Protein AF-0000000074316998 (afdb_homodimer)

Solvent-accessible surface area (backbone atoms only — not comparable to full-atom values): 23054 Å² total; per-residue (Å²): 128,73,44,76,35,48,41,53,72,37,80,52,77,72,44,66,70,38,76,47,50,42,66,40,71,51,69,32,52,44,51,48,50,50,51,24,62,74,68,70,44,56,35,28,35,28,24,45,70,82,80,47,79,40,44,30,27,29,28,36,76,75,39,80,75,43,76,46,97,86,64,32,36,32,35,36,26,31,25,62,44,45,31,35,54,75,39,81,38,79,49,23,92,96,47,72,29,31,25,29,33,27,42,72,61,69,73,39,85,49,82,52,59,68,69,59,45,52,49,35,52,51,53,49,34,52,50,25,52,77,68,72,41,79,68,79,48,76,90,80,44,92,77,54,66,72,78,40,49,74,61,70,33,53,46,72,66,52,47,48,52,53,66,70,51,46,36,42,37,58,38,41,51,52,50,38,56,49,44,69,64,43,46,64,54,50,49,27,42,50,48,18,51,50,50,48,53,29,55,74,65,56,80,77,64,80,57,79,89,126,127,71,44,76,33,48,41,53,73,37,83,55,78,75,44,69,70,37,76,49,54,42,66,40,70,52,70,34,54,44,51,49,51,51,51,24,61,75,69,70,44,58,36,29,35,28,25,46,71,82,79,47,79,40,44,31,27,29,28,37,78,75,40,80,74,43,75,45,95,87,64,31,36,32,35,35,26,32,25,61,45,45,32,35,55,74,40,81,38,78,50,23,91,95,47,71,29,32,25,28,33,27,43,71,63,71,74,40,85,48,83,52,58,66,68,58,45,52,50,36,52,52,53,51,33,51,49,25,52,77,67,72,43,80,68,79,48,76,91,79,44,92,76,55,68,72,78,43,49,74,63,69,33,52,48,72,67,51,47,48,55,52,66,71,52,44,36,42,36,58,39,41,50,52,49,38,55,49,45,69,64,44,44,65,53,48,50,26,42,52,48,17,51,49,48,48,53,29,55,75,67,49,82,77,63,78,55,80,89,126

Structure (mmCIF, N/CA/C/O backbone):
data_AF-0000000074316998-model_v1
#
loop_
_entity.id
_entity.type
_entity.pdbx_description
1 polymer Peptidase
#
loop_
_atom_site.group_PDB
_atom_site.id
_atom_site.type_symbol
_atom_site.label_atom_id
_atom_site.label_alt_id
_atom_site.label_comp_id
_atom_site.label_asym_id
_atom_site.label_entity_id
_atom_site.label_seq_id
_atom_site.pdbx_PDB_ins_code
_atom_site.Cartn_x
_atom_site.Cartn_y
_atom_site.Cartn_z
_atom_site.occupancy
_atom_site.B_iso_or_equiv
_atom_site.auth_seq_id
_atom_site.auth_comp_id
_atom_site.auth_asym_id
_atom_site.auth_atom_id
_atom_site.pdbx_PDB_model_num
ATOM 1 N N . MET A 1 1 ? -3.338 -43.125 -1.951 1 47.06 1 MET A N 1
ATOM 2 C CA . MET A 1 1 ? -2.477 -43.75 -2.967 1 47.06 1 MET A CA 1
ATOM 3 C C . MET A 1 1 ? -1.645 -42.656 -3.672 1 47.06 1 MET A C 1
ATOM 5 O O . MET A 1 1 ? -2.17 -41.625 -4.062 1 47.06 1 MET A O 1
ATOM 9 N N . ASP A 1 2 ? -0.281 -42.625 -3.389 1 63.22 2 ASP A N 1
ATOM 10 C CA . ASP A 1 2 ? 0.714 -41.75 -4.012 1 63.22 2 ASP A CA 1
ATOM 11 C C . ASP A 1 2 ? 0.766 -41.969 -5.523 1 63.22 2 ASP A C 1
ATOM 13 O O . ASP A 1 2 ? 0.908 -43.125 -5.984 1 63.22 2 ASP A O 1
ATOM 17 N N . ASP A 1 3 ? 0.09 -41 -6.184 1 88.56 3 ASP A N 1
ATOM 18 C CA . ASP A 1 3 ? 0.017 -41.062 -7.641 1 88.56 3 ASP A CA 1
ATOM 19 C C . ASP A 1 3 ? 1.228 -40.406 -8.281 1 88.56 3 ASP A C 1
ATOM 21 O O . ASP A 1 3 ? 1.749 -39.406 -7.754 1 88.56 3 ASP A O 1
ATOM 25 N N . PHE A 1 4 ? 1.773 -41.094 -9.156 1 94.88 4 PHE A N 1
ATOM 26 C CA . PHE A 1 4 ? 2.875 -40.5 -9.914 1 94.88 4 PHE A CA 1
ATOM 27 C C . PHE A 1 4 ? 2.395 -39.344 -10.75 1 94.88 4 PHE A C 1
ATOM 29 O O . PHE A 1 4 ? 1.311 -39.375 -11.336 1 94.88 4 PHE A O 1
ATOM 36 N N . LEU A 1 5 ? 3.176 -38.312 -10.805 1 97.81 5 LEU A N 1
ATOM 37 C CA . LEU A 1 5 ? 2.881 -37.125 -11.625 1 97.81 5 LEU A CA 1
ATOM 38 C C . LEU A 1 5 ? 4.148 -36.594 -12.289 1 97.81 5 LEU A C 1
ATOM 40 O O . LEU A 1 5 ? 5.172 -36.406 -11.625 1 97.81 5 LEU A O 1
ATOM 44 N N . PRO A 1 6 ? 4.141 -36.438 -13.609 1 98.44 6 PRO A N 1
ATOM 45 C CA . PRO A 1 6 ? 5.188 -35.594 -14.195 1 98.44 6 PRO A CA 1
ATOM 46 C C . PRO A 1 6 ? 5.191 -34.188 -13.625 1 98.44 6 PRO A C 1
ATOM 48 O O . PRO A 1 6 ? 4.125 -33.625 -13.375 1 98.44 6 PRO A O 1
ATOM 51 N N . LEU A 1 7 ? 6.383 -33.688 -13.414 1 98.25 7 LEU A N 1
ATOM 52 C CA . LEU A 1 7 ? 6.438 -32.375 -12.742 1 98.25 7 LEU A CA 1
ATOM 53 C C . LEU A 1 7 ? 7.16 -31.359 -13.609 1 98.25 7 LEU A C 1
ATOM 55 O O . LEU A 1 7 ? 8.219 -31.656 -14.172 1 98.25 7 LEU A O 1
ATOM 59 N N . PHE A 1 8 ? 6.551 -30.156 -13.734 1 97.88 8 PHE A N 1
ATOM 60 C CA . PHE A 1 8 ? 7.027 -28.984 -14.469 1 97.88 8 PHE A CA 1
ATOM 61 C C . PHE A 1 8 ? 7.148 -27.781 -13.547 1 97.88 8 PHE A C 1
ATOM 63 O O . PHE A 1 8 ? 6.32 -26.875 -13.602 1 97.88 8 PHE A O 1
ATOM 70 N N . PRO A 1 9 ? 8.227 -27.781 -12.75 1 96.56 9 PRO A N 1
ATOM 71 C CA . PRO A 1 9 ? 8.344 -26.703 -11.773 1 96.56 9 PRO A CA 1
ATOM 72 C C . PRO A 1 9 ? 8.445 -25.328 -12.438 1 96.56 9 PRO A C 1
ATOM 74 O O . PRO A 1 9 ? 9.18 -25.156 -13.406 1 96.56 9 PRO A O 1
ATOM 77 N N . LEU A 1 10 ? 7.699 -24.391 -11.953 1 95.31 10 LEU A N 1
ATOM 78 C CA . LEU A 1 10 ? 7.695 -23.016 -12.414 1 95.31 10 LEU A CA 1
ATOM 79 C C . LEU A 1 10 ? 7.637 -22.047 -11.227 1 95.31 10 LEU A C 1
ATOM 81 O O . LEU A 1 10 ? 7.16 -22.406 -10.148 1 95.31 10 LEU A O 1
ATOM 85 N N . LYS A 1 11 ? 8.125 -20.859 -11.422 1 93.06 11 LYS A N 1
ATOM 86 C CA . LYS A 1 11 ? 7.988 -19.812 -10.414 1 93.06 11 LYS A CA 1
ATOM 87 C C . LYS A 1 11 ? 6.637 -19.109 -10.523 1 93.06 11 LYS A C 1
ATOM 89 O O . LYS A 1 11 ? 6.578 -17.906 -10.781 1 93.06 11 LYS A O 1
ATOM 94 N N . LEU A 1 12 ? 5.59 -19.797 -10.273 1 92.75 12 LEU A N 1
ATOM 95 C CA . LEU A 1 12 ? 4.238 -19.266 -10.273 1 92.75 12 LEU A CA 1
ATOM 96 C C . LEU A 1 12 ? 3.324 -20.078 -9.367 1 92.75 12 LEU A C 1
ATOM 98 O O . LEU A 1 12 ? 3.672 -21.188 -8.969 1 92.75 12 LEU A O 1
ATOM 102 N N . VAL A 1 13 ? 2.283 -19.5 -8.992 1 95.62 13 VAL A N 1
ATOM 103 C CA . VAL A 1 13 ? 1.235 -20.156 -8.211 1 95.62 13 VAL A CA 1
ATOM 104 C C . VAL A 1 13 ? -0.088 -20.094 -8.977 1 95.62 13 VAL A C 1
ATOM 106 O O . VAL A 1 13 ? -0.479 -19.031 -9.469 1 95.62 13 VAL A O 1
ATOM 109 N N . ALA A 1 14 ? -0.665 -21.234 -9.156 1 95.75 14 ALA A N 1
ATOM 110 C CA . ALA A 1 14 ? -1.988 -21.312 -9.773 1 95.75 14 ALA A CA 1
ATOM 111 C C . ALA A 1 14 ? -2.973 -22.047 -8.867 1 95.75 14 ALA A C 1
ATOM 113 O O . ALA A 1 14 ? -2.564 -22.781 -7.961 1 95.75 14 ALA A O 1
ATOM 114 N N . TYR A 1 15 ? -4.211 -21.766 -9.125 1 95.81 15 TYR A N 1
ATOM 115 C CA . TYR A 1 15 ? -5.258 -22.328 -8.273 1 95.81 15 TYR A CA 1
ATOM 116 C C . TYR A 1 15 ? -6.223 -23.172 -9.094 1 95.81 15 TYR A C 1
ATOM 118 O O . TYR A 1 15 ? -6.211 -23.125 -10.328 1 95.81 15 TYR A O 1
ATOM 126 N N . PRO A 1 16 ? -6.98 -24.016 -8.367 1 95.25 16 PRO A N 1
ATOM 127 C CA . PRO A 1 16 ? -7.945 -24.859 -9.078 1 95.25 16 PRO A CA 1
ATOM 128 C C . PRO A 1 16 ? -8.891 -24.047 -9.969 1 95.25 16 PRO A C 1
ATOM 130 O O . PRO A 1 16 ? -9.43 -23.031 -9.531 1 95.25 16 PRO A O 1
ATOM 133 N N . GLY A 1 17 ? -9.023 -24.484 -11.18 1 93.31 17 GLY A N 1
ATOM 134 C CA . GLY A 1 17 ? -9.93 -23.844 -12.125 1 93.31 17 GLY A CA 1
ATOM 135 C C . GLY A 1 17 ? -9.258 -22.781 -12.969 1 93.31 17 GLY A C 1
ATOM 136 O O . GLY A 1 17 ? -9.797 -22.359 -13.992 1 93.31 17 GLY A O 1
ATOM 137 N N . GLU A 1 18 ? -8.094 -22.453 -12.656 1 93.56 18 GLU A N 1
ATOM 138 C CA . GLU A 1 18 ? -7.434 -21.344 -13.344 1 93.56 18 GLU A CA 1
ATOM 139 C C . GLU A 1 18 ? -6.727 -21.828 -14.602 1 93.56 18 GLU A C 1
ATOM 141 O O . GLU A 1 18 ? -6.086 -22.891 -14.602 1 93.56 18 GLU A O 1
ATOM 146 N N . PRO A 1 19 ? -6.855 -21.078 -15.641 1 94.5 19 PRO A N 1
ATOM 147 C CA . PRO A 1 19 ? -6.059 -21.391 -16.828 1 94.5 19 PRO A CA 1
ATOM 148 C C . PRO A 1 19 ? -4.586 -21.031 -16.672 1 94.5 19 PRO A C 1
ATOM 150 O O . PRO A 1 19 ? -4.258 -20.016 -16.047 1 94.5 19 PRO A O 1
ATOM 153 N N . VAL A 1 20 ? -3.748 -21.906 -17.219 1 94.88 20 VAL A N 1
ATOM 154 C CA . VAL A 1 20 ? -2.311 -21.656 -17.266 1 94.88 20 VAL A CA 1
ATOM 155 C C . VAL A 1 20 ? -1.785 -21.922 -18.672 1 94.88 20 VAL A C 1
ATOM 157 O O . VAL A 1 20 ? -1.729 -23.078 -19.125 1 94.88 20 VAL A O 1
ATOM 160 N N . ASN A 1 21 ? -1.411 -20.844 -19.297 1 94.69 21 ASN A N 1
ATOM 161 C CA . ASN A 1 21 ? -0.848 -20.969 -20.625 1 94.69 21 ASN A CA 1
ATOM 162 C C . ASN A 1 21 ? 0.675 -21.047 -20.594 1 94.69 21 ASN A C 1
ATOM 164 O O . ASN A 1 21 ? 1.329 -20.25 -19.922 1 94.69 21 ASN A O 1
ATOM 168 N N . LEU A 1 22 ? 1.176 -21.984 -21.344 1 95.88 22 LEU A N 1
ATOM 169 C CA . LEU A 1 22 ? 2.613 -22.219 -21.266 1 95.88 22 LEU A CA 1
ATOM 170 C C . LEU A 1 22 ? 3.238 -22.25 -22.672 1 95.88 22 LEU A C 1
ATOM 172 O O . LEU A 1 22 ? 2.641 -22.766 -23.609 1 95.88 22 LEU A O 1
ATOM 176 N N . HIS A 1 23 ? 4.406 -21.688 -22.75 1 95.62 23 HIS A N 1
ATOM 177 C CA . HIS A 1 23 ? 5.293 -21.844 -23.891 1 95.62 23 HIS A CA 1
ATOM 178 C C . HIS A 1 23 ? 6.434 -22.797 -23.594 1 95.62 23 HIS A C 1
ATOM 180 O O . HIS A 1 23 ? 7.27 -22.531 -22.734 1 95.62 23 HIS 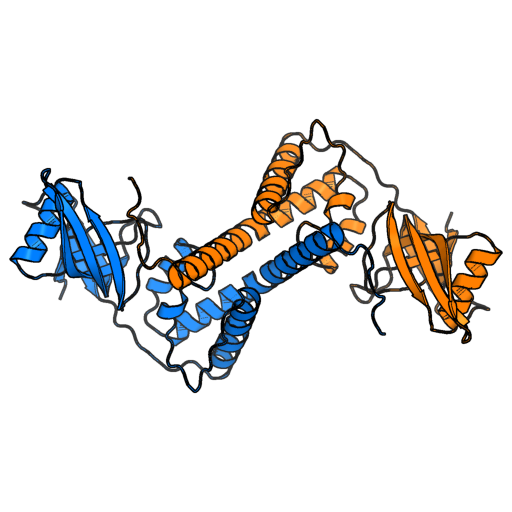A O 1
ATOM 186 N N . VAL A 1 24 ? 6.441 -23.844 -24.312 1 96.75 24 VAL A N 1
ATOM 187 C CA . VAL A 1 24 ? 7.359 -24.938 -24 1 96.75 24 VAL A CA 1
ATOM 188 C C . VAL A 1 24 ? 8.445 -25.031 -25.078 1 96.75 24 VAL A C 1
ATOM 190 O O . VAL A 1 24 ? 8.141 -25.156 -26.266 1 96.75 24 VAL A O 1
ATOM 193 N N . PHE A 1 25 ? 9.711 -24.953 -24.594 1 96.06 25 PHE A N 1
ATOM 194 C CA . PHE A 1 25 ? 10.773 -24.984 -25.594 1 96.06 25 PHE A CA 1
ATOM 195 C C . PHE A 1 25 ? 11.914 -25.891 -25.125 1 96.06 25 PHE A C 1
ATOM 197 O O . PHE A 1 25 ? 12.711 -26.359 -25.953 1 96.06 25 PHE A O 1
ATOM 204 N N . GLU A 1 26 ? 12.031 -26.156 -23.938 1 96.25 26 GLU A N 1
ATOM 205 C CA . GLU A 1 26 ? 13.078 -27.031 -23.438 1 96.25 26 GLU A CA 1
ATOM 206 C C . GLU A 1 26 ? 12.773 -28.5 -23.766 1 96.25 26 GLU A C 1
ATOM 208 O O . GLU A 1 26 ? 11.625 -28.938 -23.656 1 96.25 26 GLU A O 1
ATOM 213 N N . SER A 1 27 ? 13.758 -29.297 -24.062 1 96.88 27 SER A N 1
ATOM 214 C CA . SER A 1 27 ? 13.594 -30.688 -24.469 1 96.88 27 SER A CA 1
ATOM 215 C C . SER A 1 27 ? 12.875 -31.5 -23.406 1 96.88 27 SER A C 1
ATOM 217 O O . SER A 1 27 ? 12.016 -32.344 -23.719 1 96.88 27 SER A O 1
ATOM 219 N N . ARG A 1 28 ? 13.211 -31.328 -22.172 1 97.94 28 ARG A N 1
ATOM 220 C CA . ARG A 1 28 ? 12.602 -32.094 -21.094 1 97.94 28 ARG A CA 1
ATOM 221 C C . ARG A 1 28 ? 11.102 -31.828 -21 1 97.94 28 ARG A C 1
ATOM 223 O O . ARG A 1 28 ? 10.312 -32.75 -20.766 1 97.94 28 ARG A O 1
ATOM 230 N N . TYR A 1 29 ? 10.727 -30.656 -21.234 1 97.88 29 TYR A N 1
ATOM 231 C CA . TYR A 1 29 ? 9.32 -30.312 -21.094 1 97.88 29 TYR A CA 1
ATOM 232 C C . TYR A 1 29 ? 8.555 -30.641 -22.375 1 97.88 29 TYR A C 1
ATOM 234 O O . TYR A 1 29 ? 7.355 -30.922 -22.328 1 97.88 29 TYR A O 1
ATOM 242 N N . LYS A 1 30 ? 9.266 -30.594 -23.453 1 96.88 30 LYS A N 1
ATOM 243 C CA . LYS A 1 30 ? 8.648 -31.125 -24.656 1 96.88 30 LYS A CA 1
ATOM 244 C C . LYS A 1 30 ? 8.266 -32.594 -24.484 1 96.88 30 LYS A C 1
ATOM 246 O O . LYS A 1 30 ? 7.152 -33 -24.844 1 96.88 30 LYS A O 1
ATOM 251 N N . GLN A 1 31 ? 9.172 -33.312 -23.984 1 97.81 31 GLN A N 1
ATOM 252 C CA . GLN A 1 31 ? 8.867 -34.719 -23.734 1 97.81 31 GLN A CA 1
ATOM 253 C C . GLN A 1 31 ? 7.707 -34.875 -22.75 1 97.81 31 GLN A C 1
ATOM 255 O O . GLN A 1 31 ? 6.816 -35.688 -22.953 1 97.81 31 GLN A O 1
ATOM 260 N N . LEU A 1 32 ? 7.703 -34.094 -21.719 1 98.31 32 LEU A N 1
ATOM 261 C CA . LEU A 1 32 ? 6.652 -34.125 -20.719 1 98.31 32 LEU A CA 1
ATOM 262 C C . LEU A 1 32 ? 5.285 -33.875 -21.344 1 98.31 32 LEU A C 1
ATOM 264 O O . LEU A 1 32 ? 4.359 -34.688 -21.141 1 98.31 32 LEU A O 1
ATOM 268 N N . VAL A 1 33 ? 5.203 -32.844 -22.109 1 97.75 33 VAL A N 1
ATOM 269 C CA . VAL A 1 33 ? 3.936 -32.469 -22.734 1 97.75 33 VAL A CA 1
ATOM 270 C C . VAL A 1 33 ? 3.484 -33.562 -23.703 1 97.75 33 VAL A C 1
ATOM 272 O O . VAL A 1 33 ? 2.318 -33.969 -23.688 1 97.75 33 VAL A O 1
ATOM 275 N N . ASN A 1 34 ? 4.406 -34.031 -24.516 1 96.62 34 ASN A N 1
ATOM 276 C CA . ASN A 1 34 ? 4.07 -35.062 -25.469 1 96.62 34 ASN A CA 1
ATOM 277 C C . ASN A 1 34 ? 3.58 -36.344 -24.766 1 96.62 34 ASN A C 1
ATOM 279 O O . ASN A 1 34 ? 2.609 -36.969 -25.203 1 96.62 34 ASN A O 1
ATOM 283 N N . ASP A 1 35 ? 4.262 -36.719 -23.734 1 97.56 35 ASP A N 1
ATOM 284 C CA . ASP A 1 35 ? 3.842 -37.875 -22.969 1 97.56 35 ASP A CA 1
ATOM 285 C C . ASP A 1 35 ? 2.428 -37.688 -22.406 1 97.56 35 ASP A C 1
ATOM 287 O O . ASP A 1 35 ? 1.601 -38.594 -22.5 1 97.56 35 ASP A O 1
ATOM 291 N N . CYS A 1 36 ? 2.178 -36.562 -21.859 1 97.88 36 CYS A N 1
ATOM 292 C CA . CYS A 1 36 ? 0.877 -36.281 -21.25 1 97.88 36 CYS A CA 1
ATOM 293 C C . CYS A 1 36 ? -0.219 -36.25 -22.312 1 97.88 36 CYS A C 1
ATOM 295 O O . CYS A 1 36 ? -1.334 -36.719 -22.062 1 97.88 36 CYS A O 1
ATOM 297 N N . LEU A 1 37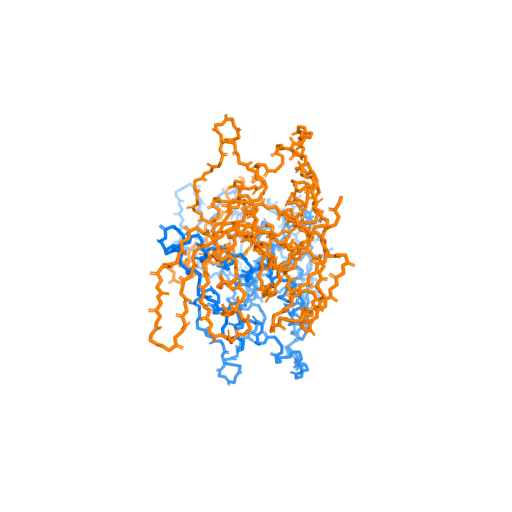 ? 0.081 -35.688 -23.438 1 96.12 37 LEU A N 1
ATOM 298 C CA . LEU A 1 37 ? -0.884 -35.656 -24.531 1 96.12 37 LEU A CA 1
ATOM 299 C C . LEU A 1 37 ? -1.187 -37.062 -25.031 1 96.12 37 LEU A C 1
ATOM 301 O O . LEU A 1 37 ? -2.346 -37.406 -25.281 1 96.12 37 LEU A O 1
ATOM 305 N N . LYS A 1 38 ? -0.152 -37.875 -25.219 1 95.94 38 LYS A N 1
ATOM 306 C CA . LYS A 1 38 ? -0.283 -39.219 -25.719 1 95.94 38 LYS A CA 1
ATOM 307 C C . LYS A 1 38 ? -1.114 -40.094 -24.766 1 95.94 38 LYS A C 1
ATOM 309 O O . LYS A 1 38 ? -1.961 -40.875 -25.203 1 95.94 38 LYS A O 1
ATOM 314 N N . GLU A 1 39 ? -0.897 -39.938 -23.5 1 95.44 39 GLU A N 1
ATOM 315 C CA . GLU A 1 39 ? -1.537 -40.781 -22.5 1 95.44 39 GLU A CA 1
ATOM 316 C C . GLU A 1 39 ? -2.785 -40.125 -21.922 1 95.44 39 GLU A C 1
ATOM 318 O O . GLU A 1 39 ? -3.521 -40.719 -21.141 1 95.44 39 GLU A O 1
ATOM 323 N N . ASN A 1 40 ? -3.023 -38.906 -22.281 1 95.69 40 ASN A N 1
ATOM 324 C CA . ASN A 1 40 ? -4.133 -38.125 -21.766 1 95.69 40 ASN A CA 1
ATOM 325 C C . ASN A 1 40 ? -4.09 -38.031 -20.25 1 95.69 40 ASN A C 1
ATOM 327 O O . ASN A 1 40 ? -5.074 -38.312 -19.562 1 95.69 40 ASN A O 1
ATOM 331 N N . THR A 1 41 ? -2.934 -37.656 -19.781 1 96.62 41 THR A N 1
ATOM 332 C CA . THR A 1 41 ? -2.725 -37.562 -18.344 1 96.62 41 THR A CA 1
ATOM 333 C C . THR A 1 41 ? -2.338 -36.125 -17.969 1 96.62 41 THR A C 1
ATOM 335 O O . THR A 1 41 ? -1.84 -35.375 -18.797 1 96.62 41 THR A O 1
ATOM 338 N N . PRO A 1 42 ? -2.605 -35.75 -16.719 1 98.06 42 PRO A N 1
ATOM 339 C CA . PRO A 1 42 ? -2.178 -34.438 -16.234 1 98.06 42 PRO A CA 1
ATOM 340 C C . PRO A 1 42 ? -0.702 -34.406 -15.852 1 98.06 42 PRO A C 1
ATOM 342 O O . PRO A 1 42 ? -0.026 -35.438 -15.883 1 98.06 42 PRO A O 1
ATOM 345 N N . PHE A 1 43 ? -0.264 -33.219 -15.625 1 98.5 43 PHE A N 1
ATOM 346 C CA . PHE A 1 43 ? 1.032 -33.031 -14.977 1 98.5 43 PHE A CA 1
ATOM 347 C C . PHE A 1 43 ? 0.945 -31.969 -13.883 1 98.5 43 PHE A C 1
ATOM 349 O O . PHE A 1 43 ? -0.086 -31.312 -13.734 1 98.5 43 PHE A O 1
ATOM 356 N N . GLY A 1 44 ? 2.021 -31.969 -13.055 1 98.31 44 GLY A N 1
ATOM 357 C CA . GLY A 1 44 ? 2.031 -31.031 -11.938 1 98.31 44 GLY A CA 1
ATOM 358 C C . GLY A 1 44 ? 2.945 -29.844 -12.164 1 98.31 44 GLY A C 1
ATOM 359 O O . GLY A 1 44 ? 4.023 -29.984 -12.742 1 98.31 44 GLY A O 1
ATOM 360 N N . ILE A 1 45 ? 2.492 -28.75 -11.68 1 97.88 45 ILE A N 1
ATOM 361 C CA . ILE A 1 45 ? 3.324 -27.562 -11.633 1 97.88 45 ILE A CA 1
ATOM 362 C C . ILE A 1 45 ? 3.611 -27.172 -10.18 1 97.88 45 ILE A C 1
ATOM 364 O O . ILE A 1 45 ? 2.844 -26.438 -9.562 1 97.88 45 ILE A O 1
ATOM 368 N N . PRO A 1 46 ? 4.695 -27.734 -9.617 1 97.19 46 PRO A N 1
ATOM 369 C CA . PRO A 1 46 ? 5.109 -27.234 -8.305 1 97.19 46 PRO A CA 1
ATOM 370 C C . PRO A 1 46 ? 5.516 -25.766 -8.328 1 97.19 46 PRO A C 1
ATOM 372 O O . PRO A 1 46 ? 6.207 -25.328 -9.25 1 97.19 46 PRO A O 1
ATOM 375 N N . GLY A 1 47 ? 5 -25.031 -7.332 1 94.19 47 GLY A N 1
ATOM 376 C CA . GLY A 1 47 ? 5.457 -23.656 -7.188 1 94.19 47 GLY A CA 1
ATOM 377 C C . GLY A 1 47 ? 6.859 -23.562 -6.625 1 94.19 47 GLY A C 1
ATOM 378 O O . GLY A 1 47 ? 7.086 -23.859 -5.449 1 94.19 47 GLY A O 1
ATOM 379 N N . TYR A 1 48 ? 7.785 -23.188 -7.453 1 92.12 48 TYR A N 1
ATOM 380 C CA . TYR A 1 48 ? 9.164 -23.031 -6.988 1 92.12 48 TYR A CA 1
ATOM 381 C C . TYR A 1 48 ? 9.391 -21.641 -6.422 1 92.12 48 TYR A C 1
ATOM 383 O O . TYR A 1 48 ? 10.297 -20.922 -6.859 1 92.12 48 TYR A O 1
ATOM 391 N N . VAL A 1 49 ? 8.633 -21.328 -5.438 1 89.12 49 VAL A N 1
ATOM 392 C CA . VAL A 1 49 ? 8.594 -19.984 -4.871 1 89.12 49 VAL A CA 1
ATOM 393 C C . VAL A 1 49 ? 9.57 -19.891 -3.697 1 89.12 49 VAL A C 1
ATOM 395 O O . VAL A 1 49 ? 10.25 -18.875 -3.523 1 89.12 49 VAL A O 1
ATOM 398 N N . THR A 1 50 ? 9.703 -20.891 -2.904 1 87.69 50 THR A N 1
ATOM 399 C CA . THR A 1 50 ? 10.516 -20.875 -1.697 1 87.69 50 THR A CA 1
ATOM 400 C C . THR A 1 50 ? 11.844 -21.594 -1.939 1 87.69 50 THR A C 1
ATOM 402 O O . THR A 1 50 ? 12.625 -21.797 -1.007 1 87.69 50 THR A O 1
ATOM 405 N N . GLY A 1 51 ? 12.055 -22.031 -3.098 1 89.12 51 GLY A N 1
ATOM 406 C CA . GLY A 1 51 ? 13.273 -22.766 -3.393 1 89.12 51 GLY A CA 1
ATOM 407 C C . GLY A 1 51 ? 13.148 -24.266 -3.137 1 89.12 51 GLY A C 1
ATOM 408 O O . GLY A 1 51 ? 14.133 -25 -3.252 1 89.12 51 GLY A O 1
ATOM 409 N N . VAL A 1 52 ? 12.016 -24.625 -2.713 1 89.75 52 VAL A N 1
ATOM 410 C CA . VAL A 1 52 ? 11.766 -26.031 -2.486 1 89.75 52 VAL A CA 1
ATOM 411 C C . VAL A 1 52 ? 10.523 -26.484 -3.254 1 89.75 52 VAL A C 1
ATOM 413 O O . VAL A 1 52 ? 9.57 -25.719 -3.389 1 89.75 52 VAL A O 1
ATOM 416 N N . ILE A 1 53 ? 10.625 -27.672 -3.709 1 92.75 53 ILE A N 1
ATOM 417 C CA . ILE A 1 53 ? 9.492 -28.281 -4.398 1 92.75 53 ILE A CA 1
ATOM 418 C C . ILE A 1 53 ? 8.609 -29.016 -3.395 1 92.75 53 ILE A C 1
ATOM 420 O O . ILE A 1 53 ? 8.984 -30.078 -2.898 1 92.75 53 ILE A O 1
ATOM 424 N N . GLU A 1 54 ? 7.465 -28.438 -3.117 1 95.62 54 GLU A N 1
ATOM 425 C CA . GLU A 1 54 ? 6.641 -29.078 -2.09 1 95.62 54 GLU A CA 1
ATOM 426 C C . GLU A 1 54 ? 5.168 -29.062 -2.486 1 95.62 54 GLU A C 1
ATOM 428 O O . GLU A 1 54 ? 4.531 -30.125 -2.535 1 95.62 54 GLU A O 1
ATOM 433 N N . TYR A 1 55 ? 4.637 -27.922 -2.764 1 97.75 55 TYR A N 1
ATOM 434 C CA . TYR A 1 55 ? 3.234 -27.844 -3.152 1 97.75 55 TYR A CA 1
ATOM 435 C C . TYR A 1 55 ? 3.094 -27.297 -4.57 1 97.75 55 TYR A C 1
ATOM 437 O O . TYR A 1 55 ? 3.957 -26.562 -5.047 1 97.75 55 TYR A O 1
ATOM 445 N N . GLY A 1 56 ? 2.031 -27.703 -5.199 1 97.56 56 GLY A N 1
ATOM 446 C CA . GLY A 1 56 ? 1.729 -27.219 -6.535 1 97.56 56 GLY A CA 1
ATOM 447 C C . GLY A 1 56 ? 0.322 -27.562 -6.992 1 97.56 56 GLY A C 1
ATOM 448 O O . GLY A 1 56 ? -0.533 -27.906 -6.172 1 97.56 56 GLY A O 1
ATOM 449 N N . ILE A 1 57 ? 0.092 -27.328 -8.266 1 97.75 57 ILE A N 1
ATOM 450 C CA . ILE A 1 57 ? -1.224 -27.578 -8.844 1 97.75 57 ILE A CA 1
ATOM 451 C C . ILE A 1 57 ? -1.103 -28.594 -9.984 1 97.75 57 ILE A C 1
ATOM 453 O O . ILE A 1 57 ? -0.156 -28.531 -10.773 1 97.75 57 ILE A O 1
ATOM 457 N N . GLU A 1 58 ? -1.938 -29.578 -9.914 1 98.06 58 GLU A N 1
ATOM 458 C CA . GLU A 1 58 ? -2.102 -30.453 -11.062 1 98.06 58 GLU A CA 1
ATOM 459 C C . GLU A 1 58 ? -2.867 -29.766 -12.188 1 98.06 58 GLU A C 1
ATOM 461 O O . GLU A 1 58 ? -3.922 -29.172 -11.953 1 98.06 58 GLU A O 1
ATOM 466 N N . VAL A 1 59 ? -2.318 -29.891 -13.391 1 98.12 59 VAL A N 1
ATOM 467 C CA . VAL A 1 59 ? -2.996 -29.234 -14.5 1 98.12 59 VAL A CA 1
ATOM 468 C C . VAL A 1 59 ? -3.305 -30.25 -15.594 1 98.12 59 VAL A C 1
ATOM 470 O O . VAL A 1 59 ? -2.557 -31.219 -15.781 1 98.12 59 VAL A O 1
ATOM 473 N N . LYS A 1 60 ? -4.344 -29.984 -16.219 1 97.81 60 LYS A N 1
ATOM 474 C CA . LYS A 1 60 ? -4.727 -30.766 -17.391 1 97.81 60 LYS A CA 1
ATOM 475 C C . LYS A 1 60 ? -4.547 -29.953 -18.672 1 97.81 60 LYS A C 1
ATOM 477 O O . LYS A 1 60 ? -4.879 -28.766 -18.719 1 97.81 60 LYS A O 1
ATOM 482 N N . ILE A 1 61 ? -4.008 -30.609 -19.688 1 97.56 61 ILE A N 1
ATOM 483 C CA . ILE A 1 61 ? -3.859 -29.938 -20.969 1 97.56 61 ILE A CA 1
ATOM 484 C C . ILE A 1 61 ? -5.215 -29.844 -21.656 1 97.56 61 ILE A C 1
ATOM 486 O O . ILE A 1 61 ? -5.848 -30.859 -21.938 1 97.56 61 ILE A O 1
ATOM 490 N N . GLU A 1 62 ? -5.586 -28.656 -21.938 1 96.44 62 GLU A N 1
ATOM 491 C CA . GLU A 1 62 ? -6.875 -28.453 -22.594 1 96.44 62 GLU A CA 1
ATOM 492 C C . GLU A 1 62 ? -6.711 -28.312 -24.094 1 96.44 62 GLU A C 1
ATOM 494 O O . GLU A 1 62 ? -7.602 -28.688 -24.859 1 96.44 62 GLU A O 1
ATOM 499 N N . GLU A 1 63 ? -5.566 -27.703 -24.438 1 94.19 63 GLU A N 1
ATOM 500 C CA . GLU A 1 63 ? -5.379 -27.406 -25.859 1 94.19 63 GLU A CA 1
ATOM 501 C C . GLU A 1 63 ? -3.896 -27.281 -26.203 1 94.19 63 GLU A C 1
ATOM 503 O O . GLU A 1 63 ? -3.139 -26.656 -25.453 1 94.19 63 GLU A O 1
ATOM 508 N N . LEU A 1 64 ? -3.482 -27.969 -27.25 1 94.62 64 LEU A N 1
ATOM 509 C CA . LEU A 1 64 ? -2.225 -27.641 -27.922 1 94.62 64 LEU A CA 1
ATOM 510 C C . LEU A 1 64 ? -2.422 -26.547 -28.953 1 94.62 64 LEU A C 1
ATOM 512 O O . LEU A 1 64 ? -2.846 -26.812 -30.078 1 94.62 64 LEU A O 1
ATOM 516 N N . SER A 1 65 ? -2.162 -25.375 -28.609 1 91.06 65 SER A N 1
ATOM 517 C CA . SER A 1 65 ? -2.545 -24.219 -29.391 1 91.06 65 SER A CA 1
ATOM 518 C C . SER A 1 65 ? -1.668 -24.062 -30.625 1 91.06 65 SER A C 1
ATOM 520 O O . SER A 1 65 ? -2.146 -23.656 -31.688 1 91.06 65 SER A O 1
ATOM 522 N N . LYS A 1 66 ? -0.381 -24.266 -30.453 1 91.44 66 LYS A N 1
ATOM 523 C CA . LYS A 1 66 ? 0.55 -24.062 -31.562 1 91.44 66 LYS A CA 1
ATOM 524 C C . LYS A 1 66 ? 1.772 -24.969 -31.422 1 91.44 66 LYS A C 1
ATOM 526 O O . LYS A 1 66 ? 2.285 -25.156 -30.328 1 91.44 66 LYS A O 1
ATOM 531 N N . THR A 1 67 ? 2.158 -25.562 -32.562 1 91.56 67 THR A N 1
ATOM 532 C CA . THR A 1 67 ? 3.426 -26.281 -32.656 1 91.56 67 THR A CA 1
ATOM 533 C C . THR A 1 67 ? 4.332 -25.625 -33.719 1 91.56 67 THR A C 1
ATOM 535 O O . THR A 1 67 ? 3.912 -25.422 -34.844 1 91.56 67 THR A O 1
ATOM 538 N N . TYR A 1 68 ? 5.465 -25.375 -33.281 1 92.81 68 TYR A N 1
ATOM 539 C CA . TYR A 1 68 ? 6.418 -24.734 -34.156 1 92.81 68 TYR A CA 1
ATOM 540 C C . TYR A 1 68 ? 7.285 -25.766 -34.875 1 92.81 68 TYR A C 1
ATOM 542 O O . TYR A 1 68 ? 7.383 -26.906 -34.438 1 92.81 68 TYR A O 1
ATOM 550 N N . GLU A 1 69 ? 7.961 -25.328 -35.906 1 91.88 69 GLU A N 1
ATOM 551 C CA . GLU A 1 69 ? 8.789 -26.219 -36.719 1 91.88 69 GLU A CA 1
ATOM 552 C C . GLU A 1 69 ? 9.938 -26.797 -35.906 1 91.88 69 GLU A C 1
ATOM 554 O O . GLU A 1 69 ? 10.336 -27.953 -36.125 1 91.88 69 GLU A O 1
ATOM 559 N N . ASP A 1 70 ? 10.328 -26.031 -34.969 1 91.44 70 ASP A N 1
ATOM 560 C CA . ASP A 1 70 ? 11.492 -26.453 -34.188 1 91.44 70 ASP A CA 1
ATOM 561 C C . ASP A 1 70 ? 11.062 -27.266 -32.969 1 91.44 70 ASP A C 1
ATOM 563 O O . ASP A 1 70 ? 11.891 -27.609 -32.125 1 91.44 70 ASP A O 1
ATOM 567 N N . GLY A 1 71 ? 9.766 -27.594 -32.875 1 90.19 71 GLY A N 1
ATOM 568 C CA . GLY A 1 71 ? 9.273 -28.453 -31.797 1 90.19 71 GLY A CA 1
ATOM 569 C C . GLY A 1 71 ? 8.727 -27.672 -30.625 1 90.19 71 GLY A C 1
ATOM 570 O O . GLY A 1 71 ? 8.148 -28.266 -29.703 1 90.19 71 GLY A O 1
ATOM 571 N N . ARG A 1 72 ? 8.883 -26.406 -30.547 1 93.06 72 ARG A N 1
ATOM 572 C CA . ARG A 1 72 ? 8.281 -25.594 -29.5 1 93.06 72 ARG A CA 1
ATOM 573 C C . ARG A 1 72 ? 6.758 -25.688 -29.547 1 93.06 72 ARG A C 1
ATOM 575 O O . ARG A 1 72 ? 6.176 -25.938 -30.594 1 93.06 72 ARG A O 1
ATOM 582 N N . MET A 1 73 ? 6.145 -25.562 -28.391 1 95.69 73 MET A N 1
ATOM 583 C CA . MET A 1 73 ? 4.695 -25.703 -28.281 1 95.69 73 MET A CA 1
ATOM 584 C C . MET A 1 73 ? 4.098 -24.609 -27.406 1 95.69 73 MET A C 1
ATOM 586 O O . MET A 1 73 ? 4.711 -24.203 -26.422 1 95.69 73 MET A O 1
ATOM 590 N N . ASP A 1 74 ? 2.939 -24.219 -27.781 1 96.19 74 ASP A N 1
ATOM 591 C CA . ASP A 1 74 ? 2.062 -23.453 -26.891 1 96.19 74 ASP A CA 1
ATOM 592 C C . ASP A 1 74 ? 0.88 -24.312 -26.438 1 96.19 74 ASP A C 1
ATOM 594 O O . ASP A 1 74 ? 0.129 -24.844 -27.25 1 96.19 74 ASP A O 1
ATOM 598 N N . ILE A 1 75 ? 0.732 -24.359 -25.109 1 96.56 75 ILE A N 1
ATOM 599 C CA . ILE A 1 75 ? -0.362 -25.188 -24.609 1 96.56 75 ILE A CA 1
ATOM 600 C C . ILE A 1 75 ? -1.208 -24.391 -23.625 1 96.56 75 ILE A C 1
ATOM 602 O O . ILE A 1 75 ? -0.692 -23.516 -22.922 1 96.56 75 ILE A O 1
ATOM 606 N N . LYS A 1 76 ? -2.432 -24.672 -23.594 1 96.88 76 LYS A N 1
ATOM 607 C CA . LYS A 1 76 ? -3.367 -24.172 -22.578 1 96.88 76 LYS A CA 1
ATOM 608 C C . LYS A 1 76 ? -3.719 -25.266 -21.578 1 96.88 76 LYS A C 1
ATOM 610 O O . LYS A 1 76 ? -4.066 -26.391 -21.953 1 96.88 76 LYS A O 1
ATOM 615 N N . THR A 1 77 ? -3.557 -24.938 -20.344 1 97.12 77 THR A N 1
ATOM 616 C CA . THR A 1 77 ? -3.879 -25.891 -19.297 1 97.12 77 THR A CA 1
ATOM 617 C C . THR A 1 77 ? -4.848 -25.281 -18.281 1 97.12 77 THR A C 1
ATOM 619 O O . THR A 1 77 ? -5.133 -24.094 -18.328 1 97.12 77 THR A O 1
ATOM 622 N N . ARG A 1 78 ? -5.359 -26.141 -17.469 1 96.94 78 ARG A N 1
ATOM 623 C CA . ARG A 1 78 ? -6.246 -25.703 -16.391 1 96.94 78 ARG A CA 1
ATOM 624 C C . ARG A 1 78 ? -5.91 -26.406 -15.078 1 96.94 78 ARG A C 1
ATOM 626 O O . ARG A 1 78 ? -5.703 -27.625 -15.062 1 96.94 78 ARG A O 1
ATOM 633 N N . GLY A 1 79 ? -5.875 -25.656 -14.102 1 97.12 79 GLY A N 1
ATOM 634 C CA . GLY A 1 79 ? -5.633 -26.234 -12.789 1 97.12 79 GLY A CA 1
ATOM 635 C C . GLY A 1 79 ? -6.773 -27.109 -12.297 1 97.12 79 GLY A C 1
ATOM 636 O O . GLY A 1 79 ? -7.945 -26.766 -12.492 1 97.12 79 GLY A O 1
ATOM 637 N N . GLU A 1 80 ? -6.418 -28.234 -11.656 1 96.06 80 GLU A N 1
ATOM 638 C CA . GLU A 1 80 ? -7.457 -29.125 -11.156 1 96.06 80 GLU A CA 1
ATOM 639 C C . GLU A 1 80 ? -7.328 -29.344 -9.656 1 96.06 80 GLU A C 1
ATOM 641 O O . GLU A 1 80 ? -8.172 -28.891 -8.883 1 96.06 80 GLU A O 1
ATOM 646 N N . ARG A 1 81 ? -6.195 -30 -9.242 1 96.5 81 ARG A N 1
ATOM 647 C CA . ARG A 1 81 ? -6.047 -30.359 -7.832 1 96.5 81 ARG A CA 1
ATOM 648 C C . ARG A 1 81 ? -4.719 -29.859 -7.273 1 96.5 81 ARG A C 1
ATOM 650 O O . ARG A 1 81 ? -3.705 -29.875 -7.973 1 96.5 81 ARG A O 1
ATOM 657 N N . ILE A 1 82 ? -4.832 -29.469 -6.012 1 97.5 82 ILE A N 1
ATOM 658 C CA . ILE A 1 82 ? -3.609 -29.109 -5.309 1 97.5 82 ILE A CA 1
ATOM 659 C C . ILE A 1 82 ? -2.926 -30.359 -4.77 1 97.5 82 ILE A C 1
ATOM 661 O O . ILE A 1 82 ? -3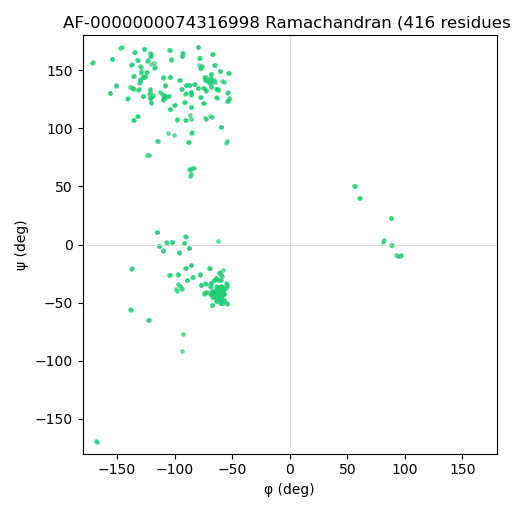.588 -31.25 -4.242 1 97.5 82 ILE A O 1
ATOM 665 N N . PHE A 1 83 ? -1.608 -30.375 -4.906 1 97.56 83 PHE A N 1
ATOM 666 C CA . PHE A 1 83 ? -0.906 -31.578 -4.441 1 97.56 83 PHE A CA 1
ATOM 667 C C . PHE A 1 83 ? 0.293 -31.188 -3.58 1 97.56 83 PHE A C 1
ATOM 669 O O . PHE A 1 83 ? 0.747 -30.047 -3.613 1 97.56 83 PHE A O 1
ATOM 676 N N . LYS A 1 84 ? 0.708 -32.094 -2.795 1 97.5 84 LYS A N 1
ATOM 677 C CA . LYS A 1 84 ? 1.972 -32.094 -2.064 1 97.5 84 LYS A CA 1
ATOM 678 C C . LYS A 1 84 ? 2.93 -33.156 -2.592 1 97.5 84 LYS A C 1
ATOM 680 O O . LYS A 1 84 ? 2.537 -34.281 -2.789 1 97.5 84 LYS A O 1
ATOM 685 N N . VAL A 1 85 ? 4.133 -32.719 -2.855 1 97 85 VAL A N 1
ATOM 686 C CA . VAL A 1 85 ? 5.129 -33.656 -3.369 1 97 85 VAL A CA 1
ATOM 687 C C . VAL A 1 85 ? 5.668 -34.531 -2.229 1 97 85 VAL A C 1
ATOM 689 O O . VAL A 1 85 ? 6.152 -34 -1.224 1 97 85 VAL A O 1
ATOM 692 N N . GLU A 1 86 ? 5.609 -35.812 -2.416 1 96.75 86 GLU A N 1
ATOM 693 C CA . GLU A 1 86 ? 6.113 -36.75 -1.411 1 96.75 86 GLU A CA 1
ATOM 694 C C . GLU A 1 86 ? 7.516 -37.219 -1.761 1 96.75 86 GLU A C 1
ATOM 696 O O . GLU A 1 86 ? 8.336 -37.438 -0.872 1 96.75 86 GLU A O 1
ATOM 701 N N . GLU A 1 87 ? 7.68 -37.438 -2.967 1 95.12 87 GLU A N 1
ATOM 702 C CA . GLU A 1 87 ? 8.969 -37.844 -3.523 1 95.12 87 GLU A CA 1
ATOM 703 C C . GLU A 1 87 ? 9.258 -37.094 -4.828 1 95.12 87 GLU A C 1
ATOM 705 O O . GLU A 1 87 ? 8.391 -37 -5.703 1 95.12 87 GLU A O 1
ATOM 710 N N . TYR A 1 88 ? 10.43 -36.656 -4.883 1 96.12 88 TYR A N 1
ATOM 711 C CA . TYR A 1 88 ? 10.836 -35.875 -6.039 1 96.12 88 TYR A CA 1
ATOM 712 C C . TYR A 1 88 ? 12.109 -36.438 -6.66 1 96.12 88 TYR A C 1
ATOM 714 O O . TYR A 1 88 ? 13.086 -36.688 -5.957 1 96.12 88 TYR A O 1
ATOM 722 N N . LYS A 1 89 ? 12.102 -36.688 -7.945 1 97.06 89 LYS A N 1
ATOM 723 C CA . LYS A 1 89 ? 13.281 -37.125 -8.68 1 97.06 89 LYS A CA 1
ATOM 724 C C . LYS A 1 89 ? 13.461 -36.312 -9.961 1 97.06 89 LYS A C 1
ATOM 726 O O . LYS A 1 89 ? 12.5 -36.062 -10.695 1 97.06 89 LYS A O 1
ATOM 731 N N . ASN A 1 90 ? 14.539 -35.844 -10.258 1 96.12 90 ASN A N 1
ATOM 732 C CA . ASN A 1 90 ? 14.867 -35.031 -11.438 1 96.12 90 ASN A CA 1
ATOM 733 C C . ASN A 1 90 ? 16.172 -35.5 -12.078 1 96.12 90 ASN A C 1
ATOM 735 O O . ASN A 1 90 ? 17.25 -35.25 -11.531 1 96.12 90 ASN A O 1
ATOM 739 N N . PRO A 1 91 ? 16.172 -36.125 -13.18 1 97.31 91 PRO A N 1
ATOM 740 C CA . PRO A 1 91 ? 14.984 -36.562 -13.922 1 97.31 91 PRO A CA 1
ATOM 741 C C . PRO A 1 91 ? 14.344 -37.812 -13.336 1 97.31 91 PRO A C 1
ATOM 743 O O . PRO A 1 91 ? 14.992 -38.531 -12.57 1 97.31 91 PRO A O 1
ATOM 746 N N . TRP A 1 92 ? 13.109 -38 -13.695 1 96.94 92 TRP A N 1
ATOM 747 C CA . TRP A 1 92 ? 12.477 -39.281 -13.406 1 96.94 92 TRP A CA 1
ATOM 748 C C . TRP A 1 92 ? 13.094 -40.375 -14.25 1 96.94 92 TRP A C 1
ATOM 750 O O . TRP A 1 92 ? 13.516 -40.156 -15.383 1 96.94 92 TRP A O 1
ATOM 760 N N . PRO A 1 93 ? 13.164 -41.594 -13.672 1 96.38 93 PRO A N 1
ATOM 761 C CA . PRO A 1 93 ? 13.797 -42.688 -14.43 1 96.38 93 PRO A CA 1
ATOM 762 C C . PRO A 1 93 ? 13.195 -42.844 -15.828 1 96.38 93 PRO A C 1
ATOM 764 O O . PRO A 1 93 ? 11.984 -43.031 -15.969 1 96.38 93 PRO A O 1
ATOM 767 N N . GLY A 1 94 ? 14.031 -42.812 -16.797 1 97.06 94 GLY A N 1
ATOM 768 C CA . GLY A 1 94 ? 13.625 -43.031 -18.172 1 97.06 94 GLY A CA 1
ATOM 769 C C . GLY A 1 94 ? 13.039 -41.812 -18.828 1 97.06 94 GLY A C 1
ATOM 770 O O . GLY A 1 94 ? 12.492 -41.906 -19.938 1 97.06 94 GLY A O 1
ATOM 771 N N . LYS A 1 95 ? 13.031 -40.781 -18.109 1 97.94 95 LYS A N 1
ATOM 772 C CA . LYS A 1 95 ? 12.484 -39.531 -18.656 1 97.94 95 LYS A CA 1
ATOM 773 C C . LYS A 1 95 ? 13.531 -38.406 -18.656 1 97.94 95 LYS A C 1
ATOM 775 O O . LYS A 1 95 ? 14.562 -38.531 -18 1 97.94 95 LYS A O 1
ATOM 780 N N . LEU A 1 96 ? 13.281 -37.344 -19.406 1 98.38 96 LEU A N 1
ATOM 781 C CA . LEU A 1 96 ? 14.125 -36.156 -19.406 1 98.38 96 LEU A CA 1
ATOM 782 C C . LEU A 1 96 ? 13.656 -35.156 -18.359 1 98.38 96 LEU A C 1
ATOM 784 O O . LEU A 1 96 ? 14.398 -34.25 -17.969 1 98.38 96 LEU A O 1
ATOM 788 N N . TYR A 1 97 ? 12.43 -35.312 -17.969 1 98.31 97 TYR A N 1
ATOM 789 C CA . TYR A 1 97 ? 11.812 -34.375 -17.062 1 98.31 97 TYR A CA 1
ATOM 790 C C . TYR A 1 97 ? 11.711 -34.938 -15.656 1 98.31 97 TYR A C 1
ATOM 792 O O . TYR A 1 97 ? 11.922 -36.125 -15.445 1 98.31 97 TYR A O 1
ATOM 800 N N . ALA A 1 98 ? 11.391 -34.031 -14.711 1 98 98 ALA A N 1
ATOM 801 C CA . ALA A 1 98 ? 11.219 -34.406 -13.312 1 98 98 ALA A CA 1
ATOM 802 C C . ALA A 1 98 ? 9.867 -35.062 -13.086 1 98 98 ALA A C 1
ATOM 804 O O . ALA A 1 98 ? 8.93 -34.875 -13.867 1 98 98 ALA A O 1
ATOM 805 N N . GLY A 1 99 ? 9.82 -35.906 -12.117 1 97.69 99 GLY A N 1
ATOM 806 C CA . GLY A 1 99 ? 8.602 -36.562 -11.664 1 97.69 99 GLY A CA 1
ATOM 807 C C . GLY A 1 99 ? 8.578 -36.812 -10.172 1 97.69 99 GLY A C 1
ATOM 808 O O . GLY A 1 99 ? 9.555 -36.562 -9.477 1 97.69 99 GLY A O 1
ATOM 809 N N . GLY A 1 100 ? 7.391 -37.219 -9.688 1 96.81 100 GLY A N 1
ATOM 810 C CA . GLY A 1 100 ? 7.281 -37.531 -8.273 1 96.81 100 GLY A CA 1
ATOM 811 C C . GLY A 1 100 ? 5.953 -38.156 -7.898 1 96.81 100 GLY A C 1
ATOM 812 O O . GLY A 1 100 ? 4.996 -38.094 -8.672 1 96.81 100 GLY A O 1
ATOM 813 N N . HIS A 1 101 ? 6.039 -38.875 -6.785 1 97.56 101 HIS A N 1
ATOM 814 C CA . HIS A 1 101 ? 4.789 -39.25 -6.148 1 97.56 101 HIS A CA 1
ATOM 815 C C . HIS A 1 101 ? 4.203 -38.125 -5.324 1 97.56 101 HIS A C 1
ATOM 817 O O . HIS A 1 101 ? 4.938 -37.406 -4.629 1 97.56 101 HIS A O 1
ATOM 823 N N . VAL A 1 102 ? 2.885 -37.938 -5.5 1 97.88 102 VAL A N 1
ATOM 824 C CA . VAL A 1 102 ? 2.258 -36.781 -4.836 1 97.88 102 VAL A CA 1
ATOM 825 C C . VAL A 1 102 ? 1.028 -37.25 -4.059 1 97.88 102 VAL A C 1
ATOM 827 O O . VAL A 1 102 ? 0.499 -38.344 -4.32 1 97.88 102 VAL A O 1
ATOM 830 N N . SER A 1 103 ? 0.713 -36.531 -3.039 1 97.12 103 SER A N 1
ATOM 831 C CA . SER A 1 103 ? -0.58 -36.625 -2.369 1 97.12 103 SER A CA 1
ATOM 832 C C . SER A 1 103 ? -1.424 -35.375 -2.615 1 97.12 103 SER A C 1
ATOM 834 O O . SER A 1 103 ? -0.895 -34.25 -2.676 1 97.12 103 SER A O 1
ATOM 836 N N . TYR A 1 104 ? -2.672 -35.625 -2.752 1 96.88 104 TYR A N 1
ATOM 837 C CA . TYR A 1 104 ? -3.561 -34.5 -3.068 1 96.88 104 TYR A CA 1
ATOM 838 C C . TYR A 1 104 ? -4.195 -33.938 -1.803 1 96.88 104 TYR A C 1
ATOM 840 O O . TYR A 1 104 ? -4.531 -34.688 -0.881 1 96.88 104 TYR A O 1
ATOM 848 N N . LEU A 1 105 ? -4.309 -32.656 -1.797 1 95.44 105 LEU A N 1
ATOM 849 C CA . LEU A 1 105 ? -4.977 -31.969 -0.689 1 95.44 105 LEU A CA 1
ATOM 850 C C . LEU A 1 105 ? -6.484 -31.922 -0.913 1 95.44 105 LEU A C 1
ATOM 852 O O . LEU A 1 105 ? -6.945 -31.609 -2.012 1 95.44 105 LEU A O 1
ATOM 856 N N . GLU A 1 106 ? -7.211 -32.344 0.069 1 91.69 106 GLU A N 1
ATOM 857 C CA . GLU A 1 106 ? -8.664 -32.188 0.015 1 91.69 106 GLU A CA 1
ATOM 858 C C . GLU A 1 106 ? -9.102 -30.812 0.52 1 91.69 106 GLU A C 1
ATOM 860 O O . GLU A 1 106 ? -8.797 -30.438 1.652 1 91.69 106 GLU A O 1
ATOM 865 N N . ASN A 1 107 ? -9.695 -30.125 -0.341 1 91.25 107 ASN A N 1
ATOM 866 C CA . ASN A 1 107 ? -10.164 -28.797 0.013 1 91.25 107 ASN A CA 1
ATOM 867 C C . ASN A 1 107 ? -11.602 -28.828 0.531 1 91.25 107 ASN A C 1
ATOM 869 O O . ASN A 1 107 ? -12.492 -29.359 -0.129 1 91.25 107 ASN A O 1
ATOM 873 N N . GLU A 1 108 ? -11.781 -28.328 1.729 1 92.25 108 GLU A N 1
ATOM 874 C CA . GLU A 1 108 ? -13.117 -28.219 2.297 1 92.25 108 GLU A CA 1
ATOM 875 C C . GLU A 1 108 ? -13.648 -26.797 2.168 1 92.25 108 GLU A C 1
ATOM 877 O O . GLU A 1 108 ? -13 -25.844 2.605 1 92.25 108 GLU A O 1
ATOM 882 N N . PHE A 1 109 ? -14.758 -26.688 1.475 1 91 109 PHE A N 1
ATOM 883 C CA . PHE A 1 109 ? -15.414 -25.391 1.387 1 91 109 PHE A CA 1
ATOM 884 C C . PHE A 1 109 ? -16.375 -25.188 2.557 1 91 109 PHE A C 1
ATOM 886 O O . PHE A 1 109 ? -17.578 -25.031 2.359 1 91 109 PHE A O 1
ATOM 893 N N . ASP A 1 110 ? -15.766 -25.125 3.711 1 93.12 110 ASP A N 1
ATOM 894 C CA . ASP A 1 110 ? -16.531 -25 4.949 1 93.12 110 ASP A CA 1
ATOM 895 C C . ASP A 1 110 ? -17 -23.562 5.152 1 93.12 110 ASP A C 1
ATOM 897 O O . ASP A 1 110 ? -16.406 -22.625 4.609 1 93.12 110 ASP A O 1
ATOM 901 N N . PRO A 1 111 ? -18.078 -23.516 5.891 1 91.62 111 PRO A N 1
ATOM 902 C CA . PRO A 1 111 ? -18.562 -22.156 6.137 1 91.62 111 PRO A CA 1
ATOM 903 C C . PRO A 1 111 ? -17.625 -21.344 7.043 1 91.62 111 PRO A C 1
ATOM 905 O O . PRO A 1 111 ? -17.016 -21.906 7.953 1 91.62 111 PRO A O 1
ATOM 908 N N . THR A 1 112 ? -17.547 -20.094 6.719 1 92.62 112 THR A N 1
ATOM 909 C CA . THR A 1 112 ? -16.797 -19.141 7.547 1 92.62 112 THR A CA 1
ATOM 910 C C . THR A 1 112 ? -17.719 -18.516 8.602 1 92.62 112 THR A C 1
ATOM 912 O O . THR A 1 112 ? -18.891 -18.25 8.328 1 92.62 112 THR A O 1
ATOM 915 N N . ASP A 1 113 ? -17.219 -18.391 9.836 1 95.31 113 ASP A N 1
ATOM 916 C CA . ASP A 1 113 ? -18.016 -17.734 10.859 1 95.31 113 ASP A CA 1
ATOM 917 C C . ASP A 1 113 ? -18.484 -16.359 10.383 1 95.31 113 ASP A C 1
ATOM 919 O O . ASP A 1 113 ? -17.766 -15.664 9.664 1 95.31 113 ASP A O 1
ATOM 923 N N . PRO A 1 114 ? -19.641 -15.953 10.812 1 94.69 114 PRO A N 1
ATOM 924 C CA . PRO A 1 114 ? -20.281 -14.75 10.281 1 94.69 114 PRO A CA 1
ATOM 925 C C . PRO A 1 114 ? -19.438 -13.492 10.469 1 94.69 114 PRO A C 1
ATOM 927 O O . PRO A 1 114 ? -19.406 -12.625 9.594 1 94.69 114 PRO A O 1
ATOM 930 N N . ILE A 1 115 ? -18.812 -13.359 11.539 1 96.44 115 ILE A N 1
ATOM 931 C CA . ILE A 1 115 ? -18.016 -12.18 11.828 1 96.44 115 ILE A CA 1
ATOM 932 C C . ILE A 1 115 ? -16.859 -12.078 10.836 1 96.44 115 ILE A C 1
ATOM 934 O O . ILE A 1 115 ? -16.625 -11.023 10.234 1 96.44 115 ILE A O 1
ATOM 938 N N . THR A 1 116 ? -16.156 -13.141 10.641 1 96 116 THR A N 1
ATOM 939 C CA . THR A 1 116 ? -15.039 -13.18 9.703 1 96 116 THR A CA 1
ATOM 940 C C . THR A 1 116 ? -15.531 -12.969 8.273 1 96 116 THR A C 1
ATOM 942 O O . THR A 1 116 ? -14.891 -12.273 7.484 1 96 116 THR A O 1
ATOM 945 N N . LYS A 1 117 ? -16.609 -13.617 8.008 1 94.69 117 LYS A N 1
ATOM 946 C CA . LYS A 1 117 ? -17.188 -13.469 6.68 1 94.69 117 LYS A CA 1
ATOM 947 C C . LYS A 1 117 ? -17.5 -12.008 6.379 1 94.69 117 LYS A C 1
ATOM 949 O O . LYS A 1 117 ? -17.188 -11.5 5.301 1 94.69 117 LYS A O 1
ATOM 954 N N . ASP A 1 118 ? -18.141 -11.328 7.285 1 95.5 118 ASP A N 1
ATOM 955 C CA . ASP A 1 118 ? -18.469 -9.914 7.117 1 95.5 118 ASP A CA 1
ATOM 956 C C . ASP A 1 118 ? -17.203 -9.078 6.918 1 95.5 118 ASP A C 1
ATOM 958 O O . ASP A 1 118 ? -17.156 -8.219 6.039 1 95.5 118 ASP A O 1
ATOM 962 N N . LYS A 1 119 ? -16.281 -9.312 7.742 1 97.56 119 LYS A N 1
ATOM 963 C CA . LYS A 1 119 ? -15.016 -8.602 7.633 1 97.56 119 LYS A CA 1
ATOM 964 C C . LYS A 1 119 ? -14.352 -8.859 6.285 1 97.56 119 LYS A C 1
ATOM 966 O O . LYS A 1 119 ? -13.812 -7.945 5.664 1 97.56 119 LYS A O 1
ATOM 971 N N . TYR A 1 120 ? -14.398 -10.117 5.895 1 97.12 120 TYR A N 1
ATOM 972 C CA . TYR A 1 120 ? -13.828 -10.555 4.625 1 97.12 120 TYR A CA 1
ATOM 973 C C . TYR A 1 120 ? -14.391 -9.734 3.467 1 97.12 120 TYR A C 1
ATOM 975 O O . TYR A 1 120 ? -13.633 -9.117 2.715 1 97.12 120 TYR A O 1
ATOM 983 N N . TYR A 1 121 ? -15.617 -9.602 3.365 1 96.19 121 TYR A N 1
ATOM 984 C CA . TYR A 1 121 ? -16.234 -8.922 2.232 1 96.19 121 TYR A CA 1
ATOM 985 C C . TYR A 1 121 ? -16.094 -7.406 2.375 1 96.19 121 TYR A C 1
ATOM 987 O O . TYR A 1 121 ? -15.961 -6.695 1.379 1 96.19 121 TYR A O 1
ATOM 995 N N . THR A 1 122 ? -16.156 -6.891 3.576 1 97.69 122 THR A N 1
ATOM 996 C CA . THR A 1 122 ? -15.961 -5.465 3.805 1 97.69 122 THR A CA 1
ATOM 997 C C . THR A 1 122 ? -14.586 -5.02 3.328 1 97.69 122 THR A C 1
ATOM 999 O O . THR A 1 122 ? -14.461 -4.043 2.586 1 97.69 122 THR A O 1
ATOM 1002 N N . LEU A 1 123 ? -13.594 -5.742 3.711 1 98.25 123 LEU A N 1
ATOM 1003 C CA . LEU A 1 123 ? -12.219 -5.398 3.367 1 98.25 123 LEU A CA 1
ATOM 1004 C C . LEU A 1 123 ? -11.969 -5.582 1.874 1 98.25 123 LEU A C 1
ATOM 1006 O O . LEU A 1 123 ? -11.32 -4.742 1.241 1 98.25 123 LEU A O 1
ATOM 1010 N N . ILE A 1 124 ? -12.484 -6.68 1.321 1 97.31 124 ILE A N 1
ATOM 1011 C CA . ILE A 1 124 ? -12.328 -6.922 -0.108 1 97.31 124 ILE A CA 1
ATOM 1012 C C . ILE A 1 124 ? -12.977 -5.793 -0.9 1 97.31 124 ILE A C 1
ATOM 1014 O O . ILE A 1 124 ? -12.383 -5.262 -1.841 1 97.31 124 ILE A O 1
ATOM 1018 N N . ASN A 1 125 ? -14.133 -5.43 -0.521 1 97.06 125 ASN A N 1
ATOM 1019 C CA . ASN A 1 125 ? -14.844 -4.391 -1.256 1 97.06 125 ASN A CA 1
ATOM 1020 C C . ASN A 1 125 ? -14.172 -3.029 -1.099 1 97.06 125 ASN A C 1
ATOM 1022 O O . ASN A 1 125 ? -14.211 -2.205 -2.014 1 97.06 125 ASN A O 1
ATOM 1026 N N . GLU A 1 126 ? -13.586 -2.775 0.031 1 97.75 126 GLU A N 1
ATOM 1027 C CA . GLU A 1 126 ? -12.789 -1.564 0.164 1 97.75 126 GLU A CA 1
ATOM 1028 C C . GLU A 1 126 ? -11.633 -1.555 -0.837 1 97.75 126 GLU A C 1
ATOM 1030 O O . GLU A 1 126 ? -11.391 -0.543 -1.498 1 97.75 126 GLU A O 1
ATOM 1035 N N . LEU A 1 127 ? -10.953 -2.635 -0.926 1 97.94 127 LEU A N 1
ATOM 1036 C CA . LEU A 1 127 ? -9.859 -2.738 -1.885 1 97.94 127 LEU A CA 1
ATOM 1037 C C . LEU A 1 127 ? -10.367 -2.561 -3.312 1 97.94 127 LEU A C 1
ATOM 1039 O O . LEU A 1 127 ? -9.75 -1.851 -4.109 1 97.94 127 LEU A O 1
ATOM 1043 N N . PHE A 1 128 ? -11.461 -3.238 -3.588 1 95.69 128 PHE A N 1
ATOM 1044 C CA . PHE A 1 128 ? -12.023 -3.156 -4.93 1 95.69 128 PHE A CA 1
ATOM 1045 C C . PHE A 1 128 ? -12.398 -1.719 -5.27 1 95.69 128 PHE A C 1
ATOM 1047 O O . PHE A 1 128 ? -12.227 -1.279 -6.41 1 95.69 128 PHE A O 1
ATOM 1054 N N . GLU A 1 129 ? -12.891 -0.997 -4.352 1 96.12 129 GLU A N 1
ATOM 1055 C CA . GLU A 1 129 ? -13.188 0.417 -4.566 1 96.12 129 GLU A CA 1
ATOM 1056 C C . GLU A 1 129 ? -11.93 1.193 -4.941 1 96.12 129 GLU A C 1
ATOM 1058 O O . GLU A 1 129 ? -11.945 1.985 -5.887 1 96.12 129 GLU A O 1
ATOM 1063 N N . LEU A 1 130 ? -10.898 0.937 -4.203 1 95.25 130 LEU A N 1
ATOM 1064 C CA . LEU A 1 130 ? -9.633 1.613 -4.469 1 95.25 130 LEU A CA 1
ATOM 1065 C C . LEU A 1 130 ? -9.094 1.233 -5.844 1 95.25 130 LEU A C 1
ATOM 1067 O O . LEU A 1 130 ? -8.43 2.041 -6.5 1 95.25 130 LEU A O 1
ATOM 1071 N N . LEU A 1 131 ? -9.438 0.05 -6.262 1 94 131 LEU A N 1
ATOM 1072 C CA . LEU A 1 131 ? -8.977 -0.451 -7.555 1 94 131 LEU A CA 1
ATOM 1073 C C . LEU A 1 131 ? -9.984 -0.125 -8.648 1 94 131 LEU A C 1
ATOM 1075 O O . LEU A 1 131 ? -9.82 -0.539 -9.797 1 94 131 LEU A O 1
ATOM 1079 N N . ASN A 1 132 ? -11.078 0.567 -8.281 1 92.06 132 ASN A N 1
ATOM 1080 C CA . ASN A 1 132 ? -12.148 0.943 -9.195 1 92.06 132 ASN A CA 1
ATOM 1081 C C . ASN A 1 132 ? -12.812 -0.283 -9.82 1 92.06 132 ASN A C 1
ATOM 1083 O O . ASN A 1 132 ? -13.047 -0.315 -11.031 1 92.06 132 ASN A O 1
ATOM 1087 N N . LEU A 1 133 ? -13 -1.304 -9.023 1 92.25 133 LEU A N 1
ATOM 1088 C CA . LEU A 1 133 ? -13.703 -2.512 -9.43 1 92.25 133 LEU A CA 1
ATOM 1089 C C . LEU A 1 133 ? -15.117 -2.539 -8.852 1 92.25 133 LEU A C 1
ATOM 1091 O O . LEU A 1 133 ? -15.398 -1.849 -7.867 1 92.25 133 LEU A O 1
ATOM 1095 N N . LYS A 1 134 ? -15.938 -3.318 -9.477 1 91.69 134 LYS A N 1
ATOM 1096 C CA . LYS A 1 134 ? -17.281 -3.527 -8.945 1 91.69 134 LYS A CA 1
ATOM 1097 C C . LYS A 1 134 ? -17.234 -4.312 -7.637 1 91.69 134 LYS A C 1
ATOM 1099 O O . LYS A 1 134 ? -16.5 -5.293 -7.52 1 91.69 134 LYS A O 1
ATOM 1104 N N . PRO A 1 135 ? -18.016 -3.85 -6.695 1 93.56 135 PRO A N 1
ATOM 1105 C CA . PRO A 1 135 ? -18.047 -4.59 -5.434 1 93.56 135 PRO A CA 1
ATOM 1106 C C . PRO A 1 135 ? -18.641 -5.984 -5.582 1 93.56 135 PRO A C 1
ATOM 1108 O O . PRO A 1 135 ? -19.438 -6.227 -6.496 1 93.56 135 PRO A O 1
ATOM 1111 N N . ILE A 1 136 ? -18.234 -6.84 -4.691 1 92 136 ILE A N 1
ATOM 1112 C CA . ILE A 1 136 ? -18.781 -8.188 -4.637 1 92 136 ILE A CA 1
ATOM 1113 C C . ILE A 1 136 ? -20 -8.227 -3.709 1 92 136 ILE A C 1
ATOM 1115 O O . ILE A 1 136 ? -19.938 -7.711 -2.586 1 92 136 ILE A O 1
ATOM 1119 N N . ASP A 1 137 ? -20.984 -8.766 -4.207 1 90.06 137 ASP A N 1
ATOM 1120 C CA . ASP A 1 137 ? -22.172 -9.031 -3.396 1 90.06 137 ASP A CA 1
ATOM 1121 C C . ASP A 1 137 ? -22.188 -10.477 -2.914 1 90.06 137 ASP A C 1
ATOM 1123 O O . ASP A 1 137 ? -22.453 -11.398 -3.695 1 90.06 137 ASP A O 1
ATOM 1127 N N . PRO A 1 138 ? -21.938 -10.641 -1.618 1 83.75 138 PRO A N 1
ATOM 1128 C CA . PRO A 1 138 ? -21.844 -12.008 -1.11 1 83.75 138 PRO A CA 1
ATOM 1129 C C . PRO A 1 138 ? -23.141 -12.797 -1.292 1 83.75 138 PRO A C 1
ATOM 1131 O O . PRO A 1 138 ? -23.125 -14.031 -1.272 1 83.75 138 PRO A O 1
ATOM 1134 N N . ALA A 1 139 ? -24.219 -12.188 -1.384 1 83.38 139 ALA A N 1
ATOM 1135 C CA . ALA A 1 139 ? -25.5 -12.867 -1.555 1 83.38 139 ALA A CA 1
ATOM 1136 C C . ALA A 1 139 ? -25.688 -13.328 -2.996 1 83.38 139 ALA A C 1
ATOM 1138 O O . ALA A 1 139 ? -26.406 -14.289 -3.256 1 83.38 139 ALA A O 1
ATOM 1139 N N . LEU A 1 140 ? -25.062 -12.703 -3.881 1 74.06 140 LEU A N 1
ATOM 1140 C CA . LEU A 1 140 ? -25.312 -12.945 -5.297 1 74.06 140 LEU A CA 1
ATOM 1141 C C . LEU A 1 140 ? -24.188 -13.766 -5.918 1 74.06 140 LEU A C 1
ATOM 1143 O O . LEU A 1 140 ? -24.391 -14.445 -6.93 1 74.06 140 LEU A O 1
ATOM 1147 N N . GLU A 1 141 ? -23.047 -13.609 -5.273 1 70.12 141 GLU A N 1
ATOM 1148 C CA . GLU A 1 141 ? -21.875 -14.195 -5.918 1 70.12 141 GLU A CA 1
ATOM 1149 C C . GLU A 1 141 ? -21.203 -15.234 -5.016 1 70.12 141 GLU A C 1
ATOM 1151 O O . GLU A 1 141 ? -21.031 -15 -3.818 1 70.12 141 GLU A O 1
ATOM 1156 N N . GLN A 1 142 ? -21.172 -16.375 -5.648 1 79.94 142 GLN A N 1
ATOM 1157 C CA . GLN A 1 142 ? -20.391 -17.391 -4.957 1 79.94 142 GLN A CA 1
ATOM 1158 C C . GLN A 1 142 ? -18.922 -17.328 -5.355 1 79.94 142 GLN A C 1
ATOM 1160 O O . GLN A 1 142 ? -18.5 -17.953 -6.328 1 79.94 142 GLN A O 1
ATOM 1165 N N . ILE A 1 143 ? -18.156 -16.562 -4.699 1 85.25 143 ILE A N 1
ATOM 1166 C CA . ILE A 1 143 ? -16.734 -16.406 -4.988 1 85.25 143 ILE A CA 1
ATOM 1167 C C . ILE A 1 143 ? -15.906 -17.062 -3.887 1 85.25 143 ILE A C 1
ATOM 1169 O O . ILE A 1 143 ? -16.172 -16.859 -2.699 1 85.25 143 ILE A O 1
ATOM 1173 N N . HIS A 1 144 ? -15.023 -17.875 -4.371 1 89.81 144 HIS A N 1
ATOM 1174 C CA . HIS A 1 144 ? -14.133 -18.516 -3.418 1 89.81 144 HIS A CA 1
ATOM 1175 C C . HIS A 1 144 ? -12.836 -17.734 -3.254 1 89.81 144 HIS A C 1
ATOM 1177 O O . HIS A 1 144 ? -12.516 -16.875 -4.078 1 89.81 144 HIS A O 1
ATOM 1183 N N . SER A 1 145 ? -12.117 -18.031 -2.135 1 94.31 145 SER A N 1
ATOM 1184 C CA . SER A 1 145 ? -10.867 -17.344 -1.821 1 94.31 145 SER A CA 1
ATOM 1185 C C . SER A 1 145 ? -9.875 -17.469 -2.977 1 94.31 145 SER A C 1
ATOM 1187 O O . SER A 1 145 ? -9.18 -16.5 -3.301 1 94.31 145 SER A O 1
ATOM 1189 N N . TYR A 1 146 ? -9.867 -18.562 -3.715 1 94.06 146 TYR A N 1
ATOM 1190 C CA . TYR A 1 146 ? -8.938 -18.797 -4.812 1 94.06 146 TYR A CA 1
ATOM 1191 C C . TYR A 1 146 ? -9.172 -17.812 -5.949 1 94.06 146 TYR A C 1
ATOM 1193 O O . TYR A 1 146 ? -8.227 -17.406 -6.629 1 94.06 146 TYR A O 1
ATOM 1201 N N . ASP A 1 147 ? -10.398 -17.391 -6.113 1 91.62 147 ASP A N 1
ATOM 1202 C CA . ASP A 1 147 ? -10.773 -16.516 -7.219 1 91.62 147 ASP A CA 1
ATOM 1203 C C . ASP A 1 147 ? -10.18 -15.117 -7.035 1 91.62 147 ASP A C 1
ATOM 1205 O O . ASP A 1 147 ? -10.023 -14.367 -8.008 1 91.62 147 ASP A O 1
ATOM 1209 N N . LEU A 1 148 ? -9.836 -14.836 -5.812 1 93.06 148 LEU A N 1
ATOM 1210 C CA . LEU A 1 148 ? -9.438 -13.469 -5.508 1 93.06 148 LEU A CA 1
ATOM 1211 C C . LEU A 1 148 ? -7.941 -13.391 -5.211 1 93.06 148 LEU A C 1
ATOM 1213 O O . LEU A 1 148 ? -7.38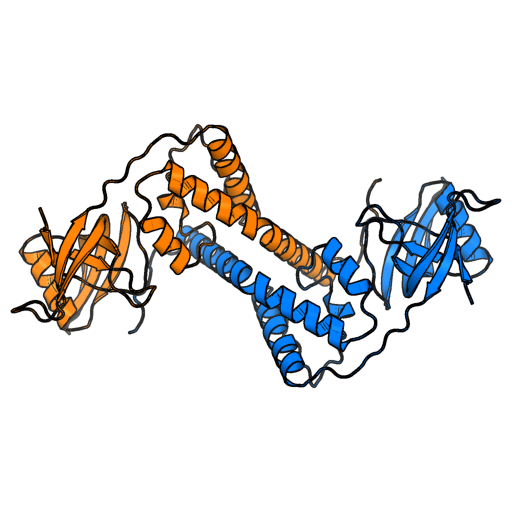3 -12.305 -5.086 1 93.06 148 LEU A O 1
ATOM 1217 N N . ALA A 1 149 ? -7.324 -14.516 -5.176 1 94.81 149 ALA A N 1
ATOM 1218 C CA . ALA A 1 149 ? -5.965 -14.625 -4.656 1 94.81 149 ALA A CA 1
ATOM 1219 C C . ALA A 1 149 ? -5.004 -13.719 -5.43 1 94.81 149 ALA A C 1
ATOM 1221 O O . ALA A 1 149 ? -4.156 -13.055 -4.836 1 94.81 149 ALA A O 1
ATOM 1222 N N . HIS A 1 150 ? -5.207 -13.602 -6.742 1 93.69 150 HIS A N 1
ATOM 1223 C CA . HIS A 1 150 ? -4.289 -12.828 -7.578 1 93.69 150 HIS A CA 1
ATOM 1224 C C . HIS A 1 150 ? -4.688 -11.359 -7.621 1 93.69 150 HIS A C 1
ATOM 1226 O O . HIS A 1 150 ? -3.982 -10.539 -8.211 1 93.69 150 HIS A O 1
ATOM 1232 N N . LYS A 1 151 ? -5.773 -11 -6.996 1 93.12 151 LYS A N 1
ATOM 1233 C CA . LYS A 1 151 ? -6.344 -9.672 -7.199 1 93.12 151 LYS A CA 1
ATOM 1234 C C . LYS A 1 151 ? -6.266 -8.836 -5.922 1 93.12 151 LYS A C 1
ATOM 1236 O O . LYS A 1 151 ? -6.664 -7.672 -5.91 1 93.12 151 LYS A O 1
ATOM 1241 N N . ILE A 1 152 ? -5.742 -9.453 -4.871 1 96.12 152 ILE A N 1
ATOM 1242 C CA . ILE A 1 152 ? -5.883 -8.758 -3.6 1 96.12 152 ILE A CA 1
ATOM 1243 C C . ILE A 1 152 ? -4.508 -8.359 -3.072 1 96.12 152 ILE A C 1
ATOM 1245 O O . ILE A 1 152 ? -4.359 -8.031 -1.892 1 96.12 152 ILE A O 1
ATOM 1249 N N . GLY A 1 153 ? -3.525 -8.5 -3.898 1 96.31 153 GLY A N 1
ATOM 1250 C CA . GLY A 1 153 ? -2.229 -7.93 -3.564 1 96.31 153 GLY A CA 1
ATOM 1251 C C . GLY A 1 153 ? -1.355 -8.875 -2.756 1 96.31 153 GLY A C 1
ATOM 1252 O O . GLY A 1 153 ? -0.487 -8.43 -2.002 1 96.31 153 GLY A O 1
ATOM 1253 N N . LEU A 1 154 ? -1.563 -10.117 -2.805 1 97.25 154 LEU A N 1
ATOM 1254 C CA . LEU A 1 154 ? -0.663 -11.086 -2.186 1 97.25 154 LEU A CA 1
ATOM 1255 C C . LEU A 1 154 ? 0.665 -11.148 -2.934 1 97.25 154 LEU A C 1
ATOM 1257 O O . LEU A 1 154 ? 0.691 -11.086 -4.164 1 97.25 154 LEU A O 1
ATOM 1261 N N . SER A 1 155 ? 1.728 -11.242 -2.178 1 95.75 155 SER A N 1
ATOM 1262 C CA . SER A 1 155 ? 2.986 -11.633 -2.803 1 95.75 155 SER A CA 1
ATOM 1263 C C . SER A 1 155 ? 2.934 -13.07 -3.295 1 95.75 155 SER A C 1
ATOM 1265 O O . SER A 1 155 ? 2.059 -13.844 -2.891 1 95.75 155 SER A O 1
ATOM 1267 N N . ILE A 1 156 ? 3.84 -13.43 -4.133 1 95.38 156 ILE A N 1
ATOM 1268 C CA . ILE A 1 156 ? 3.871 -14.797 -4.648 1 95.38 156 ILE A CA 1
ATOM 1269 C C . ILE A 1 156 ? 4.055 -15.773 -3.496 1 95.38 156 ILE A C 1
ATOM 1271 O O . ILE A 1 156 ? 3.486 -16.875 -3.506 1 95.38 156 ILE A O 1
ATOM 1275 N N . SER A 1 157 ? 4.883 -15.406 -2.537 1 96.31 157 SER A N 1
ATOM 1276 C CA . SER A 1 157 ? 5.062 -16.25 -1.357 1 96.31 157 SER A CA 1
ATOM 1277 C C . SER A 1 157 ? 3.758 -16.391 -0.581 1 96.31 157 SER A C 1
ATOM 1279 O O . SER A 1 157 ? 3.438 -17.484 -0.098 1 96.31 157 SER A O 1
ATOM 1281 N N . GLN A 1 158 ? 3.045 -15.328 -0.438 1 97.06 158 GLN A N 1
ATOM 1282 C CA . GLN A 1 158 ? 1.756 -15.359 0.246 1 97.06 158 GLN A CA 1
ATOM 1283 C C . GLN A 1 158 ? 0.739 -16.188 -0.542 1 97.06 158 GLN A C 1
ATOM 1285 O O . GLN A 1 158 ? -0.056 -16.922 0.041 1 97.06 158 GLN A O 1
ATOM 1290 N N . GLU A 1 159 ? 0.738 -16.016 -1.852 1 97 159 GLU A N 1
ATOM 1291 C CA . GLU A 1 159 ? -0.121 -16.844 -2.689 1 97 159 GLU A CA 1
ATOM 1292 C C . GLU A 1 159 ? 0.189 -18.328 -2.498 1 97 159 GLU A C 1
ATOM 1294 O O . GLU A 1 159 ? -0.723 -19.156 -2.443 1 97 159 GLU A O 1
ATOM 1299 N N . TYR A 1 160 ? 1.471 -18.609 -2.422 1 97.44 160 TYR A N 1
ATOM 1300 C CA . TYR A 1 160 ? 1.905 -19.969 -2.189 1 97.44 160 TYR A CA 1
ATOM 1301 C C . TYR A 1 160 ? 1.422 -20.484 -0.833 1 97.44 160 TYR A C 1
ATOM 1303 O O . TYR A 1 160 ? 0.984 -21.625 -0.709 1 97.44 160 TYR A O 1
ATOM 1311 N N . GLU A 1 161 ? 1.456 -19.625 0.153 1 97.25 161 GLU A N 1
ATOM 1312 C CA . GLU A 1 161 ? 0.954 -20 1.474 1 97.25 161 GLU A CA 1
ATOM 1313 C C . GLU A 1 161 ? -0.543 -20.297 1.432 1 97.25 161 GLU A C 1
ATOM 1315 O O . GLU A 1 161 ? -1.008 -21.25 2.049 1 97.25 161 GLU A O 1
ATOM 1320 N N . LEU A 1 162 ? -1.23 -19.5 0.737 1 97.5 162 LEU A N 1
ATOM 1321 C CA . LEU A 1 162 ? -2.672 -19.672 0.604 1 97.5 162 LEU A CA 1
ATOM 1322 C C . LEU A 1 162 ? -3.004 -21.031 -0.003 1 97.5 162 LEU A C 1
ATOM 1324 O O . LEU A 1 162 ? -3.998 -21.656 0.371 1 97.5 162 LEU A O 1
ATOM 1328 N N . LEU A 1 163 ? -2.193 -21.484 -0.894 1 96.12 163 LEU A N 1
ATOM 1329 C CA . LEU A 1 163 ? -2.352 -22.75 -1.581 1 96.12 163 LEU A CA 1
ATOM 1330 C C . LEU A 1 163 ? -2.367 -23.906 -0.586 1 96.12 163 LEU A C 1
ATOM 1332 O O . LEU A 1 163 ? -3 -24.938 -0.833 1 96.12 163 LEU A O 1
ATOM 1336 N N . LYS A 1 164 ? -1.77 -23.766 0.522 1 96.5 164 LYS A N 1
ATOM 1337 C CA . LYS A 1 164 ? -1.527 -24.859 1.465 1 96.5 164 LYS A CA 1
ATOM 1338 C C . LYS A 1 164 ? -2.723 -25.062 2.393 1 96.5 164 LYS A C 1
ATOM 1340 O O . LYS A 1 164 ? -2.834 -26.094 3.053 1 96.5 164 LYS A O 1
ATOM 1345 N N . PHE A 1 165 ? -3.605 -24.078 2.492 1 97 165 PHE A N 1
ATOM 1346 C CA . PHE A 1 165 ? -4.766 -24.219 3.365 1 97 165 PHE A CA 1
ATOM 1347 C C . PHE A 1 165 ? -5.77 -25.203 2.791 1 97 165 PHE A C 1
ATOM 1349 O O . PHE A 1 165 ? -6.012 -25.219 1.584 1 97 165 PHE A O 1
ATOM 1356 N N . THR A 1 166 ? -6.379 -26 3.646 1 96.69 166 THR A N 1
ATOM 1357 C CA . THR A 1 166 ? -7.289 -27.031 3.178 1 96.69 166 THR A CA 1
ATOM 1358 C C . THR A 1 166 ? -8.734 -26.656 3.479 1 96.69 166 THR A C 1
ATOM 1360 O O . THR A 1 166 ? -9.656 -27.422 3.164 1 96.69 166 THR A O 1
ATOM 1363 N N . ARG A 1 167 ? -8.914 -25.469 4.062 1 96.56 167 ARG A N 1
ATOM 1364 C CA . ARG A 1 167 ? -10.266 -25.031 4.387 1 96.56 167 ARG A CA 1
ATOM 1365 C C . ARG A 1 167 ? -10.516 -23.609 3.896 1 96.56 167 ARG A C 1
ATOM 1367 O O . ARG A 1 167 ? -9.656 -22.75 4.035 1 96.56 167 ARG A O 1
ATOM 1374 N N . GLU A 1 168 ? -11.688 -23.422 3.379 1 95.88 168 GLU A N 1
ATOM 1375 C CA . GLU A 1 168 ? -12.086 -22.094 2.902 1 95.88 168 GLU A CA 1
ATOM 1376 C C . GLU A 1 168 ? -12.07 -21.078 4.035 1 95.88 168 GLU A C 1
ATOM 1378 O O . GLU A 1 168 ? -11.625 -19.953 3.855 1 95.88 168 GLU A O 1
ATOM 1383 N N . SER A 1 169 ? -12.523 -21.484 5.199 1 96.94 169 SER A N 1
ATOM 1384 C CA . SER A 1 169 ? -12.594 -20.594 6.348 1 96.94 169 SER A CA 1
ATOM 1385 C C . SER A 1 169 ? -11.203 -20.109 6.754 1 96.94 169 SER A C 1
ATOM 1387 O O . SER A 1 169 ? -11.023 -18.938 7.113 1 96.94 169 SER A O 1
ATOM 1389 N N . GLU A 1 170 ? -10.227 -20.938 6.648 1 97.62 170 GLU A N 1
ATOM 1390 C CA . GLU A 1 170 ? -8.852 -20.562 6.984 1 97.62 170 GLU A CA 1
ATOM 1391 C C . GLU A 1 170 ? -8.266 -19.625 5.941 1 97.62 170 GLU A C 1
ATOM 1393 O O . GLU A 1 170 ? -7.547 -18.672 6.285 1 97.62 170 GLU A O 1
ATOM 1398 N N . ARG A 1 171 ? -8.539 -19.906 4.703 1 97.75 171 ARG A N 1
ATOM 1399 C CA . ARG A 1 171 ? -8.07 -19.031 3.633 1 97.75 171 ARG A CA 1
ATOM 1400 C C . ARG A 1 171 ? -8.656 -17.641 3.76 1 97.75 171 ARG A C 1
ATOM 1402 O O . ARG A 1 171 ? -7.949 -16.641 3.602 1 97.75 171 ARG A O 1
ATOM 1409 N N . LYS A 1 172 ? -9.938 -17.641 4.078 1 97.31 172 LYS A N 1
ATOM 1410 C CA . LYS A 1 172 ? -10.586 -16.344 4.238 1 97.31 172 LYS A CA 1
ATOM 1411 C C . LYS A 1 172 ? -10 -15.578 5.426 1 97.31 172 LYS A C 1
ATOM 1413 O O . LYS A 1 172 ? -9.805 -14.367 5.352 1 97.31 172 LYS A O 1
ATOM 1418 N N . LYS A 1 173 ? -9.773 -16.266 6.484 1 98.12 173 LYS A N 1
ATOM 1419 C CA . LYS A 1 173 ? -9.141 -15.633 7.637 1 98.12 173 LYS A CA 1
ATOM 1420 C C . LYS A 1 173 ? -7.762 -15.078 7.273 1 98.12 173 LYS A C 1
ATOM 1422 O O . LYS A 1 173 ? -7.398 -13.977 7.688 1 98.12 173 LYS A O 1
ATOM 1427 N N . PHE A 1 174 ? -6.996 -15.812 6.523 1 98.62 174 PHE A N 1
ATOM 1428 C CA . PHE A 1 174 ? -5.684 -15.406 6.039 1 98.62 174 PHE A CA 1
ATOM 1429 C C . PHE A 1 174 ? -5.785 -14.125 5.219 1 98.62 174 PHE A C 1
ATOM 1431 O O . PHE A 1 174 ? -4.992 -13.195 5.398 1 98.62 174 PHE A O 1
ATOM 1438 N N . ILE A 1 175 ? -6.766 -14.078 4.398 1 98.31 175 ILE A N 1
ATOM 1439 C CA . ILE A 1 175 ? -6.98 -12.922 3.529 1 98.31 175 ILE A CA 1
ATOM 1440 C C . ILE A 1 175 ? -7.387 -11.719 4.367 1 98.31 175 ILE A C 1
ATOM 1442 O O . ILE A 1 175 ? -6.906 -10.602 4.137 1 98.31 175 ILE A O 1
ATOM 1446 N N . VAL A 1 176 ? -8.266 -11.953 5.34 1 98.56 176 VAL A N 1
ATOM 1447 C CA . VAL A 1 176 ? -8.68 -10.883 6.238 1 98.56 176 VAL A CA 1
ATOM 1448 C C . VAL A 1 176 ? -7.457 -10.289 6.938 1 98.56 176 VAL A C 1
ATOM 1450 O O . VAL A 1 176 ? -7.273 -9.07 6.953 1 98.56 176 VAL A O 1
ATOM 1453 N N . ASP A 1 177 ? -6.637 -11.148 7.445 1 98.44 177 ASP A N 1
ATOM 1454 C CA . ASP A 1 177 ? -5.426 -10.695 8.133 1 98.44 177 ASP A CA 1
ATOM 1455 C C . ASP A 1 177 ? -4.535 -9.891 7.191 1 98.44 177 ASP A C 1
ATOM 1457 O O . ASP A 1 177 ? -4.008 -8.844 7.578 1 98.44 177 ASP A O 1
ATOM 1461 N N . HIS A 1 178 ? -4.395 -10.352 6.023 1 98.62 178 HIS A N 1
ATOM 1462 C CA . HIS A 1 178 ? -3.578 -9.68 5.016 1 98.62 178 HIS A CA 1
ATOM 1463 C C . HIS A 1 178 ? -4.102 -8.281 4.719 1 98.62 178 HIS A C 1
ATOM 1465 O O . HIS A 1 178 ? -3.344 -7.309 4.75 1 98.62 178 HIS A O 1
ATOM 1471 N N . LEU A 1 179 ? -5.387 -8.18 4.512 1 98.69 179 LEU A N 1
ATOM 1472 C CA . LEU A 1 179 ? -5.977 -6.91 4.094 1 98.69 179 LEU A CA 1
ATOM 1473 C C . LEU A 1 179 ? -6.008 -5.918 5.25 1 98.69 179 LEU A C 1
ATOM 1475 O O . LEU A 1 179 ? -5.867 -4.711 5.043 1 98.69 179 LEU A O 1
ATOM 1479 N N . GLU A 1 180 ? -6.191 -6.426 6.453 1 98.44 180 GLU A N 1
ATOM 1480 C CA . GLU A 1 180 ? -6.148 -5.547 7.617 1 98.44 180 GLU A CA 1
ATOM 1481 C C . GLU A 1 180 ? -4.793 -4.855 7.738 1 98.44 180 GLU A C 1
ATOM 1483 O O . GLU A 1 180 ? -4.707 -3.719 8.203 1 98.44 180 GLU A O 1
ATOM 1488 N N . HIS A 1 181 ? -3.814 -5.535 7.277 1 97.5 181 HIS A N 1
ATOM 1489 C CA . HIS A 1 181 ? -2.463 -5 7.395 1 97.5 181 HIS A CA 1
ATOM 1490 C C . HIS A 1 181 ? -2.107 -4.137 6.188 1 97.5 181 HIS A C 1
ATOM 1492 O O . HIS A 1 181 ? -1.351 -3.17 6.309 1 97.5 181 HIS A O 1
ATOM 1498 N N . THR A 1 182 ? -2.66 -4.445 5.062 1 98.38 182 THR A N 1
ATOM 1499 C CA . THR A 1 182 ? -2.178 -3.801 3.846 1 98.38 182 THR A CA 1
ATOM 1500 C C . THR A 1 182 ? -3.059 -2.611 3.479 1 98.38 182 THR A C 1
ATOM 1502 O O . THR A 1 182 ? -2.582 -1.636 2.893 1 98.38 182 THR A O 1
ATOM 1505 N N . LEU A 1 183 ? -4.289 -2.602 3.877 1 98.56 183 LEU A N 1
ATOM 1506 C CA . LEU A 1 183 ? -5.227 -1.587 3.41 1 98.56 183 LEU A CA 1
ATOM 1507 C C . LEU A 1 183 ? -4.859 -0.214 3.963 1 98.56 183 LEU A C 1
ATOM 1509 O O . LEU A 1 183 ? -4.926 0.788 3.246 1 98.56 183 LEU A O 1
ATOM 1513 N N . PRO A 1 184 ? -4.449 -0.121 5.254 1 97.81 184 PRO A N 1
ATOM 1514 C CA . PRO A 1 184 ? -4.047 1.202 5.738 1 97.81 184 PRO A CA 1
ATOM 1515 C C . PRO A 1 184 ? -2.92 1.816 4.91 1 97.81 184 PRO A C 1
ATOM 1517 O O . PRO A 1 184 ? -2.93 3.021 4.645 1 97.81 184 PRO A O 1
ATOM 1520 N N . VAL A 1 185 ? -2.008 1.027 4.512 1 97.88 185 VAL A N 1
ATOM 1521 C CA . VAL A 1 185 ? -0.892 1.493 3.695 1 97.88 185 VAL A CA 1
ATOM 1522 C C . VAL A 1 185 ? -1.401 1.921 2.322 1 97.88 185 VAL A C 1
ATOM 1524 O O . VAL A 1 185 ? -1.024 2.98 1.816 1 97.88 185 VAL A O 1
ATOM 1527 N N . ILE A 1 186 ? -2.258 1.109 1.747 1 98.06 186 ILE A N 1
ATOM 1528 C CA . ILE A 1 186 ? -2.803 1.376 0.42 1 98.06 186 ILE A CA 1
ATOM 1529 C C . ILE A 1 186 ? -3.611 2.672 0.445 1 98.06 186 ILE A C 1
ATOM 1531 O O . ILE A 1 186 ? -3.523 3.482 -0.48 1 98.06 186 ILE A O 1
ATOM 1535 N N . ARG A 1 187 ? -4.34 2.859 1.477 1 96.94 187 ARG A N 1
ATOM 1536 C CA . ARG A 1 187 ? -5.125 4.082 1.619 1 96.94 187 ARG A CA 1
ATOM 1537 C C . ARG A 1 187 ? -4.23 5.312 1.616 1 96.94 187 ARG A C 1
ATOM 1539 O O . ARG A 1 187 ? -4.516 6.293 0.926 1 96.94 187 ARG A O 1
ATOM 1546 N N . GLU A 1 188 ? -3.252 5.254 2.404 1 96.75 188 GLU A N 1
ATOM 1547 C CA . GLU A 1 188 ? -2.348 6.395 2.488 1 96.75 188 GLU A CA 1
ATOM 1548 C C . GLU A 1 188 ? -1.635 6.633 1.16 1 96.75 188 GLU A C 1
ATOM 1550 O O . GLU A 1 188 ? -1.397 7.781 0.775 1 96.75 188 GLU A O 1
ATOM 1555 N N . TYR A 1 189 ? -1.293 5.566 0.507 1 96.62 189 TYR A N 1
ATOM 1556 C CA . TYR A 1 189 ? -0.682 5.676 -0.812 1 96.62 189 TYR A CA 1
ATOM 1557 C C . TYR A 1 189 ? -1.622 6.359 -1.796 1 96.62 189 TYR A C 1
ATOM 1559 O O . TYR A 1 189 ? -1.214 7.266 -2.527 1 96.62 189 TYR A O 1
ATOM 1567 N N . GLU A 1 190 ? -2.865 5.98 -1.774 1 95.69 190 GLU A N 1
ATOM 1568 C CA . GLU A 1 190 ? -3.85 6.57 -2.678 1 95.69 190 GLU A CA 1
ATOM 1569 C C . GLU A 1 190 ? -4.133 8.023 -2.314 1 95.69 190 GLU A C 1
ATOM 1571 O O . GLU A 1 190 ? -4.391 8.852 -3.193 1 95.69 190 GLU A O 1
ATOM 1576 N N . ARG A 1 191 ? -4.121 8.289 -1.062 1 93.25 191 ARG A N 1
ATOM 1577 C CA . ARG A 1 191 ? -4.266 9.672 -0.626 1 93.25 191 ARG A CA 1
ATOM 1578 C C . ARG A 1 191 ? -3.141 10.539 -1.179 1 93.25 191 ARG A C 1
ATOM 1580 O O . ARG A 1 191 ? -3.389 11.633 -1.698 1 93.25 191 ARG A O 1
ATOM 1587 N N . ALA A 1 192 ? -1.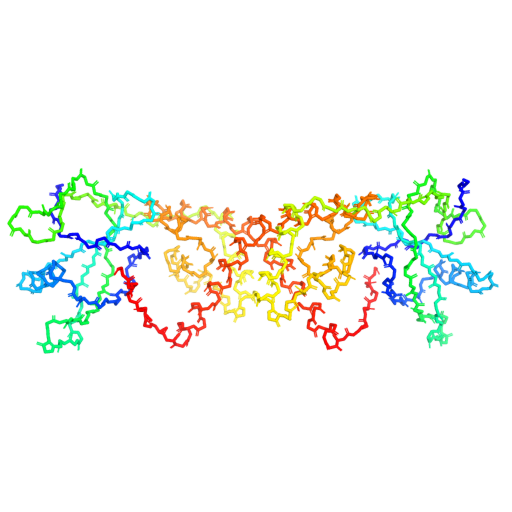955 10.109 -1.008 1 92.06 192 ALA A N 1
ATOM 1588 C CA . ALA A 1 192 ? -0.801 10.836 -1.529 1 92.06 192 ALA A CA 1
ATOM 1589 C C . ALA A 1 192 ? -0.912 11.031 -3.039 1 92.06 192 ALA A C 1
ATOM 1591 O O . ALA A 1 192 ? -0.599 12.102 -3.557 1 92.06 192 ALA A O 1
ATOM 1592 N N . ARG A 1 193 ? -1.321 10.016 -3.691 1 92.69 193 ARG A N 1
ATOM 1593 C CA . ARG A 1 193 ? -1.536 10.086 -5.133 1 92.69 193 ARG A CA 1
ATOM 1594 C C . ARG A 1 193 ? -2.541 11.18 -5.484 1 92.69 193 ARG A C 1
ATOM 1596 O O . ARG A 1 193 ? -2.334 11.945 -6.43 1 92.69 193 ARG A O 1
ATOM 1603 N N . GLY A 1 194 ? -3.592 11.25 -4.703 1 89.94 194 GLY A N 1
ATOM 1604 C CA . GLY A 1 194 ? -4.605 12.266 -4.906 1 89.94 194 GLY A CA 1
ATOM 1605 C C . GLY A 1 194 ? -4.086 13.68 -4.695 1 89.94 194 GLY A C 1
ATOM 1606 O O . GLY A 1 194 ? -4.422 14.586 -5.453 1 89.94 194 GLY A O 1
ATOM 1607 N N . ILE A 1 195 ? -3.283 13.859 -3.67 1 84.88 195 ILE A N 1
ATOM 1608 C CA . ILE A 1 195 ? -2.701 15.156 -3.348 1 84.88 195 ILE A CA 1
ATOM 1609 C C . ILE A 1 195 ? -1.789 15.609 -4.484 1 84.88 195 ILE A C 1
ATOM 1611 O O . ILE A 1 195 ? -1.819 16.781 -4.891 1 84.88 195 ILE A O 1
ATOM 1615 N N . ILE A 1 196 ? -1.021 14.742 -4.98 1 85.5 196 ILE A N 1
ATOM 1616 C CA . ILE A 1 196 ? -0.083 15.031 -6.059 1 85.5 196 ILE A CA 1
ATOM 1617 C C . ILE A 1 196 ? -0.851 15.43 -7.316 1 85.5 196 ILE A C 1
ATOM 1619 O O . ILE A 1 196 ? -0.465 16.375 -8.016 1 85.5 196 ILE A O 1
ATOM 1623 N N . LYS A 1 197 ? -1.896 14.703 -7.543 1 81.88 197 LYS A N 1
ATOM 1624 C CA . LYS A 1 197 ? -2.717 15.016 -8.711 1 81.88 197 LYS A CA 1
ATOM 1625 C C . LYS A 1 197 ? -3.348 16.406 -8.578 1 81.88 197 LYS A C 1
ATOM 1627 O O . LYS A 1 197 ? -3.457 17.125 -9.562 1 81.88 197 LYS A O 1
ATOM 1632 N N . MET A 1 198 ? -3.791 16.688 -7.344 1 73.25 198 MET A N 1
ATOM 1633 C CA . MET A 1 198 ? -4.398 17.984 -7.086 1 73.25 198 MET A CA 1
ATOM 1634 C C . MET A 1 198 ? -3.363 19.094 -7.195 1 73.25 198 MET A C 1
ATOM 1636 O O . MET A 1 198 ? -3.652 20.172 -7.73 1 73.25 198 MET A O 1
ATOM 1640 N N . ASN A 1 199 ? -2.223 18.859 -6.414 1 61.22 199 ASN A N 1
ATOM 1641 C CA . ASN A 1 199 ? -1.175 19.875 -6.473 1 61.22 199 ASN A CA 1
ATOM 1642 C C . ASN A 1 199 ? -0.605 20.016 -7.883 1 61.22 199 ASN A C 1
ATOM 1644 O O . ASN A 1 199 ? -0.051 21.047 -8.234 1 61.22 199 ASN A O 1
ATOM 1648 N N . GLY A 1 200 ? -0.503 18.734 -8.453 1 49.53 200 GLY A N 1
ATOM 1649 C CA . GLY A 1 200 ? -0.219 18.922 -9.867 1 49.53 200 GLY A CA 1
ATOM 1650 C C . GLY A 1 200 ? -1.233 19.812 -10.562 1 49.53 200 GLY A C 1
ATOM 1651 O O . GLY A 1 200 ? -0.901 20.5 -11.531 1 49.53 200 GLY A O 1
ATOM 1652 N N . HIS A 1 201 ? -2.699 19.625 -10.016 1 40.81 201 HIS A N 1
ATOM 1653 C CA . HIS A 1 201 ? -3.693 20.625 -10.383 1 40.81 201 HIS A CA 1
ATOM 1654 C C . HIS A 1 201 ? -3.791 21.719 -9.32 1 40.81 201 HIS A C 1
ATOM 1656 O O . HIS A 1 201 ? -3.715 22.906 -9.641 1 40.81 201 HIS A O 1
ATOM 1662 N N . PHE A 1 202 ? -4.918 21.484 -8.117 1 38.31 202 PHE A N 1
ATOM 1663 C CA . PHE A 1 202 ? -5.473 22.484 -7.215 1 38.31 202 PHE A CA 1
ATOM 1664 C C . PHE A 1 202 ? -4.57 22.672 -6 1 38.31 202 PHE A C 1
ATOM 1666 O O . PHE A 1 202 ? -4.234 21.703 -5.316 1 38.31 202 PHE A O 1
ATOM 1673 N N . LYS A 1 203 ? -3.873 23.469 -5.621 1 37.44 203 LYS A N 1
ATOM 1674 C CA . LYS A 1 203 ? -3.246 23.766 -4.336 1 37.44 203 LYS A CA 1
ATOM 1675 C C . LYS A 1 203 ? -4.293 24.062 -3.268 1 37.44 203 LYS A C 1
ATOM 1677 O O . LYS A 1 203 ? -3.973 24.609 -2.211 1 37.44 203 LYS A O 1
ATOM 1682 N N . HIS A 1 204 ? -5.719 24.047 -3.273 1 34.06 204 HIS A N 1
ATOM 1683 C CA . HIS A 1 204 ? -6.496 24.781 -2.283 1 34.06 204 HIS A CA 1
ATOM 1684 C C . HIS A 1 204 ? -7.008 23.859 -1.185 1 34.06 204 HIS A C 1
ATOM 1686 O O . HIS A 1 204 ? -7.633 22.844 -1.472 1 34.06 204 HIS A O 1
ATOM 1692 N N . LEU A 1 205 ? -6.562 23.594 -0.146 1 34.62 205 LEU A N 1
ATOM 1693 C CA . LEU A 1 205 ? -7.004 22.797 0.997 1 34.62 205 LEU A CA 1
ATOM 1694 C C . LEU A 1 205 ? -8.18 23.469 1.7 1 34.62 205 LEU A C 1
ATOM 1696 O O . LEU A 1 205 ? -8.102 24.641 2.066 1 34.62 205 LEU A O 1
ATOM 1700 N N . LYS A 1 206 ? -9.438 22.859 1.604 1 36.88 206 LYS A N 1
ATOM 1701 C CA . LYS A 1 206 ? -10.602 23.344 2.348 1 36.88 206 LYS A CA 1
ATOM 1702 C C . LYS A 1 206 ? -10.5 22.969 3.822 1 36.88 206 LYS A C 1
ATOM 1704 O O . LYS A 1 206 ? -10.117 21.844 4.156 1 36.88 206 LYS A O 1
ATOM 1709 N N . PRO A 1 207 ? -10.758 23.844 4.785 1 31.67 207 PRO A N 1
ATOM 1710 C CA . PRO A 1 207 ? -10.742 23.625 6.234 1 31.67 207 PRO A CA 1
ATOM 1711 C C . PRO A 1 207 ? -11.805 22.625 6.699 1 31.67 207 PRO A C 1
ATOM 1713 O O . PRO A 1 207 ? -12.875 22.531 6.094 1 31.67 207 PRO A O 1
ATOM 1716 N N . PRO A 1 208 ? -11.516 21.625 7.406 1 30.34 208 PRO A N 1
ATOM 1717 C CA . PRO A 1 208 ? -12.523 20.672 7.863 1 30.34 208 PRO A CA 1
ATOM 1718 C C . PRO A 1 208 ? -13.672 21.328 8.617 1 30.34 208 PRO A C 1
ATOM 1720 O O . PRO A 1 208 ? -13.477 22.391 9.234 1 30.34 208 PRO A O 1
ATOM 1723 N N . LYS A 1 209 ? -14.914 21.094 8.125 1 32.56 209 LYS A N 1
ATOM 1724 C CA . LYS A 1 209 ? -16.125 21.438 8.875 1 32.56 209 LYS A CA 1
ATOM 1725 C C . LYS A 1 209 ? -16.109 20.797 10.258 1 32.56 209 LYS A C 1
ATOM 1727 O O . LYS A 1 209 ? -16.031 19.578 10.383 1 32.56 209 LYS A O 1
ATOM 1732 N N . PHE A 1 210 ? -15.516 21.453 11.414 1 22.31 210 PHE A N 1
ATOM 1733 C CA . PHE A 1 210 ? -15.688 21 12.789 1 22.31 210 PHE A CA 1
ATOM 1734 C C . PHE A 1 210 ? -17.125 21.25 13.258 1 22.31 210 PHE A C 1
ATOM 1736 O O . PHE A 1 210 ? -17.797 22.156 12.781 1 22.31 210 PHE A O 1
ATOM 1743 N N . MET B 1 1 ? 13.242 31.547 25.953 1 47.19 1 MET B N 1
ATOM 1744 C CA . MET B 1 1 ? 12.164 32.438 26.375 1 47.19 1 MET B CA 1
ATOM 1745 C C . MET B 1 1 ? 10.828 31.953 25.812 1 47.19 1 MET B C 1
ATOM 1747 O O . MET B 1 1 ? 10.727 31.625 24.625 1 47.19 1 MET B O 1
ATOM 1751 N N . ASP B 1 2 ? 9.914 31.391 26.688 1 63.34 2 ASP B N 1
ATOM 1752 C CA . ASP B 1 2 ? 8.555 30.969 26.375 1 63.34 2 ASP B CA 1
ATOM 1753 C C . ASP B 1 2 ? 7.719 32.125 25.859 1 63.34 2 ASP B C 1
ATOM 1755 O O . ASP B 1 2 ? 7.66 33.188 26.469 1 63.34 2 ASP B O 1
ATOM 1759 N N . ASP B 1 3 ? 7.609 32.094 24.516 1 88.69 3 ASP B N 1
ATOM 1760 C CA . ASP B 1 3 ? 6.855 33.125 23.828 1 88.69 3 ASP B CA 1
ATOM 1761 C C . ASP B 1 3 ? 5.367 32.781 23.766 1 88.69 3 ASP B C 1
ATOM 1763 O O . ASP B 1 3 ? 5 31.609 23.641 1 88.69 3 ASP B O 1
ATOM 1767 N N . PHE B 1 4 ? 4.645 33.719 24.125 1 94.88 4 PHE B N 1
ATOM 1768 C CA . PHE B 1 4 ? 3.201 33.531 24 1 94.88 4 PHE B CA 1
ATOM 1769 C C . PHE B 1 4 ? 2.785 33.406 22.547 1 94.88 4 PHE B C 1
ATOM 1771 O O . PHE B 1 4 ? 3.311 34.125 21.688 1 94.88 4 PHE B O 1
ATOM 1778 N N . LEU B 1 5 ? 1.871 32.562 22.281 1 97.81 5 LEU B N 1
ATOM 1779 C CA . LEU B 1 5 ? 1.326 32.375 20.938 1 97.81 5 LEU B CA 1
ATOM 1780 C C . LEU B 1 5 ? -0.177 32.125 20.984 1 97.81 5 LEU B C 1
ATOM 1782 O O . LEU B 1 5 ? -0.642 31.266 21.766 1 97.81 5 LEU B O 1
ATOM 1786 N N . PRO B 1 6 ? -0.964 32.906 20.266 1 98.44 6 PRO B N 1
ATOM 1787 C CA . PRO B 1 6 ? -2.334 32.438 20.031 1 98.44 6 PRO B CA 1
ATOM 1788 C C . PRO B 1 6 ? -2.385 31.094 19.328 1 98.44 6 PRO B C 1
ATOM 1790 O O . PRO B 1 6 ? -1.562 30.797 18.453 1 98.44 6 PRO B O 1
ATOM 1793 N N . LEU B 1 7 ? -3.33 30.281 19.766 1 98.19 7 LEU B N 1
ATOM 1794 C CA . LEU B 1 7 ? -3.334 28.922 19.234 1 98.19 7 LEU B CA 1
ATOM 1795 C C . LEU B 1 7 ? -4.66 28.609 18.547 1 98.19 7 LEU B C 1
ATOM 1797 O O . LEU B 1 7 ? -5.727 28.922 19.078 1 98.19 7 LEU B O 1
ATOM 1801 N N . PHE B 1 8 ? -4.566 28.016 17.344 1 97.75 8 PHE B N 1
ATOM 1802 C CA . PHE B 1 8 ? -5.66 27.594 16.484 1 97.75 8 PHE B CA 1
ATOM 1803 C C . PHE B 1 8 ? -5.551 26.109 16.156 1 97.75 8 PHE B C 1
ATOM 1805 O O . PHE B 1 8 ? -5.184 25.734 15.047 1 97.75 8 PHE B O 1
ATOM 1812 N N . PRO B 1 9 ? -5.934 25.281 17.141 1 96.5 9 PRO B N 1
ATOM 1813 C CA . PRO B 1 9 ? -5.762 23.844 16.938 1 96.5 9 PRO B CA 1
ATOM 1814 C C . PRO B 1 9 ? -6.578 23.312 15.758 1 96.5 9 PRO B C 1
ATOM 1816 O O . PRO B 1 9 ? -7.754 23.672 15.617 1 96.5 9 PRO B O 1
ATOM 1819 N N . LEU B 1 10 ? -5.969 22.547 14.938 1 95.19 10 LEU B N 1
ATOM 1820 C CA . LEU B 1 10 ? -6.59 21.891 13.789 1 95.19 10 LEU B CA 1
ATOM 1821 C C . LEU B 1 10 ? -6.129 20.453 13.664 1 95.19 10 LEU B C 1
ATOM 1823 O O . LEU B 1 10 ? -5.047 20.094 14.141 1 95.19 10 LEU B O 1
ATOM 1827 N N . LYS B 1 11 ? -6.934 19.641 13.031 1 92.94 11 LYS B N 1
ATOM 1828 C CA . LYS B 1 11 ? -6.531 18.266 12.719 1 92.94 11 LYS B CA 1
ATOM 1829 C C . LYS B 1 11 ? -5.727 18.203 11.422 1 92.94 11 LYS B C 1
ATOM 1831 O O . LYS B 1 11 ? -6.141 17.562 10.461 1 92.94 11 LYS B O 1
ATOM 1836 N N . LEU B 1 12 ? -4.578 18.781 11.406 1 92.62 12 LEU B N 1
ATOM 1837 C CA . LEU B 1 12 ? -3.664 18.766 10.273 1 92.62 12 LEU B CA 1
ATOM 1838 C C . LEU B 1 12 ? -2.221 18.953 10.727 1 92.62 12 LEU B C 1
ATOM 1840 O O . LEU B 1 12 ? -1.974 19.375 11.859 1 92.62 12 LEU B O 1
ATOM 1844 N N . VAL B 1 13 ? -1.352 18.578 9.922 1 95.44 13 VAL B N 1
ATOM 1845 C CA . VAL B 1 13 ? 0.079 18.781 10.133 1 95.44 13 VAL B CA 1
ATOM 1846 C C . VAL B 1 13 ? 0.66 19.594 8.977 1 95.44 13 VAL B C 1
ATOM 1848 O O . VAL B 1 13 ? 0.403 19.297 7.809 1 95.44 13 VAL B O 1
ATOM 1851 N N . ALA B 1 14 ? 1.308 20.656 9.328 1 95.62 14 ALA B N 1
ATOM 1852 C CA . ALA B 1 14 ? 2.008 21.469 8.344 1 95.62 14 ALA B CA 1
ATOM 1853 C C . ALA B 1 14 ? 3.484 21.609 8.703 1 95.62 14 ALA B C 1
ATOM 1855 O O . ALA B 1 14 ? 3.873 21.406 9.852 1 95.62 14 ALA B O 1
ATOM 1856 N N . TYR B 1 15 ? 4.227 21.922 7.684 1 95.62 15 TYR B N 1
ATOM 1857 C CA . TYR B 1 15 ? 5.672 22.016 7.859 1 95.62 15 TYR B CA 1
ATOM 1858 C C . TYR B 1 15 ? 6.18 23.406 7.504 1 95.62 15 TYR B C 1
ATOM 1860 O O . TYR B 1 15 ? 5.457 24.203 6.898 1 95.62 15 TYR B O 1
ATOM 1868 N N . PRO B 1 16 ? 7.406 23.688 7.977 1 95 16 PRO B N 1
ATOM 1869 C CA . PRO B 1 16 ? 7.973 25 7.66 1 95 16 PRO B CA 1
ATOM 1870 C C . PRO B 1 16 ? 7.996 25.297 6.16 1 95 16 PRO B C 1
ATOM 1872 O O . PRO B 1 16 ? 8.391 24.422 5.371 1 95 16 PRO B O 1
ATOM 1875 N N . GLY B 1 17 ? 7.516 26.438 5.809 1 93.06 17 GLY B N 1
ATOM 1876 C CA . GLY B 1 17 ? 7.52 26.875 4.422 1 93.06 17 GLY B CA 1
ATOM 1877 C C . GLY B 1 17 ? 6.234 26.547 3.688 1 93.06 17 GLY B C 1
ATOM 1878 O O . GLY B 1 17 ? 5.965 27.094 2.615 1 93.06 17 GLY B O 1
ATOM 1879 N N . GLU B 1 18 ? 5.426 25.797 4.273 1 93.44 18 GLU B N 1
ATOM 1880 C CA . GLU B 1 18 ? 4.227 25.328 3.584 1 93.44 18 GLU B CA 1
ATOM 1881 C C . GLU B 1 18 ? 3.084 26.328 3.721 1 93.44 18 GLU B C 1
ATOM 1883 O O . GLU B 1 18 ? 2.869 26.891 4.797 1 93.44 18 GLU B O 1
ATOM 1888 N N . PRO B 1 19 ? 2.393 26.547 2.654 1 94.38 19 PRO B N 1
ATOM 1889 C CA . PRO B 1 19 ? 1.18 27.359 2.764 1 94.38 19 PRO B CA 1
ATOM 1890 C C . PRO B 1 19 ? 0.031 26.609 3.445 1 94.38 19 PRO B C 1
ATOM 1892 O O . PRO B 1 19 ? -0.14 25.406 3.238 1 94.38 19 PRO B O 1
ATOM 1895 N N . VAL B 1 20 ? -0.705 27.375 4.242 1 94.75 20 VAL B N 1
ATOM 1896 C CA . VAL B 1 20 ? -1.912 26.859 4.879 1 94.75 20 VAL B CA 1
ATOM 1897 C C . VAL B 1 20 ? -3.055 27.859 4.699 1 94.75 20 VAL B C 1
ATOM 1899 O O . VAL B 1 20 ? -3.051 28.938 5.301 1 94.75 20 VAL B O 1
ATOM 1902 N N . ASN B 1 21 ? -3.982 27.422 3.9 1 94.56 21 ASN B N 1
ATOM 1903 C CA . ASN B 1 21 ? -5.148 28.266 3.674 1 94.56 21 ASN B CA 1
ATOM 1904 C C . ASN B 1 21 ? -6.297 27.906 4.613 1 94.56 21 ASN B C 1
ATOM 1906 O O . ASN B 1 21 ? -6.629 26.734 4.77 1 94.56 21 ASN B O 1
ATOM 1910 N N . LEU B 1 22 ? -6.867 28.938 5.172 1 95.81 22 LEU B N 1
ATOM 1911 C CA . LEU B 1 22 ? -7.883 28.672 6.188 1 95.81 22 LEU B CA 1
ATOM 1912 C C . LEU B 1 22 ? -9.148 29.469 5.906 1 95.81 22 LEU B C 1
ATOM 1914 O O . LEU B 1 22 ? -9.086 30.625 5.473 1 95.81 22 LEU B O 1
ATOM 1918 N N . HIS B 1 23 ? -10.258 28.844 6.168 1 95.56 23 HIS B N 1
ATOM 1919 C CA . HIS B 1 23 ? -11.562 29.484 6.234 1 95.56 23 HIS B CA 1
ATOM 1920 C C . HIS B 1 23 ? -12.023 29.656 7.676 1 95.56 23 HIS B C 1
ATOM 1922 O O . HIS B 1 23 ? -12.266 28.672 8.375 1 95.56 23 HIS B O 1
ATOM 1928 N N . VAL B 1 24 ? -12.156 30.859 8.039 1 96.62 24 VAL B N 1
ATOM 1929 C CA . VAL B 1 24 ? -12.406 31.156 9.445 1 96.62 24 VAL B CA 1
ATOM 1930 C C . VAL B 1 24 ? -13.836 31.656 9.617 1 96.62 24 VAL B C 1
ATOM 1932 O O . VAL B 1 24 ? -14.242 32.625 8.992 1 96.62 24 VAL B O 1
ATOM 1935 N N . PHE B 1 25 ? -14.578 30.953 10.531 1 95.94 25 PHE B N 1
ATOM 1936 C CA . PHE B 1 25 ? -15.969 31.375 10.695 1 95.94 25 PHE B CA 1
ATOM 1937 C C . PHE B 1 25 ? -16.359 31.391 12.172 1 95.94 25 PHE B C 1
ATOM 1939 O O . PHE B 1 25 ? -17.328 32.031 12.562 1 95.94 25 PHE B O 1
ATOM 1946 N N . GLU B 1 26 ? -15.703 30.719 12.977 1 96.19 26 GLU B N 1
ATOM 1947 C CA . GLU B 1 26 ? -16 30.719 14.406 1 96.19 26 GLU B CA 1
ATOM 1948 C C . GLU B 1 26 ? -15.57 32.031 15.055 1 96.19 26 GLU B C 1
ATOM 1950 O O . GLU B 1 26 ? -14.5 32.562 14.742 1 96.19 26 GLU B O 1
ATOM 1955 N N . SER B 1 27 ? -16.281 32.531 16.016 1 96.75 27 SER B N 1
ATOM 1956 C CA . SER B 1 27 ? -16.031 33.812 16.672 1 96.75 27 SER B CA 1
ATOM 1957 C C . SER B 1 27 ? -14.648 33.844 17.312 1 96.75 27 SER B C 1
ATOM 1959 O O . SER B 1 27 ? -13.945 34.844 17.234 1 96.75 27 SER B O 1
ATOM 1961 N N . ARG B 1 28 ? -14.266 32.812 17.969 1 97.81 28 ARG B N 1
ATOM 1962 C CA . ARG B 1 28 ? -12.969 32.781 18.641 1 97.81 28 ARG B CA 1
ATOM 1963 C C . ARG B 1 28 ? -11.828 32.906 17.641 1 97.81 28 ARG B C 1
ATOM 1965 O O . ARG B 1 28 ? -10.836 33.594 17.922 1 97.81 28 ARG B O 1
ATOM 1972 N N . TYR B 1 29 ? -11.969 32.344 16.531 1 97.81 29 TYR B N 1
ATOM 1973 C CA . TYR B 1 29 ? -10.875 32.406 15.562 1 97.81 29 TYR B CA 1
ATOM 1974 C C . TYR B 1 29 ? -10.922 33.688 14.75 1 97.81 29 TYR B C 1
ATOM 1976 O O . TYR B 1 29 ? -9.883 34.156 14.281 1 97.81 29 TYR B O 1
ATOM 1984 N N . LYS B 1 30 ? -12.102 34.188 14.609 1 96.81 30 LYS B N 1
ATOM 1985 C CA . LYS B 1 30 ? -12.172 35.531 14.055 1 96.81 30 LYS B CA 1
ATOM 1986 C C . LYS B 1 30 ? -11.383 36.531 14.906 1 96.81 30 LYS B C 1
ATOM 1988 O O . LYS B 1 30 ? -10.617 37.344 14.375 1 96.81 30 LYS B O 1
ATOM 1993 N N . GLN B 1 31 ? -11.617 36.469 16.141 1 97.81 31 GLN B N 1
ATOM 1994 C CA . GLN B 1 31 ? -10.859 37.344 17.031 1 97.81 31 GLN B CA 1
ATOM 1995 C C . GLN B 1 31 ? -9.367 37.094 16.938 1 97.81 31 GLN B C 1
ATOM 1997 O O . GLN B 1 31 ? -8.562 38.031 16.891 1 97.81 31 GLN B O 1
ATOM 2002 N N . LEU B 1 32 ? -8.977 35.844 16.891 1 98.25 32 LEU B N 1
ATOM 2003 C CA . LEU B 1 32 ? -7.574 35.469 16.797 1 98.25 32 LEU B CA 1
ATOM 2004 C C . LEU B 1 32 ? -6.926 36.062 15.555 1 98.25 32 LEU B C 1
ATOM 2006 O O . LEU B 1 32 ? -5.883 36.719 15.656 1 98.25 32 LEU B O 1
ATOM 2010 N N . VAL B 1 33 ? -7.574 35.906 14.453 1 97.75 33 VAL B N 1
ATOM 2011 C CA . VAL B 1 33 ? -7.035 36.406 13.188 1 97.75 33 VAL B CA 1
ATOM 2012 C C . VAL B 1 33 ? -6.945 37.938 13.211 1 97.75 33 VAL B C 1
ATOM 2014 O O . VAL B 1 33 ? -5.926 38.5 12.828 1 97.75 33 VAL B O 1
ATOM 2017 N N . ASN B 1 34 ? -8.008 38.562 13.664 1 96.56 34 ASN B N 1
ATOM 2018 C CA . ASN B 1 34 ? -8.016 40 13.734 1 96.56 34 ASN B CA 1
ATOM 2019 C C . ASN B 1 34 ? -6.902 40.531 14.633 1 96.56 34 ASN B C 1
ATOM 2021 O O . ASN B 1 34 ? -6.23 41.5 14.305 1 96.56 34 ASN B O 1
ATOM 2025 N N . ASP B 1 35 ? -6.742 39.906 15.758 1 97.56 35 ASP B N 1
ATOM 2026 C CA . ASP B 1 35 ? -5.672 40.312 16.672 1 97.56 35 ASP B CA 1
ATOM 2027 C C . ASP B 1 35 ? -4.309 40.156 16 1 97.56 35 ASP B C 1
ATOM 2029 O O . ASP B 1 35 ? -3.473 41.062 16.094 1 97.56 35 ASP B O 1
ATOM 2033 N N . CYS B 1 36 ? -4.094 39.094 15.344 1 97.88 36 CYS B N 1
ATOM 2034 C CA . CYS B 1 36 ? -2.814 38.812 14.703 1 97.88 36 CYS B CA 1
ATOM 2035 C C . CYS B 1 36 ? -2.566 39.812 13.57 1 97.88 36 CYS B C 1
ATOM 2037 O O . CYS B 1 36 ? -1.435 40.25 13.359 1 97.88 36 CYS B O 1
ATOM 2039 N N . LEU B 1 37 ? -3.588 40.125 12.836 1 96.06 37 LEU B N 1
ATOM 2040 C CA . LEU B 1 37 ? -3.465 41.094 11.758 1 96.06 37 LEU B CA 1
ATOM 2041 C C . LEU B 1 37 ? -3.141 42.469 12.305 1 96.06 37 LEU B C 1
ATOM 2043 O O . LEU B 1 37 ? -2.283 43.156 11.758 1 96.06 37 LEU B O 1
ATOM 2047 N N . LYS B 1 38 ? -3.85 42.875 13.336 1 95.88 38 LYS B N 1
ATOM 2048 C CA . LYS B 1 38 ? -3.666 44.188 13.953 1 95.88 38 LYS B CA 1
ATOM 2049 C C . LYS B 1 38 ? -2.25 44.344 14.5 1 95.88 38 LYS B C 1
ATOM 2051 O O . LYS B 1 38 ? -1.633 45.375 14.344 1 95.88 38 LYS B O 1
ATOM 2056 N N . GLU B 1 39 ? -1.734 43.312 15.109 1 95.38 39 GLU B N 1
ATOM 2057 C CA . GLU B 1 39 ? -0.441 43.375 15.781 1 95.38 39 GLU B CA 1
ATOM 2058 C C . GLU B 1 39 ? 0.678 42.875 14.891 1 95.38 39 GLU B C 1
ATOM 2060 O O . GLU B 1 39 ? 1.855 42.938 15.242 1 95.38 39 GLU B O 1
ATOM 2065 N N . ASN B 1 40 ? 0.329 42.344 13.773 1 95.62 40 ASN B N 1
ATOM 2066 C CA . ASN B 1 40 ? 1.276 41.719 12.844 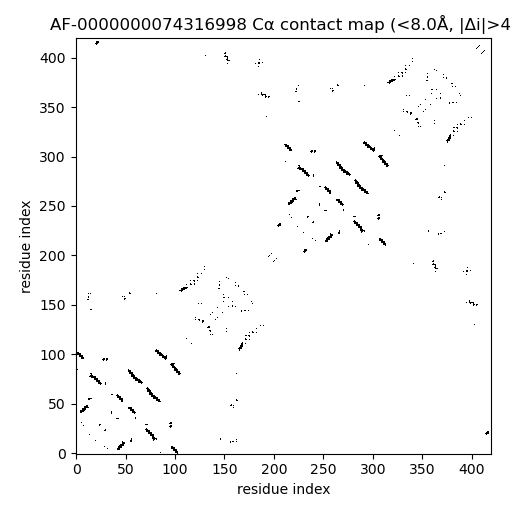1 95.62 40 ASN B CA 1
ATOM 2067 C C . ASN B 1 40 ? 2.084 40.625 13.516 1 95.62 40 ASN B C 1
ATOM 2069 O O . ASN B 1 40 ? 3.316 40.625 13.477 1 95.62 40 ASN B O 1
ATOM 2073 N N . THR B 1 41 ? 1.36 39.781 14.156 1 96.56 41 THR B N 1
ATOM 2074 C CA . THR B 1 41 ? 1.985 38.656 14.875 1 96.56 41 THR B CA 1
ATOM 2075 C C . THR B 1 41 ? 1.523 37.312 14.305 1 96.56 41 THR B C 1
ATOM 2077 O O . THR B 1 41 ? 0.459 37.25 13.695 1 96.56 41 THR B O 1
ATOM 2080 N N . PRO B 1 42 ? 2.344 36.281 14.5 1 98.06 42 PRO B N 1
ATOM 2081 C CA . PRO B 1 42 ? 1.934 34.938 14.078 1 98.06 42 PRO B CA 1
ATOM 2082 C C . PRO B 1 42 ? 0.994 34.281 15.078 1 98.06 42 PRO B C 1
ATOM 2084 O O . PRO B 1 42 ? 0.724 34.844 16.141 1 98.06 42 PRO B O 1
ATOM 2087 N N . PHE B 1 43 ? 0.468 33.188 14.625 1 98.5 43 PHE B N 1
ATOM 2088 C CA . PHE B 1 43 ? -0.224 32.281 15.531 1 98.5 43 PHE B CA 1
ATOM 2089 C C . PHE B 1 43 ? 0.19 30.844 15.281 1 98.5 43 PHE B C 1
ATOM 2091 O O . PHE B 1 43 ? 0.905 30.562 14.32 1 98.5 43 PHE B O 1
ATOM 2098 N N . GLY B 1 44 ? -0.174 30 16.281 1 98.31 44 GLY B N 1
ATOM 2099 C CA . GLY B 1 44 ? 0.207 28.609 16.188 1 98.31 44 GLY B CA 1
ATOM 2100 C C . GLY B 1 44 ? -0.946 27.703 15.797 1 98.31 44 GLY B C 1
ATOM 2101 O O . GLY B 1 44 ? -2.08 27.906 16.234 1 98.31 44 GLY B O 1
ATOM 2102 N N . ILE B 1 45 ? -0.601 26.719 15.031 1 97.81 45 ILE B N 1
ATOM 2103 C CA . ILE B 1 45 ? -1.539 25.656 14.719 1 97.81 45 ILE B CA 1
ATOM 2104 C C . ILE B 1 45 ? -1.033 24.344 15.312 1 97.81 45 ILE B C 1
ATOM 2106 O O . ILE B 1 45 ? -0.278 23.609 14.664 1 97.81 45 ILE B O 1
ATOM 2110 N N . PRO B 1 46 ? -1.421 24.062 16.562 1 97.12 46 PRO B N 1
ATOM 2111 C CA . PRO B 1 46 ? -1.124 22.719 17.078 1 97.12 46 PRO B CA 1
ATOM 2112 C C . PRO B 1 46 ? -1.84 21.609 16.312 1 97.12 46 PRO B C 1
ATOM 2114 O O . PRO B 1 46 ? -3.02 21.75 15.969 1 97.12 46 PRO B O 1
ATOM 2117 N N . GLY B 1 47 ? -1.066 20.578 15.984 1 94.06 47 GLY B N 1
ATOM 2118 C CA . GLY B 1 47 ? -1.701 19.406 15.383 1 94.06 47 GLY B CA 1
ATOM 2119 C C . GLY B 1 47 ? -2.498 18.594 16.375 1 94.06 47 GLY B C 1
ATOM 2120 O O . GLY B 1 47 ? -1.924 17.953 17.266 1 94.06 47 GLY B O 1
ATOM 2121 N N . TYR B 1 48 ? -3.793 18.656 16.266 1 91.94 48 TYR B N 1
ATOM 2122 C CA . TYR B 1 48 ? -4.637 17.859 17.156 1 91.94 48 TYR B CA 1
ATOM 2123 C C . TYR B 1 48 ? -4.855 16.453 16.609 1 91.94 48 TYR B C 1
ATOM 2125 O O . TYR B 1 48 ? -5.996 16.047 16.391 1 91.94 48 TYR B O 1
ATOM 2133 N N . VAL B 1 49 ? -3.795 15.773 16.453 1 88.88 49 VAL B N 1
ATOM 2134 C CA . VAL B 1 49 ? -3.791 14.477 15.797 1 88.88 49 VAL B CA 1
ATOM 2135 C C . VAL B 1 49 ? -3.902 13.367 16.828 1 88.88 49 VAL B C 1
ATOM 2137 O O . VAL B 1 49 ? -4.59 12.367 16.609 1 88.88 49 VAL B O 1
ATOM 2140 N N . THR B 1 50 ? -3.293 13.484 17.969 1 87.38 50 THR B N 1
ATOM 2141 C CA . THR B 1 50 ? -3.246 12.445 18.984 1 87.38 50 THR B CA 1
ATOM 2142 C C . THR B 1 50 ? -4.23 12.75 20.109 1 87.38 50 THR B C 1
ATOM 2144 O O . THR B 1 50 ? -4.242 12.062 21.141 1 87.38 50 THR B O 1
ATOM 2147 N N . GLY B 1 51 ? -4.934 13.781 19.984 1 88.88 51 GLY B N 1
ATOM 2148 C CA . GLY B 1 51 ? -5.859 14.164 21.031 1 88.88 51 GLY B CA 1
ATOM 2149 C C . GLY B 1 51 ? -5.23 15.055 22.078 1 88.88 51 GLY B C 1
ATOM 2150 O O . GLY B 1 51 ? -5.863 15.383 23.094 1 88.88 51 GLY B O 1
ATOM 2151 N N . VAL B 1 52 ? -4.012 15.32 21.875 1 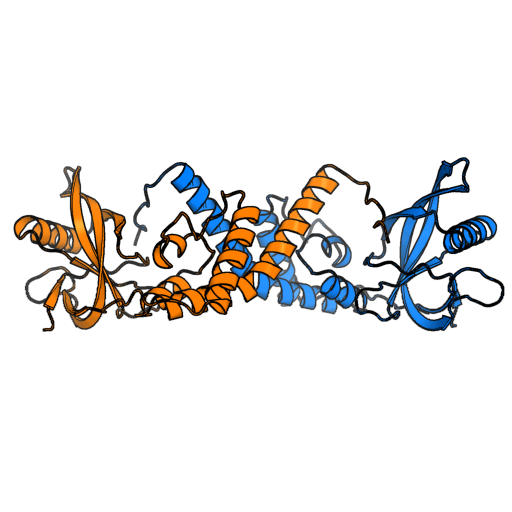89.5 52 VAL B N 1
ATOM 2152 C CA . VAL B 1 52 ? -3.318 16.219 22.797 1 89.5 52 VAL B CA 1
ATOM 2153 C C . VAL B 1 52 ? -2.67 17.359 22.031 1 89.5 52 VAL B C 1
ATOM 2155 O O . VAL B 1 52 ? -2.211 17.172 20.891 1 89.5 52 VAL B O 1
ATOM 2158 N N . ILE B 1 53 ? -2.689 18.469 22.688 1 92.69 53 ILE B N 1
ATOM 2159 C CA . ILE B 1 53 ? -2.039 19.641 22.109 1 92.69 53 ILE B CA 1
ATOM 2160 C C . ILE B 1 53 ? -0.586 19.703 22.578 1 92.69 53 ILE B C 1
ATOM 2162 O O . ILE B 1 53 ? -0.313 20 23.75 1 92.69 53 ILE B O 1
ATOM 2166 N N . GLU B 1 54 ? 0.307 19.406 21.672 1 95.5 54 GLU B N 1
ATOM 2167 C CA . GLU B 1 54 ? 1.699 19.359 22.109 1 95.5 54 GLU B CA 1
ATOM 2168 C C . GLU B 1 54 ? 2.621 20.016 21.078 1 95.5 54 GLU B C 1
ATOM 2170 O O . GLU B 1 54 ? 3.367 20.938 21.406 1 95.5 54 GLU B O 1
ATOM 2175 N N . TYR B 1 55 ? 2.578 19.562 19.875 1 97.62 55 TYR B N 1
ATOM 2176 C CA . TYR B 1 55 ? 3.428 20.141 18.828 1 97.62 55 TYR B CA 1
ATOM 2177 C C . TYR B 1 55 ? 2.588 20.766 17.734 1 97.62 55 TYR B C 1
ATOM 2179 O O . TYR B 1 55 ? 1.446 20.344 17.5 1 97.62 55 TYR B O 1
ATOM 2187 N N . GLY B 1 56 ? 3.166 21.75 17.094 1 97.5 56 GLY B N 1
ATOM 2188 C CA . GLY B 1 56 ? 2.512 22.391 15.969 1 97.5 56 GLY B CA 1
ATOM 2189 C C . GLY B 1 56 ? 3.439 23.297 15.18 1 97.5 56 GLY B C 1
ATOM 2190 O O . GLY B 1 56 ? 4.66 23.203 15.305 1 97.5 56 GLY B O 1
ATOM 2191 N N . ILE B 1 57 ? 2.834 24.062 14.305 1 97.69 57 ILE B N 1
ATOM 2192 C CA . ILE B 1 57 ? 3.594 24.969 13.445 1 97.69 57 ILE B CA 1
ATOM 2193 C C . ILE B 1 57 ? 3.117 26.406 13.656 1 97.69 57 ILE B C 1
ATOM 2195 O O . ILE B 1 57 ? 1.916 26.656 13.789 1 97.69 57 ILE B O 1
ATOM 2199 N N . GLU B 1 58 ? 4.074 27.25 13.883 1 98.06 58 GLU B N 1
ATOM 2200 C CA . GLU B 1 58 ? 3.779 28.688 13.852 1 98.06 58 GLU B CA 1
ATOM 2201 C C . GLU B 1 58 ? 3.555 29.172 12.422 1 98.06 58 GLU B C 1
ATOM 2203 O O . GLU B 1 58 ? 4.352 28.875 11.531 1 98.06 58 GLU B O 1
ATOM 2208 N N . VAL B 1 59 ? 2.473 29.922 12.258 1 98.06 59 VAL B N 1
ATOM 2209 C CA . VAL B 1 59 ? 2.193 30.391 10.906 1 98.06 59 VAL B CA 1
ATOM 2210 C C . VAL B 1 59 ? 2.08 31.906 10.906 1 98.06 59 VAL B C 1
ATOM 2212 O O . VAL B 1 59 ? 1.646 32.5 11.891 1 98.06 59 VAL B O 1
ATOM 2215 N N . LYS B 1 60 ? 2.463 32.438 9.828 1 97.75 60 LYS B N 1
ATOM 2216 C CA . LYS B 1 60 ? 2.301 33.844 9.586 1 97.75 60 LYS B CA 1
ATOM 2217 C C . LYS B 1 60 ? 1.219 34.125 8.539 1 97.75 60 LYS B C 1
ATOM 2219 O O . LYS B 1 60 ? 1.144 33.406 7.531 1 97.75 60 LYS B O 1
ATOM 2224 N N . ILE B 1 61 ? 0.402 35.094 8.805 1 97.5 61 ILE B N 1
ATOM 2225 C CA . ILE B 1 61 ? -0.624 35.469 7.836 1 97.5 61 ILE B CA 1
ATOM 2226 C C . ILE B 1 61 ? 0.013 36.219 6.676 1 97.5 61 ILE B C 1
ATOM 2228 O O . ILE B 1 61 ? 0.622 37.281 6.875 1 97.5 61 ILE B O 1
ATOM 2232 N N . GLU B 1 62 ? -0.167 35.688 5.543 1 96.25 62 GLU B N 1
ATOM 2233 C CA . GLU B 1 62 ? 0.408 36.312 4.355 1 96.25 62 GLU B CA 1
ATOM 2234 C C . GLU B 1 62 ? -0.616 37.219 3.65 1 96.25 62 GLU B C 1
ATOM 2236 O O . GLU B 1 62 ? -0.257 38.219 3.043 1 96.25 62 GLU B O 1
ATOM 2241 N N . GLU B 1 63 ? -1.851 36.719 3.723 1 93.88 63 GLU B N 1
ATOM 2242 C CA . GLU B 1 63 ? -2.881 37.406 2.971 1 93.88 63 GLU B CA 1
ATOM 2243 C C . GLU B 1 63 ? -4.266 37.156 3.562 1 93.88 63 GLU B C 1
ATOM 2245 O O . GLU B 1 63 ? -4.598 36.031 3.934 1 93.88 63 GLU B O 1
ATOM 2250 N N . LEU B 1 64 ? -5.008 38.25 3.777 1 94.38 64 LEU B N 1
ATOM 2251 C CA . LEU B 1 64 ? -6.453 38.156 3.971 1 94.38 64 LEU B CA 1
ATOM 2252 C C . LEU B 1 64 ? -7.18 38.156 2.629 1 94.38 64 LEU B C 1
ATOM 2254 O O . LEU B 1 64 ? -7.43 39.219 2.039 1 94.38 64 LEU B O 1
ATOM 2258 N N . SER B 1 65 ? -7.488 37.031 2.16 1 90.69 65 SER B N 1
ATOM 2259 C CA . SER B 1 65 ? -7.949 36.875 0.786 1 90.69 65 SER B CA 1
ATOM 2260 C C . SER B 1 65 ? -9.375 37.375 0.607 1 90.69 65 SER B C 1
ATOM 2262 O O . SER B 1 65 ? -9.711 37.938 -0.438 1 90.69 65 SER B O 1
ATOM 2264 N N . LYS B 1 66 ? -10.234 37.062 1.565 1 91.25 66 LYS B N 1
ATOM 2265 C CA . LYS B 1 66 ? -11.641 37.438 1.442 1 91.25 66 LYS B CA 1
ATOM 2266 C C . LYS B 1 66 ? -12.273 37.656 2.814 1 91.25 66 LYS B C 1
ATOM 2268 O O . LYS B 1 66 ? -12 36.906 3.752 1 91.25 66 LYS B O 1
ATOM 2273 N N . THR B 1 67 ? -13.07 38.719 2.896 1 91.44 67 THR B N 1
ATOM 2274 C CA . THR B 1 67 ? -13.922 38.969 4.059 1 91.44 67 THR B CA 1
ATOM 2275 C C . THR B 1 67 ? -15.391 39 3.648 1 91.44 67 THR B C 1
ATOM 2277 O O . THR B 1 67 ? -15.773 39.719 2.727 1 91.44 67 THR B O 1
ATOM 2280 N N . TYR B 1 68 ? -16.094 38.219 4.344 1 92.75 68 TYR B N 1
ATOM 2281 C CA . TYR B 1 68 ? -17.516 38.125 4.027 1 92.75 68 TYR B CA 1
ATOM 2282 C C . TYR B 1 68 ? -18.312 39.094 4.887 1 92.75 68 TYR B C 1
ATOM 2284 O O . TYR B 1 68 ? -17.844 39.562 5.926 1 92.75 68 TYR B O 1
ATOM 2292 N N . GLU B 1 69 ? -19.547 39.344 4.5 1 91.81 69 GLU B N 1
ATOM 2293 C CA . GLU B 1 69 ? -20.422 40.281 5.184 1 91.81 69 GLU B CA 1
ATOM 2294 C C . GLU B 1 69 ? -20.703 39.844 6.621 1 91.81 69 GLU B C 1
ATOM 2296 O O . GLU B 1 69 ? -20.828 40.688 7.52 1 91.81 69 GLU B O 1
ATOM 2301 N N . ASP B 1 70 ? -20.688 38.594 6.75 1 91.5 70 ASP B N 1
ATOM 2302 C CA . ASP B 1 70 ? -21.031 38.062 8.062 1 91.5 70 ASP B CA 1
ATOM 2303 C C . ASP B 1 70 ? -19.797 37.906 8.938 1 91.5 70 ASP B C 1
ATOM 2305 O O . ASP B 1 70 ? -19.875 37.344 10.039 1 91.5 70 ASP B O 1
ATOM 2309 N N . GLY B 1 71 ? -18.641 38.375 8.469 1 90.06 71 GLY B N 1
ATOM 2310 C CA . GLY B 1 71 ? -17.422 38.375 9.266 1 90.06 71 GLY B CA 1
ATOM 2311 C C . GLY B 1 71 ? -16.516 37.188 8.992 1 90.06 71 GLY B C 1
ATOM 2312 O O . GLY B 1 71 ? -15.398 37.125 9.492 1 90.06 71 GLY B O 1
ATOM 2313 N N . ARG B 1 72 ? -16.953 36.219 8.258 1 93 72 ARG B N 1
ATOM 2314 C CA . ARG B 1 72 ? -16.109 35.125 7.855 1 93 72 ARG B CA 1
ATOM 2315 C C . ARG B 1 72 ? -14.914 35.594 7.023 1 93 72 ARG B C 1
ATOM 2317 O O . ARG B 1 72 ? -14.992 36.625 6.367 1 93 72 ARG B O 1
ATOM 2324 N N . MET B 1 73 ? -13.805 34.875 7.129 1 95.62 73 MET B N 1
ATOM 2325 C CA . MET B 1 73 ? -12.578 35.281 6.445 1 95.62 73 MET B CA 1
ATOM 2326 C C . MET B 1 73 ? -11.906 34.094 5.785 1 95.62 73 MET B C 1
ATOM 2328 O O . MET B 1 73 ? -11.938 32.969 6.316 1 95.62 73 MET B O 1
ATOM 2332 N N . ASP B 1 74 ? -11.32 34.375 4.672 1 96 74 ASP B N 1
ATOM 2333 C CA . ASP B 1 74 ? -10.336 33.469 4.074 1 96 74 ASP B CA 1
ATOM 2334 C C . ASP B 1 74 ? -8.93 34.031 4.191 1 96 74 ASP B C 1
ATOM 2336 O O . ASP B 1 74 ? -8.672 35.156 3.738 1 96 74 ASP B O 1
ATOM 2340 N N . ILE B 1 75 ? -8.039 33.219 4.77 1 96.44 75 ILE B N 1
ATOM 2341 C CA . ILE B 1 75 ? -6.684 33.75 4.934 1 96.44 75 ILE B CA 1
ATOM 2342 C C . ILE B 1 75 ? -5.672 32.75 4.371 1 96.44 75 ILE B C 1
ATOM 2344 O O . ILE B 1 75 ? -5.902 31.531 4.41 1 96.44 75 ILE B O 1
ATOM 2348 N N . LYS B 1 76 ? -4.625 33.25 3.891 1 96.75 76 LYS B N 1
ATOM 2349 C CA . LYS B 1 76 ? -3.455 32.469 3.492 1 96.75 76 LYS B CA 1
ATOM 2350 C C . LYS B 1 76 ? -2.318 32.625 4.496 1 96.75 76 LYS B C 1
ATOM 2352 O O . LYS B 1 76 ? -1.973 33.75 4.879 1 96.75 76 LYS B O 1
ATOM 2357 N N . THR B 1 77 ? -1.831 31.516 4.934 1 97 77 THR B N 1
ATOM 2358 C CA . THR B 1 77 ? -0.73 31.547 5.891 1 97 77 THR B CA 1
ATOM 2359 C C . THR B 1 77 ? 0.441 30.703 5.402 1 97 77 THR B C 1
ATOM 2361 O O . THR B 1 77 ? 0.321 29.984 4.41 1 97 77 THR B O 1
ATOM 2364 N N . ARG B 1 78 ? 1.535 30.875 6.066 1 96.75 78 ARG B N 1
ATOM 2365 C CA . ARG B 1 78 ? 2.725 30.094 5.77 1 96.75 78 ARG B CA 1
ATOM 2366 C C . ARG B 1 78 ? 3.393 29.594 7.051 1 96.75 78 ARG B C 1
ATOM 2368 O O . ARG B 1 78 ? 3.564 30.375 7.996 1 96.75 78 ARG B O 1
ATOM 2375 N N . GLY B 1 79 ? 3.723 28.406 7.02 1 97 79 GLY B N 1
ATOM 2376 C CA . GLY B 1 79 ? 4.434 27.859 8.164 1 97 79 GLY B CA 1
ATOM 2377 C C . GLY B 1 79 ? 5.832 28.422 8.32 1 97 79 GLY B C 1
ATOM 2378 O O . GLY B 1 79 ? 6.543 28.625 7.336 1 97 79 GLY B O 1
ATOM 2379 N N . GLU B 1 80 ? 6.223 28.672 9.602 1 95.94 80 GLU B N 1
ATOM 2380 C CA . GLU B 1 80 ? 7.547 29.219 9.844 1 95.94 80 GLU B CA 1
ATOM 2381 C C . GLU B 1 80 ? 8.359 28.328 10.773 1 95.94 80 GLU B C 1
ATOM 2383 O O . GLU B 1 80 ? 9.336 27.703 10.344 1 95.94 80 GLU B O 1
ATOM 2388 N N . ARG B 1 81 ? 7.891 28.203 12.055 1 96.44 81 ARG B N 1
ATOM 2389 C CA . ARG B 1 81 ? 8.672 27.453 13.039 1 96.44 81 ARG B CA 1
ATOM 2390 C C . ARG B 1 81 ? 7.82 26.391 13.719 1 96.44 81 ARG B C 1
ATOM 2392 O O . ARG B 1 81 ? 6.633 26.609 13.977 1 96.44 81 ARG B O 1
ATOM 2399 N N . ILE B 1 82 ? 8.516 25.297 13.984 1 97.44 82 ILE B N 1
ATOM 2400 C CA . ILE B 1 82 ? 7.867 24.25 14.766 1 97.44 82 ILE B CA 1
ATOM 2401 C C . ILE B 1 82 ? 7.969 24.578 16.25 1 97.44 82 ILE B C 1
ATOM 2403 O O . ILE B 1 82 ? 9.023 25.016 16.734 1 97.44 82 ILE B O 1
ATOM 2407 N N . PHE B 1 83 ? 6.875 24.344 16.953 1 97.56 83 PHE B N 1
ATOM 2408 C CA . PHE B 1 83 ? 6.902 24.656 18.375 1 97.56 83 PHE B CA 1
ATOM 2409 C C . PHE B 1 83 ? 6.363 23.5 19.203 1 97.56 83 PHE B C 1
ATOM 2411 O O . PHE B 1 83 ? 5.691 22.609 18.672 1 97.56 83 PHE B O 1
ATOM 2418 N N . LYS B 1 84 ? 6.719 23.5 20.422 1 97.5 84 LYS B N 1
ATOM 2419 C CA . LYS B 1 84 ? 6.145 22.656 21.469 1 97.5 84 LYS B CA 1
ATOM 2420 C C . LYS B 1 84 ? 5.379 23.5 22.5 1 97.5 84 LYS B C 1
ATOM 2422 O O . LYS B 1 84 ? 5.875 24.531 22.953 1 97.5 84 LYS B O 1
ATOM 2427 N N . VAL B 1 85 ? 4.188 23.062 22.781 1 96.94 85 VAL B N 1
ATOM 2428 C CA . VAL B 1 85 ? 3.363 23.797 23.75 1 96.94 85 VAL B CA 1
ATOM 2429 C C . VAL B 1 85 ? 3.822 23.469 25.172 1 96.94 85 VAL B C 1
ATOM 2431 O O . VAL B 1 85 ? 3.887 22.312 25.562 1 96.94 85 VAL B O 1
ATOM 2434 N N . GLU B 1 86 ? 4.094 24.516 25.906 1 96.69 86 GLU B N 1
ATOM 2435 C CA . GLU B 1 86 ? 4.52 24.359 27.297 1 96.69 86 GLU B CA 1
ATOM 2436 C C . GLU B 1 86 ? 3.357 24.562 28.266 1 96.69 86 GLU B C 1
ATOM 2438 O O . GLU B 1 86 ? 3.287 23.906 29.297 1 96.69 86 GLU B O 1
ATOM 2443 N N . GLU B 1 87 ? 2.592 25.469 27.922 1 95.06 87 GLU B N 1
ATOM 2444 C CA . GLU B 1 87 ? 1.374 25.781 28.672 1 95.06 87 GLU B CA 1
ATOM 2445 C C . GLU B 1 87 ? 0.213 26.078 27.719 1 95.06 87 GLU B C 1
ATOM 2447 O O . GLU B 1 87 ? 0.369 26.828 26.75 1 95.06 87 GLU B O 1
ATOM 2452 N N . TYR B 1 88 ? -0.854 25.5 28.078 1 96.06 88 TYR B N 1
ATOM 2453 C CA . TYR B 1 88 ? -2.039 25.641 27.234 1 96.06 88 TYR B CA 1
ATOM 2454 C C . TYR B 1 88 ? -3.234 26.125 28.047 1 96.06 88 TYR B C 1
ATOM 2456 O O . TYR B 1 88 ? -3.523 25.562 29.109 1 96.06 88 TYR B O 1
ATOM 2464 N N . LYS B 1 89 ? -3.883 27.172 27.625 1 97 89 LYS B N 1
ATOM 2465 C CA . LYS B 1 89 ? -5.109 27.656 28.25 1 97 89 LYS B CA 1
ATOM 2466 C C . LYS B 1 89 ? -6.191 27.906 27.203 1 97 89 LYS B C 1
ATOM 2468 O O . LYS B 1 89 ? -5.926 28.5 26.156 1 97 89 LYS B O 1
ATOM 2473 N N . ASN B 1 90 ? -7.324 27.516 27.375 1 96.06 90 ASN B N 1
ATOM 2474 C CA . ASN B 1 90 ? -8.461 27.672 26.469 1 96.06 90 ASN B CA 1
ATOM 2475 C C . ASN B 1 90 ? -9.719 28.078 27.219 1 96.06 90 ASN B C 1
ATOM 2477 O O . ASN B 1 90 ? -10.305 27.266 27.938 1 96.06 90 ASN B O 1
ATOM 2481 N N . PRO B 1 91 ? -10.188 29.266 27.125 1 97.25 91 PRO B N 1
ATOM 2482 C CA . PRO B 1 91 ? -9.562 30.359 26.391 1 97.25 91 PRO B CA 1
ATOM 2483 C C . PRO B 1 91 ? -8.406 31.016 27.141 1 97.25 91 PRO B C 1
ATOM 2485 O O . PRO B 1 91 ? -8.281 30.812 28.359 1 97.25 91 PRO B O 1
ATOM 2488 N N . TRP B 1 92 ? -7.602 31.688 26.391 1 96.81 92 TRP B N 1
ATOM 2489 C CA . TRP B 1 92 ? -6.605 32.531 27.031 1 96.81 92 TRP B CA 1
ATOM 2490 C C . TRP B 1 92 ? -7.273 33.719 27.734 1 96.81 92 TRP B C 1
ATOM 2492 O O . TRP B 1 92 ? -8.312 34.219 27.281 1 96.81 92 TRP B O 1
ATOM 2502 N N . PRO B 1 93 ? -6.684 34.156 28.859 1 96.31 93 PRO B N 1
ATOM 2503 C CA . PRO B 1 93 ? -7.316 35.25 29.594 1 96.31 93 PRO B CA 1
ATOM 2504 C C . PRO B 1 93 ? -7.605 36.469 28.719 1 96.31 93 PRO B C 1
ATOM 2506 O O . PRO B 1 93 ? -6.695 37 28.078 1 96.31 93 PRO B O 1
ATOM 2509 N N . GLY B 1 94 ? -8.805 36.875 28.719 1 97 94 GLY B N 1
ATOM 2510 C CA . GLY B 1 94 ? -9.219 38.062 28 1 97 94 GLY B CA 1
ATOM 2511 C C . GLY B 1 94 ? -9.453 37.812 26.531 1 97 94 GLY B C 1
ATOM 2512 O O . GLY B 1 94 ? -9.633 38.75 25.75 1 97 94 GLY B O 1
ATOM 2513 N N . LYS B 1 95 ? -9.328 36.625 26.156 1 97.94 95 LYS B N 1
ATOM 2514 C CA . LYS B 1 95 ? -9.531 36.281 24.75 1 97.94 95 LYS B CA 1
ATOM 2515 C C . LYS B 1 95 ? -10.641 35.25 24.594 1 97.94 95 LYS B C 1
ATOM 2517 O O . LYS B 1 95 ? -11.031 34.594 25.562 1 97.94 95 LYS B O 1
ATOM 2522 N N . LEU B 1 96 ? -11.156 35.062 23.375 1 98.31 96 LEU B N 1
ATOM 2523 C CA . LEU B 1 96 ? -12.117 34.031 23.047 1 98.31 96 LEU B CA 1
ATOM 2524 C C . LEU B 1 96 ? -11.414 32.75 22.594 1 98.31 96 LEU B C 1
ATOM 2526 O O . LEU B 1 96 ? -12.008 31.672 22.594 1 98.31 96 LEU B O 1
ATOM 2530 N N . TYR B 1 97 ? -10.203 32.938 22.203 1 98.31 97 TYR B N 1
ATOM 2531 C CA . TYR B 1 97 ? -9.453 31.828 21.625 1 98.31 97 TYR B CA 1
ATOM 2532 C C . TYR B 1 97 ? -8.422 31.297 22.609 1 98.31 97 TYR B C 1
ATOM 2534 O O . TYR B 1 97 ? -8.148 31.922 23.641 1 98.31 97 TYR B O 1
ATOM 2542 N N . ALA B 1 98 ? -7.883 30.094 22.25 1 97.94 98 ALA B N 1
ATOM 2543 C CA . ALA B 1 98 ? -6.855 29.453 23.062 1 97.94 98 ALA B CA 1
ATOM 2544 C C . ALA B 1 98 ? -5.496 30.109 22.859 1 97.94 98 ALA B C 1
ATOM 2546 O O . ALA B 1 98 ? -5.258 30.734 21.812 1 97.94 98 ALA B O 1
ATOM 2547 N N . GLY B 1 99 ? -4.68 30.047 23.844 1 97.69 99 GLY B N 1
ATOM 2548 C CA . GLY B 1 99 ? -3.303 30.5 23.797 1 97.69 99 GLY B CA 1
ATOM 2549 C C . GLY B 1 99 ? -2.367 29.688 24.672 1 97.69 99 GLY B C 1
ATOM 2550 O O . GLY B 1 99 ? -2.805 28.781 25.375 1 97.69 99 GLY B O 1
ATOM 2551 N N . GLY B 1 100 ? -1.074 29.938 24.469 1 96.75 100 GLY B N 1
ATOM 2552 C CA . GLY B 1 100 ? -0.104 29.234 25.281 1 96.75 100 GLY B CA 1
ATOM 2553 C C . GLY B 1 100 ? 1.312 29.75 25.125 1 96.75 100 GLY B C 1
ATOM 2554 O O . GLY B 1 100 ? 1.604 30.484 24.172 1 96.75 100 GLY B O 1
ATOM 2555 N N . HIS B 1 101 ? 2.074 29.469 26.172 1 97.5 101 HIS B N 1
ATOM 2556 C CA . HIS B 1 101 ? 3.516 29.625 26.016 1 97.5 101 HIS B CA 1
ATOM 2557 C C . HIS B 1 101 ? 4.137 28.438 25.297 1 97.5 101 HIS B C 1
ATOM 2559 O O . HIS B 1 101 ? 3.773 27.297 25.562 1 97.5 101 HIS B O 1
ATOM 2565 N N . VAL B 1 102 ? 5.016 28.766 24.344 1 97.88 102 VAL B N 1
ATOM 2566 C CA . VAL B 1 102 ? 5.582 27.703 23.531 1 97.88 102 VAL B CA 1
ATOM 2567 C C . VAL B 1 102 ? 7.105 27.828 23.5 1 97.88 102 VAL B C 1
ATOM 2569 O O . VAL B 1 102 ? 7.652 28.875 23.812 1 97.88 102 VAL B O 1
ATOM 2572 N N . SER B 1 103 ? 7.742 26.703 23.297 1 97.12 103 SER B N 1
ATOM 2573 C CA . SER B 1 103 ? 9.156 26.656 22.922 1 97.12 103 SER B CA 1
ATOM 2574 C C . SER B 1 103 ? 9.344 26.188 21.484 1 97.12 103 SER B C 1
ATOM 2576 O O . SER B 1 103 ? 8.594 25.328 21.016 1 97.12 103 SER B O 1
ATOM 2578 N N . TYR B 1 104 ? 10.312 26.766 20.891 1 96.81 104 TYR B N 1
ATOM 2579 C CA . TYR B 1 104 ? 10.531 26.453 19.484 1 96.81 104 TYR B CA 1
ATOM 2580 C C . TYR B 1 104 ? 11.594 25.375 19.328 1 96.81 104 TYR B C 1
ATOM 2582 O O . TYR B 1 104 ? 12.578 25.344 20.062 1 96.81 104 TYR B O 1
ATOM 2590 N N . LEU B 1 105 ? 11.336 24.516 18.391 1 95.38 105 LEU B N 1
ATOM 2591 C CA . LEU B 1 105 ? 12.312 23.469 18.078 1 95.38 105 LEU B CA 1
ATOM 2592 C C . LEU B 1 105 ? 13.344 23.984 17.078 1 95.38 105 LEU B C 1
ATOM 2594 O O . LEU B 1 105 ? 12.992 24.609 16.078 1 95.38 105 LEU B O 1
ATOM 2598 N N . GLU B 1 106 ? 14.586 23.797 17.406 1 91.62 106 GLU B N 1
ATOM 2599 C CA . GLU B 1 106 ? 15.648 24.109 16.453 1 91.62 106 GLU B CA 1
ATOM 2600 C C . GLU B 1 106 ? 15.922 22.938 15.523 1 91.62 106 GLU B C 1
ATOM 2602 O O . GLU B 1 106 ? 16.234 21.828 15.977 1 91.62 106 GLU B O 1
ATOM 2607 N N . ASN B 1 107 ? 15.711 23.188 14.312 1 91.19 107 ASN B N 1
ATOM 2608 C CA . ASN B 1 107 ? 15.922 22.156 13.305 1 91.19 107 ASN B CA 1
ATOM 2609 C C . ASN B 1 107 ? 17.344 22.203 12.75 1 91.19 107 ASN B C 1
ATOM 2611 O O . ASN B 1 107 ? 17.812 23.25 12.312 1 91.19 107 ASN B O 1
ATOM 2615 N N . GLU B 1 108 ? 18.031 21.109 12.867 1 92.12 108 GLU B N 1
ATOM 2616 C CA . GLU B 1 108 ? 19.375 20.984 12.281 1 92.12 108 GLU B CA 1
ATOM 2617 C C . GLU B 1 108 ? 19.344 20.234 10.961 1 92.12 108 GLU B C 1
ATOM 2619 O O . GLU B 1 108 ? 18.828 19.109 10.898 1 92.12 108 GLU B O 1
ATOM 2624 N N . PHE B 1 109 ? 19.781 20.906 9.938 1 91 109 PHE B N 1
ATOM 2625 C CA . PHE B 1 109 ? 19.906 20.234 8.641 1 91 109 PHE B CA 1
ATOM 2626 C C . PHE B 1 109 ? 21.25 19.547 8.516 1 91 109 PHE B C 1
ATOM 2628 O O . PHE B 1 109 ? 22.047 19.891 7.629 1 91 109 PHE B O 1
ATOM 2635 N N . ASP B 1 110 ? 21.422 18.594 9.375 1 93.19 110 ASP B N 1
ATOM 2636 C CA . ASP B 1 110 ? 22.672 17.859 9.438 1 93.19 110 ASP B CA 1
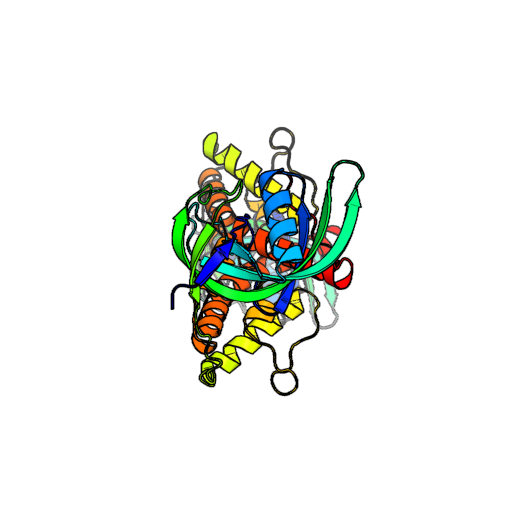ATOM 2637 C C . ASP B 1 110 ? 22.781 16.844 8.289 1 93.19 110 ASP B C 1
ATOM 2639 O O . ASP B 1 110 ? 21.766 16.422 7.738 1 93.19 110 ASP B O 1
ATOM 2643 N N . PRO B 1 111 ? 24.031 16.594 7.988 1 91.75 111 PRO B N 1
ATOM 2644 C CA . PRO B 1 111 ? 24.203 15.625 6.91 1 91.75 111 PRO B CA 1
ATOM 2645 C C . PRO B 1 111 ? 23.781 14.211 7.324 1 91.75 111 PRO B C 1
ATOM 2647 O O . PRO B 1 111 ? 23.969 13.82 8.477 1 91.75 111 PRO B O 1
ATOM 2650 N N . THR B 1 112 ? 23.203 13.555 6.375 1 92.62 112 THR B N 1
ATOM 2651 C CA . THR B 1 112 ? 22.844 12.148 6.543 1 92.62 112 THR B CA 1
ATOM 2652 C C . THR B 1 112 ? 24 11.242 6.094 1 92.62 112 THR B C 1
ATOM 2654 O O . THR B 1 112 ? 24.688 11.547 5.121 1 92.62 112 THR B O 1
ATOM 2657 N N . ASP B 1 113 ? 24.281 10.188 6.875 1 95.31 113 ASP B N 1
ATOM 2658 C CA . ASP B 1 113 ? 25.328 9.258 6.449 1 95.31 113 ASP B CA 1
ATOM 2659 C C . ASP B 1 113 ? 25.062 8.742 5.035 1 95.31 113 ASP B C 1
ATOM 2661 O O . ASP B 1 113 ? 23.906 8.562 4.641 1 95.31 113 ASP B O 1
ATOM 2665 N N . PRO B 1 114 ? 26.094 8.477 4.312 1 94.69 114 PRO B N 1
ATOM 2666 C CA . PRO B 1 114 ? 25.969 8.172 2.887 1 94.69 114 PRO B CA 1
ATOM 2667 C C . PRO B 1 114 ? 25.078 6.957 2.617 1 94.69 114 PRO B C 1
ATOM 2669 O O . PRO B 1 114 ? 24.328 6.945 1.638 1 94.69 114 PRO B O 1
ATOM 2672 N N . ILE B 1 115 ? 25.172 5.992 3.385 1 96.44 115 ILE B N 1
ATOM 2673 C CA . ILE B 1 115 ? 24.406 4.77 3.178 1 96.44 115 ILE B CA 1
ATOM 2674 C C . ILE B 1 115 ? 22.906 5.074 3.303 1 96.44 115 ILE B C 1
ATOM 2676 O O . ILE B 1 115 ? 22.109 4.691 2.439 1 96.44 115 ILE B O 1
ATOM 2680 N N . THR B 1 116 ? 22.531 5.75 4.328 1 96 116 THR B N 1
ATOM 2681 C CA . THR B 1 116 ? 21.141 6.125 4.551 1 96 116 THR B CA 1
ATOM 2682 C C . THR B 1 116 ? 20.656 7.074 3.457 1 96 116 THR B C 1
ATOM 2684 O O . THR B 1 116 ? 19.531 6.957 2.986 1 96 116 THR B O 1
ATOM 2687 N N . LYS B 1 117 ? 21.516 7.973 3.16 1 94.62 117 LYS B N 1
ATOM 2688 C CA . LYS B 1 117 ? 21.172 8.922 2.105 1 94.62 117 LYS B CA 1
ATOM 2689 C C . LYS B 1 117 ? 20.859 8.195 0.797 1 94.62 117 LYS B C 1
ATOM 2691 O O . LYS B 1 117 ? 19.859 8.492 0.137 1 94.62 117 LYS B O 1
ATOM 2696 N N . ASP B 1 118 ? 21.688 7.285 0.412 1 95.5 118 ASP B N 1
ATOM 2697 C CA . ASP B 1 118 ? 21.484 6.512 -0.808 1 95.5 118 ASP B CA 1
ATOM 2698 C C . ASP B 1 118 ? 20.172 5.734 -0.751 1 95.5 118 ASP B C 1
ATOM 2700 O O . ASP B 1 118 ? 19.406 5.727 -1.719 1 95.5 118 ASP B O 1
ATOM 2704 N N . LYS B 1 119 ? 19.969 5.102 0.317 1 97.56 119 LYS B N 1
ATOM 2705 C CA . LYS B 1 119 ? 18.734 4.348 0.508 1 97.56 119 LYS B CA 1
ATOM 2706 C C . LYS B 1 119 ? 17.516 5.266 0.432 1 97.56 119 LYS B C 1
ATOM 2708 O O . LYS B 1 119 ? 16.5 4.914 -0.174 1 97.56 119 LYS B O 1
ATOM 2713 N N . TYR B 1 120 ? 17.672 6.41 1.069 1 97.06 120 TYR B N 1
ATOM 2714 C CA . TYR B 1 120 ? 16.625 7.422 1.091 1 97.06 120 TYR B CA 1
ATOM 2715 C C . TYR B 1 120 ? 16.188 7.785 -0.323 1 97.06 120 TYR B C 1
ATOM 2717 O O . TYR B 1 120 ? 15.008 7.668 -0.665 1 97.06 120 TYR B O 1
ATOM 2725 N N . TYR B 1 121 ? 17.047 8.086 -1.159 1 96.12 121 TYR B N 1
ATOM 2726 C CA . TYR B 1 121 ? 16.703 8.539 -2.502 1 96.12 121 TYR B CA 1
ATOM 2727 C C . TYR B 1 121 ? 16.281 7.367 -3.383 1 96.12 121 TYR B C 1
ATOM 2729 O O . TYR B 1 121 ? 15.422 7.512 -4.25 1 96.12 121 TYR B O 1
ATOM 2737 N N . THR B 1 122 ? 16.875 6.211 -3.197 1 97.69 122 THR B N 1
ATOM 2738 C CA . THR B 1 122 ? 16.469 5.023 -3.943 1 97.69 122 THR B CA 1
ATOM 2739 C C . THR B 1 122 ? 15.008 4.68 -3.68 1 97.69 122 THR B C 1
ATOM 2741 O O . THR B 1 122 ? 14.234 4.477 -4.617 1 97.69 122 THR B O 1
ATOM 2744 N N . LEU B 1 123 ? 14.648 4.652 -2.451 1 98.25 123 LEU B N 1
ATOM 2745 C CA . LEU B 1 123 ? 13.289 4.289 -2.061 1 98.25 123 LEU B CA 1
ATOM 2746 C C . LEU B 1 123 ? 12.289 5.359 -2.496 1 98.25 123 LEU B C 1
ATOM 2748 O O . LEU B 1 123 ? 11.211 5.039 -2.988 1 98.25 123 LEU B O 1
ATOM 2752 N N . ILE B 1 124 ? 12.672 6.633 -2.314 1 97.31 124 ILE B N 1
ATOM 2753 C CA . ILE B 1 124 ? 11.805 7.727 -2.73 1 97.31 124 ILE B CA 1
ATOM 2754 C C . ILE B 1 124 ? 11.562 7.648 -4.238 1 97.31 124 ILE B C 1
ATOM 2756 O O . ILE B 1 124 ? 10.422 7.762 -4.695 1 97.31 124 ILE B O 1
ATOM 2760 N N . ASN B 1 125 ? 12.586 7.449 -4.949 1 97.12 125 ASN B N 1
ATOM 2761 C CA . ASN B 1 125 ? 12.445 7.414 -6.402 1 97.12 125 ASN B CA 1
ATOM 2762 C C . ASN B 1 125 ? 11.656 6.191 -6.863 1 97.12 125 ASN B C 1
ATOM 2764 O O . ASN B 1 125 ? 10.953 6.246 -7.871 1 97.12 125 ASN B O 1
ATOM 2768 N N . GLU B 1 126 ? 11.781 5.094 -6.172 1 97.75 126 GLU B N 1
ATOM 2769 C CA . GLU B 1 126 ? 10.914 3.959 -6.465 1 97.75 126 GLU B CA 1
ATOM 2770 C C . GLU B 1 126 ? 9.438 4.328 -6.285 1 97.75 126 GLU B C 1
ATOM 2772 O O . GLU B 1 126 ? 8.609 4.008 -7.137 1 97.75 126 GLU B O 1
ATOM 2777 N N . LEU B 1 127 ? 9.148 4.953 -5.215 1 97.94 127 LEU B N 1
ATOM 2778 C CA . LEU B 1 127 ? 7.777 5.387 -4.973 1 97.94 127 LEU B CA 1
ATOM 2779 C C . LEU B 1 127 ? 7.312 6.359 -6.051 1 97.94 127 LEU B C 1
ATOM 2781 O O . LEU B 1 127 ? 6.195 6.246 -6.555 1 97.94 127 LEU B O 1
ATOM 2785 N N . PHE B 1 128 ? 8.18 7.309 -6.344 1 95.69 128 PHE B N 1
ATOM 2786 C CA . PHE B 1 128 ? 7.832 8.305 -7.352 1 95.69 128 PHE B CA 1
ATOM 2787 C C . PHE B 1 128 ? 7.559 7.641 -8.695 1 95.69 128 PHE B C 1
ATOM 2789 O O . PHE B 1 128 ? 6.66 8.062 -9.43 1 95.69 128 PHE B O 1
ATOM 2796 N N . GLU B 1 129 ? 8.273 6.648 -9.039 1 96.12 129 GLU B N 1
ATOM 2797 C CA . GLU B 1 129 ? 8.016 5.895 -10.258 1 96.12 129 GLU B CA 1
ATOM 2798 C C . GLU B 1 129 ? 6.617 5.285 -10.242 1 96.12 129 GLU B C 1
ATOM 2800 O O . GLU B 1 129 ? 5.879 5.383 -11.227 1 96.12 129 GLU B O 1
ATOM 2805 N N . LEU B 1 130 ? 6.297 4.688 -9.141 1 95.19 130 LEU B N 1
ATOM 2806 C CA . LEU B 1 130 ? 4.984 4.07 -9.008 1 95.19 130 LEU B CA 1
ATOM 2807 C C . LEU B 1 130 ? 3.879 5.117 -9.086 1 95.19 130 LEU B C 1
ATOM 2809 O O . LEU B 1 130 ? 2.779 4.836 -9.562 1 95.19 130 LEU B O 1
ATOM 2813 N N . LEU B 1 131 ? 4.219 6.312 -8.672 1 93.94 131 LEU B N 1
ATOM 2814 C CA . LEU B 1 131 ? 3.26 7.41 -8.68 1 93.94 131 LEU B CA 1
ATOM 2815 C C . LEU B 1 131 ? 3.334 8.188 -9.984 1 93.94 131 LEU B C 1
ATOM 2817 O O . LEU B 1 131 ? 2.658 9.211 -10.148 1 93.94 131 LEU B O 1
ATOM 2821 N N . ASN B 1 132 ? 4.211 7.742 -10.891 1 92 132 ASN B N 1
ATOM 2822 C CA . ASN B 1 132 ? 4.434 8.375 -12.188 1 92 132 ASN B CA 1
ATOM 2823 C C . ASN B 1 132 ? 4.91 9.82 -12.031 1 92 132 ASN B C 1
ATOM 2825 O O . ASN B 1 132 ? 4.418 10.719 -12.711 1 92 132 ASN B O 1
ATOM 2829 N N . LEU B 1 133 ? 5.773 10.047 -11.078 1 92.19 133 LEU B N 1
ATOM 2830 C CA . LEU B 1 133 ? 6.406 11.336 -10.859 1 92.19 133 LEU B CA 1
ATOM 2831 C C . LEU B 1 133 ? 7.844 11.336 -11.375 1 92.19 133 LEU B C 1
ATOM 2833 O O . LEU B 1 133 ? 8.445 10.273 -11.547 1 92.19 133 LEU B O 1
ATOM 2837 N N . LYS B 1 134 ? 8.336 12.516 -11.602 1 91.56 134 LYS B N 1
ATOM 2838 C CA . LYS B 1 134 ? 9.742 12.656 -11.977 1 91.56 134 LYS B CA 1
ATOM 2839 C C . LYS B 1 134 ? 10.656 12.297 -10.812 1 91.56 134 LYS B C 1
ATOM 2841 O O . LYS B 1 134 ? 10.414 12.703 -9.68 1 91.56 134 LYS B O 1
ATOM 2846 N N . PRO B 1 135 ? 11.664 11.539 -11.133 1 93.62 135 PRO B N 1
ATOM 2847 C CA . PRO B 1 135 ? 12.609 11.203 -10.062 1 93.62 135 PRO B CA 1
ATOM 2848 C C . PRO B 1 135 ? 13.352 12.422 -9.523 1 93.62 135 PRO B C 1
ATOM 2850 O O . PRO B 1 135 ? 13.508 13.414 -10.242 1 93.62 135 PRO B O 1
ATOM 2853 N N . ILE B 1 136 ? 13.773 12.305 -8.305 1 91.94 136 ILE B N 1
ATOM 2854 C CA . ILE B 1 136 ? 14.578 13.352 -7.672 1 91.94 136 ILE B CA 1
ATOM 2855 C C . ILE B 1 136 ? 16.062 13.062 -7.902 1 91.94 136 ILE B C 1
ATOM 2857 O O . ILE B 1 136 ? 16.516 11.945 -7.688 1 91.94 136 ILE B O 1
ATOM 2861 N N . ASP B 1 137 ? 16.688 14.039 -8.344 1 89.94 137 ASP B N 1
ATOM 2862 C CA . ASP B 1 137 ? 18.141 13.984 -8.461 1 89.94 137 ASP B CA 1
ATOM 2863 C C . ASP B 1 137 ? 18.812 14.656 -7.266 1 89.94 137 ASP B C 1
ATOM 2865 O O . ASP B 1 137 ? 18.812 15.883 -7.16 1 89.94 137 ASP B O 1
ATOM 2869 N N . PRO B 1 138 ? 19.391 13.82 -6.406 1 83.62 138 PRO B N 1
ATOM 2870 C CA . PRO B 1 138 ? 19.969 14.398 -5.191 1 83.62 138 PRO B CA 1
ATOM 2871 C C . PRO B 1 138 ? 21.078 15.398 -5.48 1 83.62 138 PRO B C 1
ATOM 2873 O O . PRO B 1 138 ? 21.406 16.234 -4.629 1 83.62 138 PRO B O 1
ATOM 2876 N N . ALA B 1 139 ? 21.703 15.344 -6.539 1 83.38 139 ALA B N 1
ATOM 2877 C CA . ALA B 1 139 ? 22.781 16.266 -6.891 1 83.38 139 ALA B CA 1
ATOM 2878 C C . ALA B 1 139 ? 22.219 17.609 -7.359 1 83.38 139 ALA B C 1
ATOM 2880 O O . ALA B 1 139 ? 22.891 18.641 -7.246 1 83.38 139 ALA B O 1
ATOM 2881 N N . LEU B 1 140 ? 21.078 17.594 -7.844 1 73.81 140 LEU B N 1
ATOM 2882 C CA . LEU B 1 140 ? 20.531 18.781 -8.492 1 73.81 140 LEU B CA 1
ATOM 2883 C C . LEU B 1 140 ? 19.516 19.469 -7.59 1 73.81 140 LEU B C 1
ATOM 2885 O O . LEU B 1 140 ? 19.281 20.672 -7.719 1 73.81 140 LEU B O 1
ATOM 2889 N N . GLU B 1 141 ? 18.953 18.641 -6.738 1 69.94 141 GLU B N 1
ATOM 2890 C CA . GLU B 1 141 ? 17.828 19.172 -5.977 1 69.94 141 GLU B CA 1
ATOM 2891 C C . GLU B 1 141 ? 18.094 19.109 -4.477 1 69.94 141 GLU B C 1
ATOM 2893 O O . GLU B 1 141 ? 18.594 18.094 -3.973 1 69.94 141 GLU B O 1
ATOM 2898 N N . GLN B 1 142 ? 18 20.297 -3.992 1 79.75 142 GLN B N 1
ATOM 2899 C CA . GLN B 1 142 ? 18.047 20.344 -2.533 1 79.75 142 GLN B CA 1
ATOM 2900 C C . GLN B 1 142 ? 16.656 20.172 -1.928 1 79.75 142 GLN B C 1
ATOM 2902 O O . GLN B 1 142 ? 15.945 21.156 -1.722 1 79.75 142 GLN B O 1
ATOM 2907 N N . ILE B 1 143 ? 16.25 19.016 -1.702 1 85.12 143 ILE B N 1
ATOM 2908 C CA . ILE B 1 143 ? 14.93 18.719 -1.137 1 85.12 143 ILE B CA 1
ATOM 2909 C C . ILE B 1 143 ? 15.086 18.203 0.292 1 85.12 143 ILE B C 1
ATOM 2911 O O . ILE B 1 143 ? 15.914 17.328 0.557 1 85.12 143 ILE B O 1
ATOM 2915 N N . HIS B 1 144 ? 14.344 18.859 1.121 1 89.75 144 HIS B N 1
ATOM 2916 C CA . HIS B 1 144 ? 14.367 18.422 2.514 1 89.75 144 HIS B CA 1
ATOM 2917 C C . HIS B 1 144 ? 13.242 17.438 2.801 1 89.75 144 HIS B C 1
ATOM 2919 O O . HIS B 1 144 ? 12.305 17.312 2.018 1 89.75 144 HIS B O 1
ATOM 2925 N N . SER B 1 145 ? 13.398 16.703 3.93 1 94.25 145 SER B N 1
ATOM 2926 C CA . SER B 1 145 ? 12.422 15.695 4.34 1 94.25 145 SER B CA 1
ATOM 2927 C C . SER B 1 145 ? 11.023 16.297 4.438 1 94.25 145 SER B C 1
ATOM 2929 O O . SER B 1 145 ? 10.039 15.664 4.027 1 94.25 145 SER B O 1
ATOM 2931 N N . TYR B 1 146 ? 10.883 17.547 4.836 1 93.94 146 TYR B N 1
ATOM 2932 C CA . TYR B 1 146 ? 9.594 18.203 5.016 1 93.94 146 TYR B CA 1
ATOM 2933 C C . TYR B 1 146 ? 8.875 18.359 3.684 1 93.94 146 TYR B C 1
ATOM 2935 O O . TYR B 1 146 ? 7.641 18.281 3.627 1 93.94 146 TYR B O 1
ATOM 2943 N N . ASP B 1 147 ? 9.625 18.5 2.621 1 91.5 147 ASP B N 1
ATOM 2944 C CA . ASP B 1 147 ? 9.055 18.734 1.299 1 91.5 147 ASP B CA 1
ATOM 2945 C C . ASP B 1 147 ? 8.328 17.5 0.779 1 91.5 147 ASP B C 1
ATOM 2947 O O . ASP B 1 147 ? 7.461 17.609 -0.091 1 91.5 147 ASP B O 1
ATOM 2951 N N . LEU B 1 148 ? 8.688 16.391 1.356 1 93 148 LEU B N 1
ATOM 2952 C CA . LEU B 1 148 ? 8.188 15.141 0.803 1 93 148 LEU B CA 1
ATOM 2953 C C . LEU B 1 148 ? 7.172 14.5 1.741 1 93 148 LEU B C 1
ATOM 2955 O O . LEU B 1 148 ? 6.527 13.516 1.382 1 93 148 LEU B O 1
ATOM 2959 N N . ALA B 1 149 ? 7.012 15.07 2.869 1 94.69 149 ALA B N 1
ATOM 2960 C CA . ALA B 1 149 ? 6.277 14.438 3.961 1 94.69 149 ALA B CA 1
ATOM 2961 C C . ALA B 1 149 ? 4.855 14.094 3.535 1 94.69 149 ALA B C 1
ATOM 2963 O O . ALA B 1 149 ? 4.359 13 3.838 1 94.69 149 ALA B O 1
ATOM 2964 N N . HIS B 1 150 ? 4.227 14.945 2.721 1 93.56 150 HIS B N 1
ATOM 2965 C CA . HIS B 1 150 ? 2.834 14.742 2.334 1 93.56 150 HIS B CA 1
ATOM 2966 C C . HIS B 1 150 ? 2.732 13.859 1.093 1 93.56 150 HIS B C 1
ATOM 2968 O O . HIS B 1 150 ? 1.632 13.508 0.666 1 93.56 150 HIS B O 1
ATOM 2974 N N . LYS B 1 151 ? 3.838 13.477 0.532 1 93 151 LYS B N 1
ATOM 2975 C CA . LYS B 1 151 ? 3.816 12.844 -0.783 1 93 151 LYS B CA 1
ATOM 2976 C C . LYS B 1 151 ? 4.266 11.391 -0.7 1 93 151 LYS B C 1
ATOM 2978 O O . LYS B 1 151 ? 4.277 10.68 -1.708 1 93 151 LYS B O 1
ATOM 2983 N N . ILE B 1 152 ? 4.617 10.969 0.505 1 96.06 152 ILE B N 1
ATOM 2984 C CA . ILE B 1 152 ? 5.27 9.664 0.548 1 96.06 152 ILE B CA 1
ATOM 2985 C C . ILE B 1 152 ? 4.395 8.672 1.314 1 96.06 152 ILE B C 1
ATOM 2987 O O . ILE B 1 152 ? 4.871 7.617 1.742 1 96.06 152 ILE B O 1
ATOM 2991 N N . GLY B 1 153 ? 3.199 9.062 1.579 1 96.19 153 GLY B N 1
ATOM 2992 C CA . GLY B 1 153 ? 2.23 8.102 2.09 1 96.19 153 GLY B CA 1
ATOM 2993 C C . GLY B 1 153 ? 2.252 7.98 3.602 1 96.19 153 GLY B C 1
ATOM 2994 O O . GLY B 1 153 ? 1.889 6.938 4.148 1 96.19 153 GLY B O 1
ATOM 2995 N N . LEU B 1 154 ? 2.707 8.93 4.301 1 97.19 154 LEU B N 1
ATOM 2996 C CA . LEU B 1 154 ? 2.607 8.945 5.758 1 97.19 154 LEU B CA 1
ATOM 2997 C C . LEU B 1 154 ? 1.164 9.148 6.203 1 97.19 154 LEU B C 1
ATOM 2999 O O . LEU B 1 154 ? 0.427 9.93 5.598 1 97.19 154 LEU B O 1
ATOM 3003 N N . SER B 1 155 ? 0.793 8.414 7.223 1 95.69 155 SER B N 1
ATOM 3004 C CA . SER B 1 155 ? -0.44 8.781 7.91 1 95.69 155 SER B CA 1
ATOM 3005 C C . SER B 1 155 ? -0.299 10.125 8.625 1 95.69 155 SER B C 1
ATOM 3007 O O . SER B 1 155 ? 0.816 10.609 8.836 1 95.69 155 SER B O 1
ATOM 3009 N N . ILE B 1 156 ? -1.382 10.703 8.992 1 95.25 156 ILE B N 1
ATOM 3010 C CA . ILE B 1 156 ? -1.338 11.984 9.688 1 95.25 156 ILE B CA 1
ATOM 3011 C C . ILE B 1 156 ? -0.568 11.836 11 1 95.25 156 ILE B C 1
ATOM 3013 O O . ILE B 1 156 ? 0.164 12.742 11.406 1 95.25 156 ILE B O 1
ATOM 3017 N N . SER B 1 157 ? -0.769 10.711 11.672 1 96.25 157 SER B N 1
ATOM 3018 C CA . SER B 1 157 ? -0.017 10.445 12.898 1 96.25 157 SER B CA 1
ATOM 3019 C C . SER B 1 157 ? 1.479 10.359 12.617 1 96.25 157 SER B C 1
ATOM 3021 O O . SER B 1 157 ? 2.291 10.867 13.398 1 96.25 157 SER B O 1
ATOM 3023 N N . GLN B 1 158 ? 1.835 9.719 11.547 1 96.94 158 GLN B N 1
ATOM 3024 C CA . GLN B 1 158 ? 3.238 9.617 11.156 1 96.94 158 GLN B CA 1
ATOM 3025 C C . GLN B 1 158 ? 3.799 10.977 10.758 1 96.94 158 GLN B C 1
ATOM 3027 O O . GLN B 1 158 ? 4.945 11.297 11.078 1 96.94 158 GLN B O 1
ATOM 3032 N N . GLU B 1 159 ? 3.008 11.742 10.039 1 96.94 159 GLU B N 1
ATOM 3033 C CA . GLU B 1 159 ? 3.422 13.109 9.719 1 96.94 159 GLU B CA 1
ATOM 3034 C C . GLU B 1 159 ? 3.68 13.922 10.984 1 96.94 159 GLU B C 1
ATOM 3036 O O . GLU B 1 159 ? 4.637 14.688 11.047 1 96.94 159 GLU B O 1
ATOM 3041 N N . TYR B 1 160 ? 2.801 13.719 11.945 1 97.31 160 TYR B N 1
ATOM 3042 C CA . TYR B 1 160 ? 2.957 14.398 13.227 1 97.31 160 TYR B CA 1
ATOM 3043 C C . TYR B 1 160 ? 4.238 13.953 13.922 1 97.31 160 TYR B C 1
ATOM 3045 O O . TYR B 1 160 ? 4.953 14.773 14.508 1 97.31 160 TYR B O 1
ATOM 3053 N N . GLU B 1 161 ? 4.555 12.688 13.836 1 97.19 161 GLU B N 1
ATOM 3054 C CA . GLU B 1 161 ? 5.793 12.18 14.414 1 97.19 161 GLU B CA 1
ATOM 3055 C C . GLU B 1 161 ? 7.016 12.805 13.742 1 97.19 161 GLU B C 1
ATOM 3057 O O . GLU B 1 161 ? 7.98 13.172 14.414 1 97.19 161 GLU B O 1
ATOM 3062 N N . LEU B 1 162 ? 6.941 12.914 12.477 1 97.44 162 LEU B N 1
ATOM 3063 C CA . LEU B 1 162 ? 8.031 13.5 11.711 1 97.44 162 LEU B CA 1
ATOM 3064 C C . LEU B 1 162 ? 8.305 14.93 12.156 1 97.44 162 LEU B C 1
ATOM 3066 O O . LEU B 1 162 ? 9.453 15.375 12.188 1 97.44 162 LEU B O 1
ATOM 3070 N N . LEU B 1 163 ? 7.285 15.641 12.508 1 96 163 LEU B N 1
ATOM 3071 C CA . LEU B 1 163 ? 7.352 17.016 12.961 1 96 163 LEU B CA 1
ATOM 3072 C C . LEU B 1 163 ? 8.234 17.156 14.195 1 96 163 LEU B C 1
ATOM 3074 O O . LEU B 1 163 ? 8.859 18.188 14.422 1 96 163 LEU B O 1
ATOM 3078 N N . LYS B 1 164 ? 8.359 16.141 14.961 1 96.38 164 LYS B N 1
ATOM 3079 C CA . LYS B 1 164 ? 9 16.188 16.266 1 96.38 164 LYS B CA 1
ATOM 3080 C C . LYS B 1 164 ? 10.508 16.016 16.156 1 96.38 164 LYS B C 1
ATOM 3082 O O . LYS B 1 164 ? 11.242 16.312 17.109 1 96.38 164 LYS B O 1
ATOM 3087 N N . PHE B 1 165 ? 10.992 15.516 15.047 1 96.94 165 PHE B N 1
ATOM 3088 C CA . PHE B 1 165 ? 12.422 15.32 14.875 1 96.94 165 PHE B CA 1
ATOM 3089 C C . PHE B 1 165 ? 13.141 16.656 14.703 1 96.94 165 PHE B C 1
ATOM 3091 O O . PHE B 1 165 ? 12.648 17.547 14.008 1 96.94 165 PHE B O 1
ATOM 3098 N N . THR B 1 166 ? 14.312 16.797 15.289 1 96.56 166 THR B N 1
ATOM 3099 C CA . THR B 1 166 ? 15.023 18.062 15.242 1 96.56 166 THR B CA 1
ATOM 3100 C C . THR B 1 166 ? 16.219 17.984 14.305 1 96.56 166 THR B C 1
ATOM 3102 O O . THR B 1 166 ? 16.938 18.969 14.117 1 96.56 166 THR B O 1
ATOM 3105 N N . ARG B 1 167 ? 16.391 16.797 13.688 1 96.56 167 ARG B N 1
ATOM 3106 C CA . ARG B 1 167 ? 17.516 16.641 12.773 1 96.56 167 ARG B CA 1
ATOM 3107 C C . ARG B 1 167 ? 17.047 16.047 11.438 1 96.56 167 ARG B C 1
ATOM 3109 O O . ARG B 1 167 ? 16.234 15.133 11.414 1 96.56 167 ARG B O 1
ATOM 3116 N N . GLU B 1 168 ? 17.625 16.578 10.398 1 95.88 168 GLU B N 1
ATOM 3117 C CA . GLU B 1 168 ? 17.312 16.078 9.055 1 95.88 168 GLU B CA 1
ATOM 3118 C C . GLU B 1 168 ? 17.688 14.609 8.906 1 95.88 168 GLU B C 1
ATOM 3120 O O . GLU B 1 168 ? 16.938 13.836 8.312 1 95.88 168 GLU B O 1
ATOM 3125 N N . SER B 1 169 ? 18.797 14.219 9.477 1 96.94 169 SER B N 1
ATOM 3126 C CA . SER B 1 169 ? 19.266 12.844 9.367 1 96.94 169 SER B CA 1
ATOM 3127 C C . SER B 1 169 ? 18.297 11.875 10.023 1 96.94 169 SER B C 1
ATOM 3129 O O . SER B 1 169 ? 18.047 10.781 9.508 1 96.94 169 SER B O 1
ATOM 3131 N N . GLU B 1 170 ? 17.688 12.258 11.086 1 97.62 170 GLU B N 1
ATOM 3132 C CA . GLU B 1 170 ? 16.719 11.422 11.773 1 97.62 170 GLU B CA 1
ATOM 3133 C C . GLU B 1 170 ? 15.414 11.32 10.984 1 97.62 170 GLU B C 1
ATOM 3135 O O . GLU B 1 170 ? 14.805 10.25 10.914 1 97.62 170 GLU B O 1
ATOM 3140 N N . ARG B 1 171 ? 15 12.422 10.438 1 97.75 171 ARG B N 1
ATOM 3141 C CA . ARG B 1 171 ? 13.797 12.422 9.617 1 97.75 171 ARG B CA 1
ATOM 3142 C C . ARG B 1 171 ? 13.961 11.523 8.398 1 97.75 171 ARG B C 1
ATOM 3144 O O . ARG B 1 171 ? 13.055 10.766 8.055 1 97.75 171 ARG B O 1
ATOM 3151 N N . LYS B 1 172 ? 15.133 11.656 7.824 1 97.25 172 LYS B N 1
ATOM 3152 C CA . LYS B 1 172 ? 15.391 10.82 6.656 1 97.25 172 LYS B CA 1
ATOM 3153 C C . LYS B 1 172 ? 15.406 9.344 7.031 1 97.25 172 LYS B C 1
ATOM 3155 O O . LYS B 1 172 ? 14.891 8.5 6.289 1 97.25 172 LYS B O 1
ATOM 3160 N N . LYS B 1 173 ? 16 9.039 8.117 1 98.12 173 LYS B N 1
ATOM 3161 C CA . LYS B 1 173 ? 16 7.66 8.594 1 98.12 173 LYS B CA 1
ATOM 3162 C C . LYS B 1 173 ? 14.578 7.168 8.836 1 98.12 173 LYS B C 1
ATOM 3164 O O . LYS B 1 173 ? 14.242 6.031 8.492 1 98.12 173 LYS B O 1
ATOM 3169 N N . PHE B 1 174 ? 13.75 7.969 9.414 1 98.56 174 PHE B N 1
ATOM 3170 C CA . PHE B 1 174 ? 12.344 7.672 9.664 1 98.56 174 PHE B CA 1
ATOM 3171 C C . PHE B 1 174 ? 11.625 7.371 8.352 1 98.56 174 PHE B C 1
ATOM 3173 O O . PHE B 1 174 ? 10.867 6.402 8.266 1 98.56 174 PHE B O 1
ATOM 3180 N N . ILE B 1 175 ? 11.906 8.156 7.379 1 98.38 175 ILE B N 1
ATOM 3181 C CA . ILE B 1 175 ? 11.273 8 6.07 1 98.38 175 ILE B CA 1
ATOM 3182 C C . ILE B 1 175 ? 11.75 6.703 5.418 1 98.38 175 ILE B C 1
ATOM 3184 O O . ILE B 1 175 ? 10.961 5.969 4.832 1 98.38 175 ILE B O 1
ATOM 3188 N N . VAL B 1 176 ? 13.062 6.441 5.543 1 98.56 176 VAL B N 1
ATOM 3189 C CA . VAL B 1 176 ? 13.617 5.203 5.004 1 98.56 176 VAL B CA 1
ATOM 3190 C C . VAL B 1 176 ? 12.906 4.004 5.625 1 98.56 176 VAL B C 1
ATOM 3192 O O . VAL B 1 176 ? 12.445 3.107 4.914 1 98.56 176 VAL B O 1
ATOM 3195 N N . ASP B 1 177 ? 12.781 4.031 6.914 1 98.44 177 ASP B N 1
ATOM 3196 C CA . ASP B 1 177 ? 12.117 2.941 7.617 1 98.44 177 ASP B CA 1
ATOM 3197 C C . ASP B 1 177 ? 10.672 2.783 7.141 1 98.44 177 ASP B C 1
ATOM 3199 O O . ASP B 1 177 ? 10.211 1.663 6.914 1 98.44 177 ASP B O 1
ATOM 3203 N N . HIS B 1 178 ? 10.016 3.857 6.984 1 98.62 178 HIS B N 1
ATOM 3204 C CA . HIS B 1 178 ? 8.625 3.863 6.527 1 98.62 178 HIS B CA 1
ATOM 3205 C C . HIS B 1 178 ? 8.5 3.236 5.145 1 98.62 178 HIS B C 1
ATOM 3207 O O . HIS B 1 178 ? 7.672 2.348 4.934 1 98.62 178 HIS B O 1
ATOM 3213 N N . LEU B 1 179 ? 9.344 3.645 4.246 1 98.62 179 LEU B N 1
ATOM 3214 C CA . LEU B 1 179 ? 9.234 3.209 2.859 1 98.62 179 LEU B CA 1
ATOM 3215 C C . LEU B 1 179 ? 9.656 1.751 2.711 1 98.62 179 LEU B C 1
ATOM 3217 O O . LEU B 1 179 ? 9.109 1.022 1.88 1 98.62 179 LEU B O 1
ATOM 3221 N N . GLU B 1 180 ? 10.625 1.338 3.52 1 98.5 180 GLU B N 1
ATOM 3222 C CA . GLU B 1 180 ? 11.023 -0.067 3.494 1 98.5 180 GLU B CA 1
ATOM 3223 C C . GLU B 1 180 ? 9.852 -0.978 3.855 1 98.5 180 GLU B C 1
ATOM 3225 O O . GLU B 1 180 ? 9.758 -2.1 3.354 1 98.5 180 GLU B O 1
ATOM 3230 N N . HIS B 1 181 ? 9.008 -0.46 4.652 1 97.5 181 HIS B N 1
ATOM 3231 C CA . HIS B 1 181 ? 7.883 -1.262 5.117 1 97.5 181 HIS B CA 1
ATOM 3232 C C . HIS B 1 181 ? 6.691 -1.136 4.172 1 97.5 181 HIS B C 1
ATOM 3234 O O . HIS B 1 181 ? 5.918 -2.082 4.012 1 97.5 181 HIS B O 1
ATOM 3240 N N . THR B 1 182 ? 6.566 -0.015 3.543 1 98.38 182 THR B N 1
ATOM 3241 C CA . THR B 1 182 ? 5.328 0.236 2.814 1 98.38 182 THR B CA 1
ATOM 3242 C C . THR B 1 182 ? 5.488 -0.105 1.336 1 98.38 182 THR B C 1
ATOM 3244 O O . THR B 1 182 ? 4.531 -0.506 0.676 1 98.38 182 THR B O 1
ATOM 3247 N N . LEU B 1 183 ? 6.672 -0.054 0.813 1 98.56 183 LEU B N 1
ATOM 3248 C CA . LEU B 1 183 ? 6.871 -0.193 -0.625 1 98.56 183 LEU B CA 1
ATOM 3249 C C . LEU B 1 183 ? 6.539 -1.608 -1.086 1 98.56 183 LEU B C 1
ATOM 3251 O O . LEU B 1 183 ? 5.922 -1.796 -2.137 1 98.56 183 LEU B O 1
ATOM 3255 N N . PRO B 1 184 ? 6.926 -2.648 -0.31 1 97.81 184 PRO B N 1
ATOM 3256 C CA . PRO B 1 184 ? 6.543 -3.992 -0.748 1 97.81 184 PRO B CA 1
ATOM 3257 C C . PRO B 1 184 ? 5.031 -4.152 -0.909 1 97.81 184 PRO B C 1
ATOM 3259 O O . PRO B 1 184 ? 4.574 -4.801 -1.853 1 97.81 184 PRO B O 1
ATOM 3262 N N . VAL B 1 185 ? 4.305 -3.584 -0.041 1 97.94 185 VAL B N 1
ATOM 3263 C CA . VAL B 1 185 ? 2.848 -3.645 -0.102 1 97.94 185 VAL B CA 1
ATOM 3264 C C . VAL B 1 185 ? 2.35 -2.879 -1.326 1 97.94 185 VAL B C 1
ATOM 3266 O O . VAL B 1 185 ? 1.492 -3.369 -2.064 1 97.94 185 VAL B O 1
ATOM 3269 N N . ILE B 1 186 ? 2.904 -1.703 -1.548 1 98.06 186 ILE B N 1
ATOM 3270 C CA . ILE B 1 186 ? 2.502 -0.852 -2.662 1 98.06 186 ILE B CA 1
ATOM 3271 C C . ILE B 1 186 ? 2.807 -1.553 -3.984 1 98.06 186 ILE B C 1
ATOM 3273 O O . ILE B 1 186 ? 2 -1.513 -4.918 1 98.06 186 ILE B O 1
ATOM 3277 N N . ARG B 1 187 ? 3.914 -2.186 -4.035 1 97 187 ARG B N 1
ATOM 3278 C CA . ARG B 1 187 ? 4.289 -2.92 -5.238 1 97 187 ARG B CA 1
ATOM 3279 C C . ARG B 1 187 ? 3.266 -4.004 -5.559 1 97 187 ARG B C 1
ATOM 3281 O O . ARG B 1 187 ? 2.838 -4.141 -6.707 1 97 187 ARG B O 1
ATOM 3288 N N . GLU B 1 188 ? 2.969 -4.758 -4.594 1 96.81 188 GLU B N 1
ATOM 3289 C CA . GLU B 1 188 ? 2.014 -5.84 -4.809 1 96.81 188 GLU B CA 1
ATOM 3290 C C . GLU B 1 188 ? 0.639 -5.293 -5.188 1 96.81 188 GLU B C 1
ATOM 3292 O O . GLU B 1 188 ? -0.066 -5.891 -6.004 1 96.81 188 GLU B O 1
ATOM 3297 N N . TYR B 1 189 ? 0.28 -4.207 -4.582 1 96.69 189 TYR B N 1
ATOM 3298 C CA . TYR B 1 189 ? -0.975 -3.547 -4.926 1 96.69 189 TYR B CA 1
ATOM 3299 C C . TYR B 1 189 ? -0.981 -3.111 -6.383 1 96.69 189 TYR B C 1
ATOM 3301 O O . TYR B 1 189 ? -1.953 -3.35 -7.105 1 96.69 189 TYR B O 1
ATOM 3309 N N . GLU B 1 190 ? 0.096 -2.527 -6.824 1 95.75 190 GLU B N 1
ATOM 3310 C CA . GLU B 1 190 ? 0.197 -2.066 -8.203 1 95.75 190 GLU B CA 1
ATOM 3311 C C . GLU B 1 190 ? 0.243 -3.244 -9.18 1 95.75 190 GLU B C 1
ATOM 3313 O O . GLU B 1 190 ? -0.268 -3.154 -10.297 1 95.75 190 GLU B O 1
ATOM 3318 N N . ARG B 1 191 ? 0.893 -4.281 -8.758 1 93.38 191 ARG B N 1
ATOM 3319 C CA . ARG B 1 191 ? 0.892 -5.492 -9.57 1 93.38 191 ARG B CA 1
ATOM 3320 C C . ARG B 1 191 ? -0.526 -6.012 -9.781 1 93.38 191 ARG B C 1
ATOM 3322 O O . ARG B 1 191 ? -0.914 -6.344 -10.898 1 93.38 191 ARG B O 1
ATOM 3329 N N . ALA B 1 192 ? -1.247 -6.137 -8.727 1 92.31 192 ALA B N 1
ATOM 3330 C CA . ALA B 1 192 ? -2.633 -6.594 -8.812 1 92.31 192 ALA B CA 1
ATOM 3331 C C . ALA B 1 192 ? -3.455 -5.68 -9.719 1 92.31 192 ALA B C 1
ATOM 3333 O O . ALA B 1 192 ? -4.273 -6.156 -10.508 1 92.31 192 ALA B O 1
ATOM 3334 N N . ARG B 1 193 ? -3.248 -4.422 -9.57 1 92.88 193 ARG B N 1
ATOM 3335 C CA . ARG B 1 193 ? -3.92 -3.445 -10.422 1 92.88 193 ARG B CA 1
ATOM 3336 C C . ARG B 1 193 ? -3.619 -3.701 -11.891 1 92.88 193 ARG B C 1
ATOM 3338 O O . ARG B 1 193 ? -4.516 -3.645 -12.734 1 92.88 193 ARG B O 1
ATOM 3345 N N . GLY B 1 194 ? -2.367 -3.998 -12.164 1 90.06 194 GLY B N 1
ATOM 3346 C CA . GLY B 1 194 ? -1.96 -4.301 -13.523 1 90.06 194 GLY B CA 1
ATOM 3347 C C . GLY B 1 194 ? -2.611 -5.551 -14.078 1 90.06 194 GLY B C 1
ATOM 3348 O O . GLY B 1 194 ? -3.02 -5.582 -15.242 1 90.06 194 GLY B O 1
ATOM 3349 N N . ILE B 1 195 ? -2.715 -6.574 -13.266 1 85.19 195 ILE B N 1
ATOM 3350 C CA . ILE B 1 195 ? -3.324 -7.84 -13.664 1 85.19 195 ILE B CA 1
ATOM 3351 C C . ILE B 1 195 ? -4.801 -7.621 -13.977 1 85.19 195 ILE B C 1
ATOM 3353 O O . ILE B 1 195 ? -5.312 -8.141 -14.977 1 85.19 195 ILE B O 1
ATOM 3357 N N . ILE B 1 196 ? -5.449 -6.902 -13.188 1 85.81 196 ILE B N 1
ATOM 3358 C CA . ILE B 1 196 ? -6.867 -6.617 -13.352 1 85.81 196 ILE B CA 1
ATOM 3359 C C . ILE B 1 196 ? -7.09 -5.844 -14.648 1 85.81 196 ILE B C 1
ATOM 3361 O O . ILE B 1 196 ? -8.031 -6.121 -15.398 1 85.81 196 ILE B O 1
ATOM 3365 N N . LYS B 1 197 ? -6.215 -4.91 -14.867 1 82.88 197 LYS B N 1
ATOM 3366 C CA . LYS B 1 197 ? -6.32 -4.125 -16.094 1 82.88 197 LYS B CA 1
ATOM 3367 C C . LYS B 1 197 ? -6.117 -4.996 -17.328 1 82.88 197 LYS B C 1
ATOM 3369 O O . LYS B 1 197 ? -6.781 -4.809 -18.344 1 82.88 197 LYS B O 1
ATOM 3374 N N . MET B 1 198 ? -5.148 -5.906 -17.188 1 74.12 198 MET B N 1
ATOM 3375 C CA . MET B 1 198 ? -4.863 -6.816 -18.281 1 74.12 198 MET B CA 1
ATOM 3376 C C . MET B 1 198 ? -6.023 -7.781 -18.516 1 74.12 198 MET B C 1
ATOM 3378 O O . MET B 1 198 ? -6.379 -8.078 -19.656 1 74.12 198 MET B O 1
ATOM 3382 N N . ASN B 1 199 ? -6.402 -8.43 -17.328 1 61.88 199 ASN B N 1
ATOM 3383 C CA . ASN B 1 199 ? -7.523 -9.359 -17.453 1 61.88 199 ASN B CA 1
ATOM 3384 C C . ASN B 1 199 ? -8.797 -8.641 -17.891 1 61.88 199 ASN B C 1
ATOM 3386 O O . ASN B 1 199 ? -9.695 -9.266 -18.469 1 61.88 199 ASN B O 1
ATOM 3390 N N . GLY B 1 200 ? -8.875 -7.422 -17.219 1 50.16 200 GLY B N 1
ATOM 3391 C CA . GLY B 1 200 ? -9.945 -6.656 -17.844 1 50.16 200 GLY B CA 1
ATOM 3392 C C . GLY B 1 200 ? -9.758 -6.48 -19.344 1 50.16 200 GLY B C 1
ATOM 3393 O O . GLY B 1 200 ? -10.734 -6.395 -20.078 1 50.16 200 GLY B O 1
ATOM 3394 N N . HIS B 1 201 ? -8.258 -6.262 -19.703 1 41.75 201 HIS B N 1
ATOM 3395 C CA . HIS B 1 201 ? -7.926 -6.34 -21.125 1 41.75 201 HIS B CA 1
ATOM 3396 C C . HIS B 1 201 ? -7.512 -7.754 -21.516 1 41.75 201 HIS B C 1
ATOM 3398 O O . HIS B 1 201 ? -7.945 -8.273 -22.547 1 41.75 201 HIS B O 1
ATOM 3404 N N . PHE B 1 202 ? -6.047 -8.195 -21.094 1 39.09 202 PHE B N 1
ATOM 3405 C CA . PHE B 1 202 ? -5.301 -9.32 -21.641 1 39.09 202 PHE B CA 1
ATOM 3406 C C . PHE B 1 202 ? -5.633 -10.602 -20.891 1 39.09 202 PHE B C 1
ATOM 3408 O O . PHE B 1 202 ? -5.535 -10.648 -19.656 1 39.09 202 PHE B O 1
ATOM 3415 N N . LYS B 1 203 ? -6.199 -11.531 -21.25 1 35.59 203 LYS B N 1
ATOM 3416 C CA . LYS B 1 203 ? -6.242 -12.93 -20.828 1 35.59 203 LYS B CA 1
ATOM 3417 C C . LYS B 1 203 ? -4.855 -13.562 -20.891 1 35.59 203 LYS B C 1
ATOM 3419 O O . LYS B 1 203 ? -4.695 -14.75 -20.578 1 35.59 203 LYS B O 1
ATOM 3424 N N . HIS B 1 204 ? -3.621 -13.25 -21.625 1 33.41 204 HIS B N 1
ATOM 3425 C CA . HIS B 1 204 ? -2.623 -14.219 -22.062 1 33.41 204 HIS B CA 1
ATOM 3426 C C . HIS B 1 204 ? -1.369 -14.148 -21.203 1 33.41 204 HIS B C 1
ATOM 3428 O O . HIS B 1 204 ? -0.813 -13.07 -20.984 1 33.41 204 HIS B O 1
ATOM 3434 N N . LEU B 1 205 ? -1.021 -14.797 -20.234 1 34.31 205 LEU B N 1
ATOM 3435 C CA . LEU B 1 205 ? 0.173 -14.898 -19.406 1 34.31 205 LEU B CA 1
ATOM 3436 C C . LEU B 1 205 ? 1.336 -15.492 -20.188 1 34.31 205 LEU B C 1
ATOM 3438 O O . LEU B 1 205 ? 1.205 -16.562 -20.781 1 34.31 205 LEU B O 1
ATOM 3442 N N . LYS B 1 206 ? 2.408 -14.672 -20.531 1 36.53 206 LYS B N 1
ATOM 3443 C CA . LYS B 1 206 ? 3.619 -15.18 -21.172 1 36.53 206 LYS B CA 1
ATOM 3444 C C . LYS B 1 206 ? 4.492 -15.93 -20.172 1 36.53 206 LYS B C 1
ATOM 3446 O O . LYS B 1 206 ? 4.664 -15.477 -19.031 1 36.53 206 LYS B O 1
ATOM 3451 N N . PRO B 1 207 ? 5.039 -17.094 -20.453 1 31.58 207 PRO B N 1
ATOM 3452 C CA . PRO B 1 207 ? 5.918 -17.922 -19.625 1 31.58 207 PRO B CA 1
ATOM 3453 C C . PRO B 1 207 ? 7.246 -17.234 -19.312 1 31.58 207 PRO B C 1
ATOM 3455 O O . PRO B 1 207 ? 7.75 -16.453 -20.125 1 31.58 207 PRO B O 1
ATOM 3458 N N . PRO B 1 208 ? 7.66 -17.094 -18.125 1 30.58 208 PRO B N 1
ATOM 3459 C CA . PRO B 1 208 ? 8.93 -16.438 -17.797 1 30.58 208 PRO B CA 1
ATOM 3460 C C . PRO B 1 208 ? 10.117 -17.047 -18.547 1 30.58 208 PRO B C 1
ATOM 3462 O O . PRO B 1 208 ? 10.102 -18.234 -18.875 1 30.58 208 PRO B O 1
ATOM 3465 N N . LYS B 1 209 ? 10.859 -16.172 -19.312 1 32.5 209 LYS B N 1
ATOM 3466 C CA . LYS B 1 209 ? 12.164 -16.531 -19.859 1 32.5 209 LYS B CA 1
ATOM 3467 C C . LYS B 1 209 ? 13.125 -17 -18.766 1 32.5 209 LYS B C 1
ATOM 3469 O O . LYS B 1 209 ? 13.398 -16.25 -17.828 1 32.5 209 LYS B O 1
ATOM 3474 N N . PHE B 1 210 ? 13.211 -18.391 -18.312 1 22.59 210 PHE B N 1
ATOM 3475 C CA . PHE B 1 210 ? 14.266 -18.922 -17.469 1 22.59 210 PHE B CA 1
ATOM 3476 C C . PHE B 1 210 ? 15.594 -18.953 -18.203 1 22.59 210 PHE B C 1
ATOM 3478 O O . PHE B 1 210 ? 15.633 -19.031 -19.438 1 22.59 210 PHE B O 1
#

Organism: NCBI:txid2715131

Sequence (420 aa):
MDDFLPLFPLKLVAYPGEPVNLHVFESRYKQLVNDCLKENTPFGIPGYVTGVIEYGIEVKIEELSKTYEDGRMDIKTRGERIFKVEEYKNPWPGKLYAGGHVSYLENEFDPTDPITKDKYYTLINELFELLNLKPIDPALEQIHSYDLAHKIGLSISQEYELLKFTRESERKKFIVDHLEHTLPVIREYERARGIIKMNGHFKHLKPPKFMDDFLPLFPLKLVAYPGEPVNLHVFESRYKQLVNDCLKENTPFGIPGYVTGVIEYGIEVKIEELSKTYEDGRMDIKTRGERIFKVEEYKNPWPGKLYAGGHVSYLENEFDPTDPITKDKYYTLINELFELLNLKPIDPALEQIHSYDLAHKIGLSISQEYELLKFTRESERKKFIVDHLEHTLPVIREYERARGIIKMNGHFKHLKPPKF

pLDDT: mean 91.22, std 14.6, range [22.31, 98.69]

Foldseek 3Di:
DFDKAFEDEDQFAADAFDKDKDKDDDPQVLQVVVVCVVVVHWHWYANCNPVDGFKTFIKGWDDFPDADPNGITITMIGTHFMWTFPDKDQVDVPGNGIMGGIGTFAAAADDAPPVLVVLLQVLVQLQCVLVVHDGDDVVVDDDALNNCLVPLDDDRVLSVVLSPDRYRNVSSNSSSVVSVVCVVVSVVVVVVVVVCVVVVPPPDDDDDPD/DFDKAFEDEDQFAADAFDKDKDKDDDPQVLQVVVVCVVVVHWHWYANCNPVDGFKTFIKGWDDFPDADPNGITITMIGTHFMWTFPDKDQVDVPGNGIMGGIGTFAAAADDAPPVLVVLLQVLVQLQCVLVVHDRDDVVVDDDALNNCLVPLDDDRVLSVVLSPDRYRNVSSNSSSVVSVVCVVVSVVVVVVVVVCVCVVPPPDDDDDPD

Secondary structure (DSSP, 8-state):
--EEEEE--BS----TT-EEEEEE-SHHHHHHHHHHHHHT--EEEEBTTSSS--EEEEEEEEEEEEE-TTS-EEEEEEEEEEEEEEEEESSPTT-SSEEEEEEEPPPB-PPPPHHHHHHHHHHHHHHHHHTTPPPP-TTT----HHHHGGGTT--HHHHHHHHT--BHHHHHHHHHHHHHHHHHHHHHHHHHHHHHHHHHH----PPP--/--EEEEE--BS----TT-EEEEEE-SHHHHHHHHHHHHHT--EEEEBTTSSS--EEEEEEEEEEEEE-TTS-EEEEEEEEEEEEEEEEESSPTT-SSEEEEEEEPPPB-PPPPHHHHHHHHHHHHHHHHHTTPPPP-TTT----HHHHGGGTT--HHHHHHHHT--BHHHHHHHHHHHHHHHHHHHHHHHHHHHHHHHHHH----PPP--

Nearest PDB structures (foldseek):
  7cay-assembly1_A  TM=8.011E-01  e=2.206E-13  Xanthomonas campestris pv. campestris
  8rq8-assembly1_A  TM=7.989E-01  e=1.282E-10  Homo sapiens
  8rqc-assembly1_D  TM=7.949E-01  e=2.082E-10  Homo sapiens
  8tzx-assembly2_D  TM=7.200E-01  e=1.637E-08  Homo sapiens
  5hxb-assembly2_C  TM=7.317E-01  e=1.740E-08  Homo sapiens

InterPro domains:
  IPR003111 Lon protease, N-terminal domain [PF02190] (5-162)
  IPR003111 Lon protease, N-terminal domain [SM00464] (4-188)
  IPR015947 PUA-like superfamily [SSF88697] (5-180)
  IPR046336 Lon protease, N-terminal domain superfamily [G3DSA:2.30.130.40] (4-105)

Radius of gyration: 29.24 Å; Cα contacts (8 Å, |Δi|>4): 755; chains: 2; bounding box: 52×88×66 Å